Protein AF-0000000076896151 (afdb_homodimer)

Radius of gyration: 25.99 Å; Cα contacts (8 Å, |Δi|>4): 1121; chains: 2; bounding box: 49×98×68 Å

Foldseek 3Di:
DPPPPPPPPVVLVVLQPDADEPVQVCQFQVNVDPVQWPDADPFATWGWGAGPVGAIWIKGWGDADLPPDQVLLVVLVVQQQPDDDPQAWHFSHWYDDSVTTMTITHDFPQAWQLCLLAVVDPHDHQEPLRLLQQLLSVLVSLCCLCPPRPDRWFQLEDARRQWGAHPVGRTHGHNTNVQCSRQGDDPPPSPDDDDYDPQQFAPCCVVPVDTDQLRSLQSSLQRLLCSFQSAHQPHPVDPDPDTSLNVLVVCPDPNVVVRGHVSHCPDCVPVPVNVLSNLSNVLSCLSNDNDSVSHDGSVVVSVSSVVSSVSSVVVVVVVVVVVVD/DPPPPPPPPVVLVVLQPDADEPVQVCQFQVNVDPVQWPDADPFATWGWGAGPVGAIWIKGWGDADLPPDQVLLVVLVVQQQPDDDPQAWHFSHWYDDSVTTMTITHDFPQAWQLCLLAVVVPHDHQEPLRLLQQLLSVLVSLCCLCPPRPDRWFQLEDARRQWGAHPVGRTHGHNTNVQCSRQGDDPPPSPDDDDYDPQQFQPCCVVPVDTDQLRSLQSSLQRLLCSFQSAHQPHPVDPDPDTSLNVLVVCPDPNVVVRGHVVHCPDCVPVLVNVLSNLSNVLSCLSNDNDSVSHDGSVVVSVSSVVSSVSSVVVVVVVVVVVVD

Nearest PDB structures (foldseek):
  3tl8-assembly2_D  TM=7.786E-01  e=7.255E-26  Arabidopsis thaliana
  6ruu-assembly1_A  TM=8.322E-01  e=1.513E-20  Homo sapiens
  6ruu-assembly1_B  TM=8.231E-01  e=7.294E-20  Homo sapiens
  7kie-assembly1_A  TM=6.441E-01  e=5.532E-15  Homo sapiens
  7ozy-assembly1_AAA  TM=6.627E-01  e=5.536E-14  Homo sapiens

InterPro domains:
  IPR000719 Protein kinase domain [PS50011] (32-308)
  IPR001245 Serine-threonine/tyrosine-protein kinase, catalytic domain [PF07714] (36-304)
  IPR011009 Protein kinase-like domain superfamily [SSF56112] (10-305)
  IPR017441 Protein kinase, ATP binding site [PS00107] (38-60)
  IPR051564 Leucine-rich repeat receptor-like kinase [PTHR48055] (19-309)

Secondary structure (DSSP, 8-state):
--------HHHHHHTTSSPPPHHHHHHHTTTT-GGGEEEEETTEEEEEEE-TTS-EEEEEEE---TTS-HHHHHHHHHHHHT---TTB--EEEEEE-SS-EEEEEE--TT-BHHHHHH--SSSPPP-HHHHHHHHHHHHHHHHIIIIISSS----S--SGGGEEE-TT--EEE-STTHHHHHH-SSTT---S--EEETTTS-HHHHHH----HHHHHHHHHHHHHHHHH---TT-TT--TT--HHHHHHHHTTTTGGGTS-HHHHHTT--HHHHHHHHHHHHHHHHHT-SSGGGSPPHHHHHHHHHHHHHHHHHHHHHHHHHHH-/--------HHHHHHTTSSPPPHHHHHHHTTTT-GGGEEEEETTEEEEEEE-TTS-EEEEEEE---TTS-HHHHHHHHHHHHT---TTB--EEEEEE-SS-EEEEEE--TT-BHHHHHH--SSSPPP-HHHHHHHHHHHHHHHHIIIIISSS----S--SGGGEEE-TT--EEE-STTHHHHHH-SSTT---S--EEETTTS-HHHHHH----HHHHHHHHHHHHHHHHH---TT-TT--TT--HHHHHHHHTTTTGGGTS-HHHHHTT--HHHHHHHHHHHHHHHHHT-SSGGGSPPHHHHHHHHHHHHHHHHHHHHHHHHHHH-

Sequence (650 aa):
KRLGMSASPGMVDMLTHHLVSYHELVRATDNFSESNLLGSGSFGKVFKGRLSNGLIVAIKVLDMKLEQAMRIFDTECGVLRMARHRNLMRILNTCSNLEFRALVLQYMPNGSLEMLLHNSQGTTPLGFSERLGIMLNVSLAMEYLHHEHYEVVLHCDLNSSNVLFDEDMTAHVADFGIAKLLLGDNSSTITASMPGTVGYMAPEYGAQGKASRKSDVFSFGIMLFEVFTGKRPIDAFFVGDISLRQWVVEAFPAELVRVVDDQLLQGSFSCSMEGFLVPIFELGLACTSDSPDQRMTMSDVVVKLKKIQVAYNKSIAAARNEASHKRLGMSASPGMVDMLTHHLVSYHELVRATDNFSESNLLGSGSFGKVFKGRLSNGLIVAIKVLDMKLEQAMRIFDTECGVLRMARHRNLMRILNTCSNLEFRALVLQYMPNGSLEMLLHNSQGTTPLGFSERLGIMLNVSLAMEYLHHEHYEVVLHCDLNSSNVLFDEDMTAHVADFGIAKLLLGDNSSTITASMPGTVGYMAPEYGAQGKASRKSDVFSFGIMLFEVFTGKRPIDAFFVGDISLRQWVVEAFPAELVRVVDDQLLQGSFSCSMEGFLVPIFELGLACTSDSPDQRMTMSDVVVKLKKIQVAYNKSIAAARNEASH

Organism: Aegilops tauschii subsp. strangulata (NCBI:txid200361)

Solvent-accessible surface area (backbone atoms only — not comparable to full-atom values): 34872 Å² total; per-residue (Å²): 135,80,82,71,81,64,80,54,75,64,61,64,57,63,48,55,79,54,73,52,50,68,67,54,50,32,60,24,22,62,64,70,32,75,90,28,50,73,45,75,55,70,55,30,40,30,28,43,26,42,42,94,88,62,51,63,28,26,37,36,41,50,71,62,78,59,79,54,61,66,63,56,40,51,56,47,47,52,57,55,45,66,56,81,50,94,20,38,57,44,47,51,39,50,32,78,56,81,86,45,43,33,40,34,25,63,54,49,82,63,44,29,45,39,44,54,66,71,59,45,78,89,50,81,70,75,45,64,68,54,49,51,50,41,52,44,33,46,32,50,34,50,26,36,29,59,70,63,43,96,56,76,44,57,40,79,60,55,44,44,75,34,28,29,15,33,92,84,64,49,42,19,41,44,74,61,38,47,59,55,52,69,42,46,91,62,71,77,60,58,82,65,88,42,64,34,48,46,17,33,29,26,41,57,24,18,34,34,40,46,77,43,74,40,34,44,30,17,8,49,16,45,37,50,47,24,69,51,31,61,45,58,44,64,29,63,82,49,56,86,89,44,26,54,67,52,52,48,57,72,23,54,75,84,42,42,80,76,54,40,24,62,74,53,56,70,45,91,52,39,87,64,49,64,70,52,46,47,62,53,53,50,50,26,51,37,20,49,39,89,50,59,87,66,28,51,50,47,63,55,50,40,55,52,45,50,52,50,50,53,53,49,52,51,52,53,52,52,52,54,55,55,67,75,98,137,81,83,70,79,63,78,53,77,64,61,62,56,61,45,57,77,53,74,51,51,68,67,54,50,32,60,23,23,63,64,69,32,74,91,29,51,73,48,74,56,73,56,30,40,29,28,41,26,43,42,94,87,62,48,65,29,25,36,36,40,51,71,62,78,59,81,55,60,63,63,57,40,52,54,48,47,52,58,56,46,65,56,79,50,94,18,39,55,44,46,49,39,48,29,77,57,82,86,45,44,34,39,33,26,64,55,50,81,64,43,29,46,40,43,54,67,71,58,45,78,89,50,81,74,74,45,65,69,54,50,51,49,41,54,46,33,46,31,52,34,49,26,34,30,60,70,64,44,96,55,75,44,57,39,78,62,55,42,44,73,33,27,31,15,34,91,84,64,49,43,20,42,44,75,60,38,46,59,55,51,70,42,46,90,62,69,78,62,57,81,68,88,42,64,32,47,44,17,32,29,26,40,57,25,17,33,34,40,46,76,45,73,40,34,42,31,19,8,49,15,44,37,49,47,25,69,52,31,61,46,57,45,65,30,63,82,50,56,87,87,43,26,56,66,53,52,47,56,73,24,55,75,86,42,42,79,78,52,40,24,64,75,53,54,72,45,91,52,41,87,66,49,65,71,50,46,48,61,52,52,49,50,27,52,38,20,50,40,91,49,58,87,66,27,51,51,48,63,56,49,40,52,54,45,50,52,51,51,53,54,48,52,51,52,52,52,52,52,53,54,55,66,75,98

pLDDT: mean 85.72, std 16.54, range [26.14, 98.88]

Structure (mmCIF, N/CA/C/O backbone):
data_AF-0000000076896151-model_v1
#
loop_
_entity.id
_entity.type
_entity.pdbx_description
1 polymer 'non-specific serine/threonine protein kinase'
#
loop_
_atom_site.group_PDB
_atom_site.id
_atom_site.type_symbol
_atom_site.label_atom_id
_atom_site.label_alt_id
_atom_site.label_comp_id
_atom_site.label_asym_id
_atom_site.label_entity_id
_atom_site.label_seq_id
_atom_site.pdbx_PDB_ins_code
_atom_site.Cartn_x
_atom_site.Cartn_y
_atom_site.Cartn_z
_atom_site.occupancy
_atom_site.B_iso_or_equiv
_atom_site.auth_seq_id
_atom_site.auth_comp_id
_atom_site.auth_asym_id
_atom_site.auth_atom_id
_atom_site.pdbx_PDB_model_num
ATOM 1 N N . LYS A 1 1 ? -1.191 -45.906 2.516 1 26.14 1 LYS A N 1
ATOM 2 C CA . LYS A 1 1 ? -2.496 -45.5 2.012 1 26.14 1 LYS A CA 1
ATOM 3 C C . LYS A 1 1 ? -3.152 -44.469 2.951 1 26.14 1 LYS A C 1
ATOM 5 O O . LYS A 1 1 ? -3.854 -44.875 3.891 1 26.14 1 LYS A O 1
ATOM 10 N N . ARG A 1 2 ? -2.502 -43.375 3.359 1 29.69 2 ARG A N 1
ATOM 11 C CA . ARG A 1 2 ? -2.809 -42.406 4.414 1 29.69 2 ARG A CA 1
ATOM 12 C C . ARG A 1 2 ? -4.086 -41.656 4.094 1 29.69 2 ARG A C 1
ATOM 14 O O . ARG A 1 2 ? -4.207 -41.062 3.02 1 29.69 2 ARG A O 1
ATOM 21 N N . LEU A 1 3 ? -5.281 -42.094 4.641 1 27.91 3 LEU A N 1
ATOM 22 C CA . LEU A 1 3 ? -6.645 -41.625 4.449 1 27.91 3 LEU A CA 1
ATOM 23 C C . LEU A 1 3 ? -6.711 -40.094 4.637 1 27.91 3 LEU A C 1
ATOM 25 O O . LEU A 1 3 ? -6.648 -39.594 5.766 1 27.91 3 LEU A O 1
ATOM 29 N N . GLY A 1 4 ? -5.988 -39.375 3.848 1 30.22 4 GLY A N 1
ATOM 30 C CA . GLY A 1 4 ? -6.059 -37.906 3.822 1 30.22 4 GLY A CA 1
ATOM 31 C C . GLY A 1 4 ? -7.48 -37.406 3.822 1 30.22 4 GLY A C 1
ATOM 32 O O . GLY A 1 4 ? -8.25 -37.688 2.902 1 30.22 4 GLY A O 1
ATOM 33 N N . MET A 1 5 ? -8.188 -37.344 5.027 1 32.91 5 MET A N 1
ATOM 34 C CA . MET A 1 5 ? -9.539 -36.812 5.223 1 32.91 5 MET A CA 1
ATOM 35 C C . MET A 1 5 ? -9.75 -35.531 4.438 1 32.91 5 MET A C 1
ATOM 37 O O . MET A 1 5 ? -9.336 -34.469 4.879 1 32.91 5 MET A O 1
ATOM 41 N N . SER A 1 6 ? -9.633 -35.594 3.131 1 36.47 6 SER A N 1
ATOM 42 C CA . SER A 1 6 ? -10.078 -34.5 2.256 1 36.47 6 SER A CA 1
ATOM 43 C C . SER A 1 6 ? -11.484 -34.031 2.621 1 36.47 6 SER A C 1
ATOM 45 O O . SER A 1 6 ? -12.406 -34.844 2.742 1 36.47 6 SER A O 1
ATOM 47 N N . ALA A 1 7 ? -11.625 -33.062 3.414 1 40.31 7 ALA A N 1
ATOM 48 C CA . ALA A 1 7 ? -12.984 -32.625 3.684 1 40.31 7 ALA A CA 1
ATOM 49 C C . ALA A 1 7 ? -13.836 -32.656 2.418 1 40.31 7 ALA A C 1
ATOM 51 O O . ALA A 1 7 ? -13.414 -32.156 1.366 1 40.31 7 ALA A O 1
ATOM 52 N N . SER A 1 8 ? -14.789 -33.531 2.342 1 38.84 8 SER A N 1
ATOM 53 C CA . SER A 1 8 ? -15.75 -33.719 1.261 1 38.84 8 SER A CA 1
ATOM 54 C C . SER A 1 8 ? -16.406 -32.375 0.891 1 38.84 8 SER A C 1
ATOM 56 O O . SER A 1 8 ? -16.562 -31.5 1.739 1 38.84 8 SER A O 1
ATOM 58 N N . PRO A 1 9 ? -16.562 -32.062 -0.397 1 41.66 9 PRO A N 1
ATOM 59 C CA . PRO A 1 9 ? -17.25 -30.891 -0.906 1 41.66 9 PRO A CA 1
ATOM 60 C C . PRO A 1 9 ? -18.5 -30.547 -0.09 1 41.66 9 PRO A C 1
ATOM 62 O O . PRO A 1 9 ? -18.828 -29.359 0.07 1 41.66 9 PRO A O 1
ATOM 65 N N . GLY A 1 10 ? -19.141 -31.578 0.418 1 39.91 10 GLY A N 1
ATOM 66 C CA . GLY A 1 10 ? -20.406 -31.406 1.132 1 39.91 10 GLY A CA 1
ATOM 67 C C . GLY A 1 10 ? -20.25 -30.672 2.443 1 39.91 10 GLY A C 1
ATOM 68 O O . GLY A 1 10 ? -21.156 -29.953 2.859 1 39.91 10 GLY A O 1
ATOM 69 N N . MET A 1 11 ? -19.281 -30.969 3.16 1 42.28 11 MET A N 1
ATOM 70 C CA . MET A 1 11 ? -19.125 -30.344 4.473 1 42.28 11 MET A CA 1
ATOM 71 C C . MET A 1 11 ? -18.844 -28.859 4.344 1 42.28 11 MET A C 1
ATOM 73 O O . MET A 1 11 ? -19.25 -28.062 5.199 1 42.28 11 MET A O 1
ATOM 77 N N . VAL A 1 12 ? -18.141 -28.359 3.391 1 46.81 12 VAL A N 1
ATOM 78 C CA . VAL A 1 12 ? -17.875 -26.953 3.127 1 46.81 12 VAL A CA 1
ATOM 79 C C . VAL A 1 12 ? -19.188 -26.219 2.842 1 46.81 12 VAL A C 1
ATOM 81 O O . VAL A 1 12 ? -19.328 -25.031 3.162 1 46.81 12 VAL A O 1
ATOM 84 N N . ASP A 1 13 ? -20.109 -26.922 2.23 1 45.34 13 ASP A N 1
ATOM 85 C CA . ASP A 1 13 ? -21.422 -26.359 1.916 1 45.34 13 ASP A CA 1
ATOM 86 C C . ASP A 1 13 ? -22.203 -26.031 3.189 1 45.34 13 ASP A C 1
ATOM 88 O O . ASP A 1 13 ? -22.938 -25.031 3.234 1 45.34 13 ASP A O 1
ATOM 92 N N . MET A 1 14 ? -22.078 -26.922 4.145 1 43.06 14 MET A N 1
ATOM 93 C CA . MET A 1 14 ? -22.875 -26.781 5.367 1 43.06 14 MET A CA 1
ATOM 94 C C . MET A 1 14 ? -22.438 -25.562 6.168 1 43.06 14 MET A C 1
ATOM 96 O O . MET A 1 14 ? -23.188 -25.062 7.012 1 43.06 14 MET A O 1
ATOM 100 N N . LEU A 1 15 ? -21.219 -25.219 6.164 1 47.59 15 LEU A N 1
ATOM 101 C CA . LEU A 1 15 ? -20.703 -24.094 6.926 1 47.59 15 LEU A CA 1
ATOM 102 C C . LEU A 1 15 ? -21.25 -22.766 6.371 1 47.59 15 LEU A C 1
ATOM 104 O O . LEU A 1 15 ? -21.031 -21.719 6.969 1 47.59 15 LEU A O 1
ATOM 108 N N . THR A 1 16 ? -21.734 -22.812 5.16 1 49.66 16 THR A N 1
ATOM 109 C CA . THR A 1 16 ? -22.125 -21.641 4.375 1 49.66 16 THR A CA 1
ATOM 110 C C . THR A 1 16 ? -23.172 -20.812 5.117 1 49.66 16 THR A C 1
ATOM 112 O O . THR A 1 16 ? -23.203 -19.594 4.992 1 49.66 16 THR A O 1
ATOM 115 N N . HIS A 1 17 ? -24.172 -21.562 5.758 1 50.75 17 HIS A N 1
ATOM 116 C CA . HIS A 1 17 ? -25.328 -20.75 6.121 1 50.75 17 HIS A CA 1
ATOM 117 C C . HIS A 1 17 ? -25.172 -20.172 7.527 1 50.75 17 HIS A C 1
ATOM 119 O O . HIS A 1 17 ? -25.891 -19.234 7.898 1 50.75 17 HIS A O 1
ATOM 125 N N . HIS A 1 18 ? -24.281 -20.812 8.406 1 60.72 18 HIS A N 1
ATOM 126 C CA . HIS A 1 18 ? -24.344 -20.203 9.734 1 60.72 18 HIS A CA 1
ATOM 127 C C . HIS A 1 18 ? -23.109 -19.359 10 1 60.72 18 HIS A C 1
ATOM 129 O O . HIS A 1 18 ? -21.984 -19.766 9.703 1 60.72 18 HIS A O 1
ATOM 135 N N . LEU A 1 19 ? -23.266 -18.109 10.289 1 68.5 19 LEU A N 1
ATOM 136 C CA . LEU A 1 19 ? -22.234 -17.156 10.688 1 68.5 19 LEU A CA 1
ATOM 137 C C . LEU A 1 19 ? -21.375 -17.734 11.812 1 68.5 19 LEU A C 1
ATOM 139 O O . LEU A 1 19 ? -21.891 -18.406 12.711 1 68.5 19 LEU A O 1
ATOM 143 N N . VAL A 1 20 ? -20.109 -17.859 11.625 1 86.06 20 VAL A N 1
ATOM 144 C CA . VAL A 1 20 ? -19.156 -18.25 12.664 1 86.06 20 VAL A CA 1
ATOM 145 C C . VAL A 1 20 ? -19.031 -17.125 13.688 1 86.06 20 VAL A C 1
ATOM 147 O O . VAL A 1 20 ? -18.859 -15.961 13.328 1 86.06 20 VAL A O 1
ATOM 150 N N . SER A 1 21 ? -19.219 -17.453 14.953 1 90.56 21 SER A N 1
ATOM 151 C CA . SER A 1 21 ? -19.188 -16.438 16 1 90.56 21 SER A CA 1
ATOM 152 C C . SER A 1 21 ? -17.75 -16.047 16.344 1 90.56 21 SER A C 1
ATOM 154 O O . SER A 1 21 ? -16.812 -16.781 16.047 1 90.56 21 SER A O 1
ATOM 156 N N . TYR A 1 22 ? -17.672 -14.922 16.922 1 92.81 22 TYR A N 1
ATOM 157 C CA . TYR A 1 22 ? -16.391 -14.445 17.406 1 92.81 22 TYR A CA 1
ATOM 158 C C . TYR A 1 22 ? -15.773 -15.445 18.391 1 92.81 22 TYR A C 1
ATOM 160 O O . TYR A 1 22 ? -14.578 -15.734 18.312 1 92.81 22 TYR A O 1
ATOM 168 N N . HIS A 1 23 ? -16.562 -16 19.25 1 93.62 23 HIS A N 1
ATOM 169 C CA . HIS A 1 23 ? -16.094 -16.953 20.25 1 93.62 23 HIS A CA 1
ATOM 170 C C . HIS A 1 23 ? -15.5 -18.188 19.594 1 93.62 23 HIS A C 1
ATOM 172 O O . HIS A 1 23 ? -14.492 -18.719 20.062 1 93.62 23 HIS A O 1
ATOM 178 N N . GLU A 1 24 ? -16.109 -18.609 18.625 1 94.94 24 GLU A N 1
ATOM 179 C CA . GLU A 1 24 ? -15.594 -19.75 17.891 1 94.94 24 GLU A CA 1
ATOM 180 C C . GLU A 1 24 ? -14.234 -19.469 17.281 1 94.94 24 GLU A C 1
ATOM 182 O O . GLU A 1 24 ? -13.352 -20.328 17.266 1 94.94 24 GLU A O 1
ATOM 187 N N . LEU A 1 25 ? -14.062 -18.266 16.766 1 96.06 25 LEU A N 1
ATOM 188 C CA . LEU A 1 25 ? -12.797 -17.906 16.141 1 96.06 25 LEU A CA 1
ATOM 189 C C . LEU A 1 25 ? -11.688 -17.797 17.188 1 96.06 25 LEU A C 1
ATOM 191 O O . LEU A 1 25 ? -10.555 -18.203 16.953 1 96.06 25 LEU A O 1
ATOM 195 N N . VAL A 1 26 ? -12.062 -17.266 18.312 1 95.5 26 VAL A N 1
ATOM 196 C CA . VAL A 1 26 ? -11.109 -17.156 19.422 1 95.5 26 VAL A CA 1
ATOM 197 C C . VAL A 1 26 ? -10.633 -18.547 19.844 1 95.5 26 VAL A C 1
ATOM 199 O O . VAL A 1 26 ? -9.43 -18.781 19.984 1 95.5 26 VAL A O 1
ATOM 202 N N . ARG A 1 27 ? -11.531 -19.406 19.953 1 96.06 27 ARG A N 1
ATOM 203 C CA . ARG A 1 27 ? -11.195 -20.781 20.312 1 96.06 27 ARG A CA 1
ATOM 204 C C . ARG A 1 27 ? -10.352 -21.438 19.234 1 96.06 27 ARG A C 1
ATOM 206 O O . ARG A 1 27 ? -9.328 -22.062 19.531 1 96.06 27 ARG A O 1
ATOM 213 N N . ALA A 1 28 ? -10.742 -21.25 18.016 1 96.5 28 ALA A N 1
ATOM 214 C CA . ALA A 1 28 ? -10.109 -21.906 16.875 1 96.5 28 ALA A CA 1
ATOM 215 C C . ALA A 1 28 ? -8.648 -21.484 16.734 1 96.5 28 ALA A C 1
ATOM 217 O O . ALA A 1 28 ? -7.812 -22.266 16.281 1 96.5 28 ALA A O 1
ATOM 218 N N . THR A 1 29 ? -8.312 -20.281 17.188 1 96.75 29 THR A N 1
ATOM 219 C CA . THR A 1 29 ? -6.988 -19.719 16.969 1 96.75 29 THR A CA 1
ATOM 220 C C . THR A 1 29 ? -6.211 -19.641 18.281 1 96.75 29 THR A C 1
ATOM 222 O O . THR A 1 29 ? -5.129 -19.047 18.328 1 96.75 29 THR A O 1
ATOM 225 N N . ASP A 1 30 ? -6.809 -20.188 19.359 1 96 30 ASP A N 1
ATOM 226 C CA . ASP A 1 30 ? -6.23 -20.031 20.688 1 96 30 ASP A CA 1
ATOM 227 C C . ASP A 1 30 ? -6.016 -18.547 21.016 1 96 30 ASP A C 1
ATOM 229 O O . ASP A 1 30 ? -4.902 -18.141 21.359 1 96 30 ASP A O 1
ATOM 233 N N . ASN A 1 31 ? -7.113 -17.859 20.875 1 93.94 31 ASN A N 1
ATOM 234 C CA . ASN A 1 31 ? -7.152 -16.422 21.141 1 93.94 31 ASN A CA 1
ATOM 235 C C . ASN A 1 31 ? -6.188 -15.648 20.25 1 93.94 31 ASN A C 1
ATOM 237 O O . ASN A 1 31 ? -5.391 -14.844 20.734 1 93.94 31 ASN A O 1
ATOM 241 N N . PHE A 1 32 ? -6.23 -16.031 19 1 92.75 32 PHE A N 1
ATOM 242 C CA . PHE A 1 32 ? -5.395 -15.383 18 1 92.75 32 PHE A CA 1
ATOM 243 C C . PHE A 1 32 ? -3.936 -15.359 18.438 1 92.75 32 PHE A C 1
ATOM 245 O O . PHE A 1 32 ? -3.271 -14.328 18.359 1 92.75 32 PHE A O 1
ATOM 252 N N . SER A 1 33 ? -3.434 -16.484 18.75 1 91.06 33 SER A N 1
ATOM 253 C CA . SER A 1 33 ? -2.066 -16.672 19.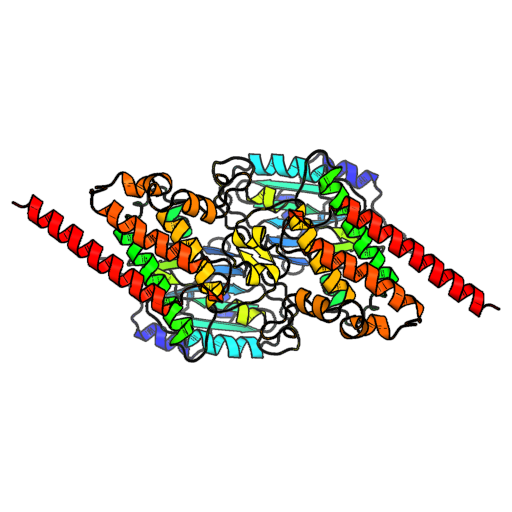234 1 91.06 33 SER A CA 1
ATOM 254 C C . SER A 1 33 ? -1.057 -16.484 18.109 1 91.06 33 SER A C 1
ATOM 256 O O . SER A 1 33 ? -1.319 -16.875 16.969 1 91.06 33 SER A O 1
ATOM 258 N N . GLU A 1 34 ? 0.135 -16.031 18.406 1 83.25 34 GLU A N 1
ATOM 259 C CA . GLU A 1 34 ? 1.217 -15.852 17.438 1 83.25 34 GLU A CA 1
ATOM 260 C C . GLU A 1 34 ? 1.667 -17.188 16.859 1 83.25 34 GLU A C 1
ATOM 262 O O . GLU A 1 34 ? 2.107 -17.25 15.711 1 83.25 34 GLU A O 1
ATOM 267 N N . SER A 1 35 ? 1.543 -18.188 17.625 1 89.94 35 SER A N 1
ATOM 268 C CA . SER A 1 35 ? 1.926 -19.516 17.156 1 89.94 35 SER A CA 1
ATOM 269 C C . SER A 1 35 ? 1.05 -19.969 15.992 1 89.94 35 SER A C 1
ATOM 271 O O . SER A 1 35 ? 1.442 -20.844 15.211 1 89.94 35 SER A O 1
ATOM 273 N N . ASN A 1 36 ? -0.121 -19.375 15.859 1 94.25 36 ASN A N 1
ATOM 274 C CA . ASN A 1 36 ? -1.054 -19.719 14.797 1 94.25 36 ASN A CA 1
ATOM 275 C C . ASN A 1 36 ? -1.044 -18.688 13.68 1 94.25 36 ASN A C 1
ATOM 277 O O . ASN A 1 36 ? -1.827 -18.781 12.727 1 94.25 36 ASN A O 1
ATOM 281 N N . 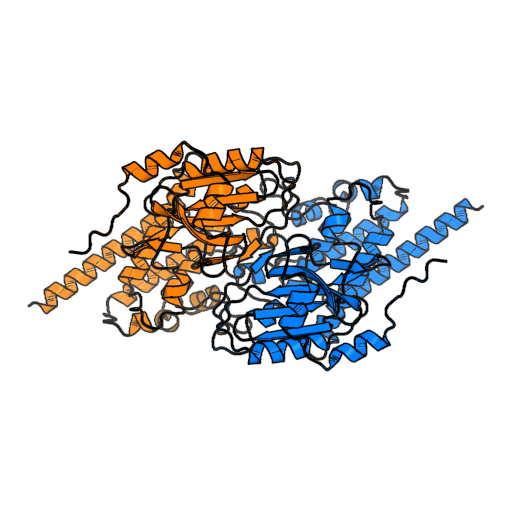LEU A 1 37 ? -0.138 -17.797 13.773 1 90.19 37 LEU A N 1
ATOM 282 C CA . LEU A 1 37 ? -0.06 -16.734 12.773 1 90.19 37 LEU A CA 1
ATOM 283 C C . LEU A 1 37 ? 0.515 -17.266 11.469 1 90.19 37 LEU A C 1
ATOM 285 O O . LEU A 1 37 ? 1.614 -17.828 11.445 1 90.19 37 LEU A O 1
ATOM 289 N N . LEU A 1 38 ? -0.25 -17.156 10.422 1 89.38 38 LEU A N 1
ATOM 290 C CA . LEU A 1 38 ? 0.203 -17.578 9.102 1 89.38 38 LEU A CA 1
ATOM 291 C C . LEU A 1 38 ? 0.94 -16.438 8.398 1 89.38 38 LEU A C 1
ATOM 293 O O . LEU A 1 38 ? 1.872 -16.688 7.629 1 89.38 38 LEU A O 1
ATOM 297 N N . GLY A 1 39 ? 0.421 -15.234 8.625 1 82.5 39 GLY A N 1
ATOM 298 C CA . GLY A 1 39 ? 1.038 -14.078 7.996 1 82.5 39 GLY A CA 1
ATOM 299 C C . GLY A 1 39 ? 0.311 -12.781 8.289 1 82.5 39 GLY A C 1
ATOM 300 O O . GLY A 1 39 ? -0.742 -12.789 8.93 1 82.5 39 GLY A O 1
ATOM 301 N N . SER A 1 40 ? 1 -11.703 8.023 1 79 40 SER A N 1
ATOM 302 C CA . SER A 1 40 ? 0.443 -10.359 8.133 1 79 40 SER A CA 1
ATOM 303 C C . SER A 1 40 ? 0.613 -9.586 6.832 1 79 40 SER A C 1
ATOM 305 O O . SER A 1 40 ? 1.646 -9.695 6.168 1 79 40 SER A O 1
ATOM 307 N N . GLY A 1 41 ? -0.474 -8.922 6.398 1 73.25 41 GLY A N 1
ATOM 308 C CA . GLY A 1 41 ? -0.401 -8.141 5.176 1 73.25 41 GLY A CA 1
ATOM 309 C C . GLY A 1 41 ? -1.015 -6.758 5.316 1 73.25 41 GLY A C 1
ATOM 310 O O . GLY A 1 41 ? -1.236 -6.277 6.43 1 73.25 41 GLY A O 1
ATOM 311 N N . SER A 1 42 ? -1.168 -6.145 4.195 1 71.44 42 SER A N 1
ATOM 312 C CA . SER A 1 42 ? -1.646 -4.77 4.109 1 71.44 42 SER A CA 1
ATOM 313 C C . SER A 1 42 ? -3.047 -4.633 4.699 1 71.44 42 SER A C 1
ATOM 315 O O . SER A 1 42 ? -3.436 -3.553 5.148 1 71.44 42 SER A O 1
ATOM 317 N N . PHE A 1 43 ? -3.703 -5.793 4.781 1 77.88 43 PHE A N 1
ATOM 318 C CA . PHE A 1 43 ? -5.113 -5.688 5.137 1 77.88 43 PHE A CA 1
ATOM 319 C C . PHE A 1 43 ? -5.371 -6.281 6.516 1 77.88 43 PHE A C 1
ATOM 321 O O . PHE A 1 43 ? -6.484 -6.188 7.039 1 77.88 43 PHE A O 1
ATOM 328 N N . GLY A 1 44 ? -4.355 -6.953 7.004 1 83 44 GLY A N 1
ATOM 329 C CA . GLY A 1 44 ? -4.535 -7.527 8.328 1 83 44 GLY A CA 1
ATOM 330 C C . GLY A 1 44 ? -3.727 -8.789 8.547 1 83 44 GLY A C 1
ATOM 331 O O . GLY A 1 44 ? -2.824 -9.102 7.762 1 83 44 GLY A O 1
ATOM 332 N N . LYS A 1 45 ? -4.094 -9.484 9.633 1 87 45 LYS A N 1
ATOM 333 C CA . LYS A 1 45 ? -3.371 -10.703 10 1 87 45 LYS A CA 1
ATOM 334 C C . LYS A 1 45 ? -4.184 -11.945 9.664 1 87 45 LYS A C 1
ATOM 336 O O . LYS A 1 45 ? -5.418 -11.906 9.672 1 87 45 LYS A O 1
ATOM 341 N N . VAL A 1 46 ? -3.492 -12.969 9.383 1 93.44 46 VAL A N 1
ATOM 342 C CA . VAL A 1 46 ? -4.137 -14.234 9.062 1 93.44 46 VAL A CA 1
ATOM 343 C C . VAL A 1 46 ? -3.658 -15.32 10.031 1 93.44 46 VAL A C 1
ATOM 345 O O . VAL A 1 46 ? -2.455 -15.477 10.25 1 93.44 46 VAL A O 1
ATOM 348 N N . PHE A 1 47 ? -4.645 -16.125 10.602 1 95.5 47 PHE A N 1
ATOM 349 C CA . PHE A 1 47 ? -4.34 -17.172 11.578 1 95.5 47 PHE A CA 1
ATOM 350 C C . PHE A 1 47 ? -4.855 -18.516 11.102 1 95.5 47 PHE A C 1
ATOM 352 O O . PHE A 1 47 ? -5.93 -18.609 10.5 1 95.5 47 PHE A O 1
ATOM 359 N N . LYS A 1 48 ? -4.039 -19.5 11.391 1 97.44 48 LYS A N 1
ATOM 360 C CA . LYS A 1 48 ? -4.539 -20.859 11.234 1 97.44 48 LYS A CA 1
ATOM 361 C C . LYS A 1 48 ? -5.477 -21.234 12.383 1 97.44 48 LYS A C 1
ATOM 363 O O . LYS A 1 48 ? -5.203 -20.906 13.539 1 97.44 48 LYS A O 1
ATOM 368 N N . GLY A 1 49 ? -6.566 -21.797 12.039 1 97.31 49 GLY A N 1
ATOM 369 C CA . GLY A 1 49 ? -7.52 -22.203 13.062 1 97.31 49 GLY A CA 1
ATOM 370 C C . GLY A 1 49 ? -8.172 -23.547 12.766 1 97.31 49 GLY A C 1
ATOM 371 O O . GLY A 1 49 ? -8.234 -23.969 11.609 1 97.31 49 GLY A O 1
ATOM 372 N N . ARG A 1 50 ? -8.625 -24.141 13.812 1 96.88 50 ARG A N 1
ATOM 373 C CA . ARG A 1 50 ? -9.43 -25.344 13.727 1 96.88 50 ARG A CA 1
ATOM 374 C C . ARG A 1 50 ? -10.812 -25.141 14.328 1 96.88 50 ARG A C 1
ATOM 376 O O . ARG A 1 50 ? -10.945 -24.906 15.531 1 96.88 50 ARG A O 1
ATOM 383 N N . LEU A 1 51 ? -11.789 -25.234 13.5 1 94.88 51 LEU A N 1
ATOM 384 C CA . LEU A 1 51 ? -13.156 -25.031 13.977 1 94.88 51 LEU A CA 1
ATOM 385 C C . LEU A 1 51 ? -13.633 -26.219 14.797 1 94.88 51 LEU A C 1
ATOM 387 O O . LEU A 1 51 ? -12.953 -27.25 14.852 1 94.88 51 LEU A O 1
ATOM 391 N N . SER A 1 52 ? -14.781 -26.016 15.414 1 92.94 52 SER A N 1
ATOM 392 C CA . SER A 1 52 ? -15.32 -27.047 16.297 1 92.94 52 SER A CA 1
ATOM 393 C C . SER A 1 52 ? -15.617 -28.328 15.539 1 92.94 52 SER A C 1
ATOM 395 O O . SER A 1 52 ? -15.531 -29.422 16.094 1 92.94 52 SER A O 1
ATOM 397 N N . ASN A 1 53 ? -15.922 -28.172 14.305 1 91.19 53 ASN A N 1
ATOM 398 C CA . ASN A 1 53 ? -16.219 -29.344 13.492 1 91.19 53 ASN A CA 1
ATOM 399 C C . ASN A 1 53 ? -14.945 -30 12.969 1 91.19 53 ASN A C 1
ATOM 401 O O . ASN A 1 53 ? -15.016 -30.984 12.211 1 91.19 53 ASN A O 1
ATOM 405 N N . GLY A 1 54 ? -13.805 -29.4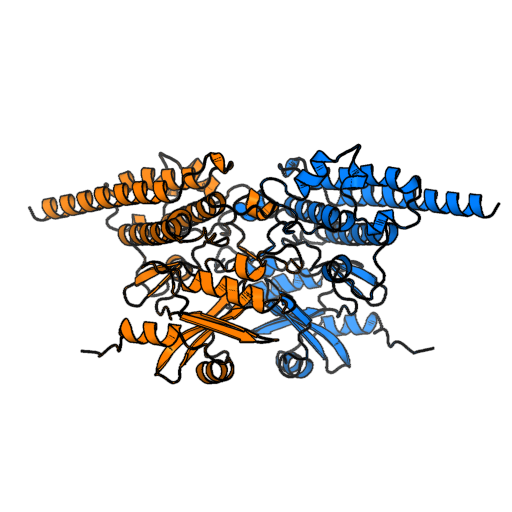84 13.281 1 93.5 54 GLY A N 1
ATOM 406 C CA . GLY A 1 54 ? -12.531 -30.078 12.922 1 93.5 54 GLY A CA 1
ATOM 407 C C . GLY A 1 54 ? -11.914 -29.469 11.68 1 93.5 54 GLY A C 1
ATOM 408 O O . GLY A 1 54 ? -10.75 -29.734 11.367 1 93.5 54 GLY A O 1
ATOM 409 N N . LEU A 1 55 ? -12.625 -28.672 11.039 1 93.75 55 LEU A N 1
ATOM 410 C CA . LEU A 1 55 ? -12.148 -28.078 9.797 1 93.75 55 LEU A CA 1
ATOM 411 C C . LEU A 1 55 ? -11.008 -27.109 10.07 1 93.75 55 LEU A C 1
ATOM 413 O O . LEU A 1 55 ? -11.117 -26.25 10.938 1 93.75 55 LEU A O 1
ATOM 417 N N . ILE A 1 56 ? -9.938 -27.312 9.305 1 96.94 56 ILE A N 1
ATOM 418 C CA . ILE A 1 56 ? -8.82 -26.375 9.375 1 96.94 56 ILE A CA 1
ATOM 419 C C . ILE A 1 56 ? -9.062 -25.203 8.422 1 96.94 56 ILE A C 1
ATOM 421 O O . ILE A 1 56 ? -9.367 -25.422 7.242 1 96.94 56 ILE A O 1
ATOM 425 N N . VAL A 1 57 ? -8.906 -23.984 9.008 1 97.12 57 VAL A N 1
ATOM 426 C CA . VAL A 1 57 ? -9.234 -22.797 8.227 1 97.12 57 VAL A CA 1
ATOM 427 C C . VAL A 1 57 ? -8.156 -21.734 8.438 1 97.12 57 VAL A C 1
ATOM 429 O O . VAL A 1 57 ? -7.316 -21.844 9.328 1 97.12 57 VAL A O 1
ATOM 432 N N . ALA A 1 58 ? -8.133 -20.828 7.496 1 97.25 58 ALA A N 1
ATOM 433 C CA . ALA A 1 58 ? -7.395 -19.578 7.672 1 97.25 58 ALA A CA 1
ATOM 434 C C . ALA A 1 58 ? -8.336 -18.438 8.047 1 97.25 58 ALA A C 1
ATOM 436 O O . ALA A 1 58 ? -9.367 -18.234 7.395 1 97.25 58 ALA A O 1
ATOM 437 N N . ILE A 1 59 ? -8.008 -17.75 9.086 1 96.75 59 ILE A N 1
ATOM 438 C CA . ILE A 1 59 ? -8.852 -16.656 9.57 1 96.75 59 ILE A CA 1
ATOM 439 C C . ILE A 1 59 ? -8.133 -15.32 9.375 1 96.75 59 ILE A C 1
ATOM 441 O O . ILE A 1 59 ? -7.121 -15.055 10.031 1 96.75 59 ILE A O 1
ATOM 445 N N . LYS A 1 60 ? -8.617 -14.516 8.469 1 93.75 60 LYS A N 1
ATOM 446 C CA . LYS A 1 60 ? -8.062 -13.18 8.242 1 93.75 60 LYS A CA 1
ATOM 447 C C . LYS A 1 60 ? -8.797 -12.133 9.07 1 93.75 60 LYS A C 1
ATOM 449 O O . LYS A 1 60 ? -9.984 -11.891 8.852 1 93.75 60 LYS A O 1
ATOM 454 N N . VAL A 1 61 ? -8.102 -11.547 9.984 1 91.06 61 VAL A N 1
ATOM 455 C CA . VAL A 1 61 ? -8.648 -10.453 10.781 1 91.06 61 VAL A CA 1
ATOM 456 C C . VAL A 1 61 ? -8.328 -9.117 10.109 1 91.06 61 VAL A C 1
ATOM 458 O O . VAL A 1 61 ? -7.16 -8.75 9.961 1 91.06 61 VAL A O 1
ATOM 461 N N . LEU A 1 62 ? -9.359 -8.398 9.758 1 85.88 62 LEU A N 1
ATOM 462 C CA . LEU A 1 62 ? -9.188 -7.191 8.961 1 85.88 62 LEU A CA 1
ATOM 463 C C . LEU A 1 62 ? -8.891 -5.988 9.844 1 85.88 62 LEU A C 1
ATOM 465 O O . LEU A 1 62 ? -9.484 -5.832 10.914 1 85.88 62 LEU A O 1
ATOM 469 N N . ASP A 1 63 ? -7.898 -5.227 9.352 1 74.88 63 ASP A N 1
ATOM 470 C CA . ASP A 1 63 ? -7.562 -3.961 10 1 74.88 63 ASP A CA 1
ATOM 471 C C . ASP A 1 63 ? -8.461 -2.834 9.484 1 74.88 63 ASP A C 1
ATOM 473 O O . ASP A 1 63 ? -8.188 -2.25 8.43 1 74.88 63 ASP A O 1
ATOM 477 N N . MET A 1 64 ? -9.57 -2.604 9.953 1 65.12 64 MET A N 1
ATOM 478 C CA . MET A 1 64 ? -10.43 -1.53 9.469 1 65.12 64 MET A CA 1
ATOM 479 C C . MET A 1 64 ? -10.883 -0.634 10.617 1 65.12 64 MET A C 1
ATOM 481 O O . MET A 1 64 ? -10.977 -1.08 11.758 1 65.12 64 MET A O 1
ATOM 485 N N . LYS A 1 65 ? -10.852 0.621 10.18 1 58.47 65 LYS A N 1
ATOM 486 C CA . LYS A 1 65 ? -11.5 1.541 11.117 1 58.47 65 LYS A CA 1
ATOM 487 C C . LYS A 1 65 ? -12.992 1.242 11.242 1 58.47 65 LYS A C 1
ATOM 489 O O . LYS A 1 65 ? -13.672 1.025 10.234 1 58.47 65 LYS A O 1
ATOM 494 N N . LEU A 1 66 ? -13.375 0.723 12.281 1 53.66 66 LEU A N 1
ATOM 495 C CA . LEU A 1 66 ? -14.672 0.127 12.594 1 53.66 66 LEU A CA 1
ATOM 496 C C . LEU A 1 66 ? -15.797 1.144 12.414 1 53.66 66 LEU A C 1
ATOM 498 O O . LEU A 1 66 ? -16.969 0.82 12.625 1 53.66 66 LEU A O 1
ATOM 502 N N . GLU A 1 67 ? -15.398 2.338 11.922 1 55.47 67 GLU A N 1
ATOM 503 C CA . GLU A 1 67 ? -16.516 3.273 11.828 1 55.47 67 GLU A CA 1
ATOM 504 C C . GLU A 1 67 ? -17.438 2.918 10.664 1 55.47 67 GLU A C 1
ATOM 506 O O . GLU A 1 67 ? -18.609 3.295 10.648 1 55.47 67 GLU A O 1
ATOM 511 N N . GLN A 1 68 ? -16.984 2.135 9.75 1 54.5 68 GLN A N 1
ATOM 512 C CA . GLN A 1 68 ? -17.859 1.786 8.641 1 54.5 68 GLN A CA 1
ATOM 513 C C . GLN A 1 68 ? -19 0.877 9.102 1 54.5 68 GLN A C 1
ATOM 515 O O . GLN A 1 68 ? -18.781 -0.029 9.906 1 54.5 68 GLN A O 1
ATOM 520 N N . ALA A 1 69 ? -20.125 1.203 8.562 1 56.66 69 ALA A N 1
ATOM 521 C CA . ALA A 1 69 ? -21.328 0.491 8.953 1 56.66 69 ALA A CA 1
ATOM 522 C C . ALA A 1 69 ? -21.188 -1.01 8.719 1 56.66 69 ALA A C 1
ATOM 524 O O . ALA A 1 69 ? -20.812 -1.439 7.629 1 56.66 69 ALA A O 1
ATOM 525 N N . MET A 1 70 ? -21.25 -1.751 9.719 1 65.62 70 MET A N 1
ATOM 526 C CA . MET A 1 70 ? -21.281 -3.211 9.766 1 65.62 70 MET A CA 1
ATOM 527 C C . MET A 1 70 ? -22.141 -3.773 8.633 1 65.62 70 MET A C 1
ATOM 529 O O . MET A 1 70 ? -21.781 -4.777 8.016 1 65.62 70 MET A O 1
ATOM 533 N N . ARG A 1 71 ? -23.094 -3.07 8.297 1 68.88 71 ARG A N 1
ATOM 534 C CA . ARG A 1 71 ? -24.047 -3.561 7.309 1 68.88 71 ARG A CA 1
ATOM 535 C C . ARG A 1 71 ? -23.438 -3.6 5.918 1 68.88 71 ARG A C 1
ATOM 537 O O . ARG A 1 71 ? -23.625 -4.562 5.172 1 68.88 71 ARG A O 1
ATOM 544 N N . ILE A 1 72 ? -22.703 -2.617 5.641 1 72.94 72 ILE A N 1
ATOM 545 C CA . ILE A 1 72 ? -22.078 -2.557 4.324 1 72.94 72 ILE A CA 1
ATOM 546 C C . ILE A 1 72 ? -21.047 -3.668 4.191 1 72.94 72 ILE A C 1
ATOM 548 O O . ILE A 1 72 ? -20.984 -4.348 3.164 1 72.94 72 ILE A O 1
ATOM 552 N N . PHE A 1 73 ? -20.469 -3.951 5.258 1 82 73 PHE A N 1
ATOM 553 C CA . PHE A 1 73 ? -19.484 -5.016 5.285 1 82 73 PHE A CA 1
ATOM 554 C C . PHE A 1 73 ? -20.125 -6.367 5.008 1 82 73 PHE A C 1
ATOM 556 O O . PHE A 1 73 ? -19.625 -7.137 4.176 1 82 73 PHE A O 1
ATOM 563 N N . ASP A 1 74 ? -21.25 -6.555 5.609 1 82.56 74 ASP A N 1
ATOM 564 C CA . ASP A 1 74 ? -21.922 -7.844 5.484 1 82.56 74 ASP A CA 1
ATOM 565 C C . ASP A 1 74 ? -22.453 -8.047 4.07 1 82.56 74 ASP A C 1
ATOM 567 O O . ASP A 1 74 ? -22.391 -9.148 3.525 1 82.56 74 ASP A O 1
ATOM 571 N N . THR A 1 75 ? -22.938 -7.016 3.559 1 84 75 THR A N 1
ATOM 572 C CA . THR A 1 75 ? -23.484 -7.094 2.207 1 84 75 THR A CA 1
ATOM 573 C C . THR A 1 75 ? -22.375 -7.395 1.197 1 84 75 THR A C 1
ATOM 575 O O . THR A 1 75 ? -22.531 -8.273 0.343 1 84 75 THR A O 1
ATOM 578 N N . GLU A 1 76 ? -21.297 -6.68 1.366 1 85.19 76 GLU A N 1
ATOM 579 C CA . GLU A 1 76 ? -20.172 -6.891 0.453 1 85.19 76 GLU A CA 1
ATOM 580 C C . GLU A 1 76 ? -19.578 -8.281 0.625 1 85.19 76 GLU A C 1
ATOM 582 O O . GLU A 1 76 ? -19.156 -8.914 -0.352 1 85.19 76 GLU A O 1
ATOM 587 N N . CYS A 1 77 ? -19.562 -8.703 1.808 1 87.88 77 CYS A N 1
ATOM 588 C CA . CYS A 1 77 ? -19.062 -10.047 2.08 1 87.88 77 CYS A CA 1
ATOM 589 C C . CYS A 1 77 ? -19.953 -11.102 1.426 1 87.88 77 CYS A C 1
ATOM 591 O O . CYS A 1 77 ? -19.453 -12.133 0.961 1 87.88 77 CYS A O 1
ATOM 593 N N . GLY A 1 78 ? -21.203 -10.828 1.414 1 87.12 78 GLY A N 1
ATOM 594 C CA . GLY A 1 78 ? -22.125 -11.742 0.762 1 87.12 78 GLY A CA 1
ATOM 595 C C . GLY A 1 78 ? -21.828 -11.961 -0.708 1 87.12 78 GLY A C 1
ATOM 596 O O . GLY A 1 78 ? -21.844 -13.094 -1.194 1 87.12 78 GLY A O 1
ATOM 597 N N . VAL A 1 79 ? -21.438 -10.953 -1.334 1 86.5 79 VAL A N 1
ATOM 598 C CA . VAL A 1 79 ? -21.109 -11 -2.754 1 86.5 79 VAL A CA 1
ATOM 599 C C . VAL A 1 79 ? -19.828 -11.805 -2.961 1 86.5 79 VAL A C 1
ATOM 601 O O . VAL A 1 79 ? -19.75 -12.648 -3.859 1 86.5 79 VAL A O 1
ATOM 604 N N . LEU A 1 80 ? -18.906 -11.57 -2.148 1 89.62 80 LEU A N 1
ATOM 605 C CA . LEU A 1 80 ? -17.609 -12.242 -2.279 1 89.62 80 LEU A CA 1
ATOM 606 C C . LEU A 1 80 ? -17.734 -13.727 -1.979 1 89.62 80 LEU A C 1
ATOM 608 O O . LEU A 1 80 ? -17.078 -14.555 -2.617 1 89.62 80 LEU A O 1
ATOM 612 N N . ARG A 1 81 ? -18.562 -14.047 -1.082 1 90.31 81 ARG A N 1
ATOM 613 C CA . ARG A 1 81 ? -18.766 -15.438 -0.697 1 90.31 81 ARG A CA 1
ATOM 614 C C . ARG A 1 81 ? -19.406 -16.234 -1.827 1 90.31 81 ARG A C 1
ATOM 616 O O . ARG A 1 81 ? -19.266 -17.453 -1.892 1 90.31 81 ARG A O 1
ATOM 623 N N . MET A 1 82 ? -20.016 -15.57 -2.713 1 90.56 82 MET A N 1
ATOM 624 C CA . MET A 1 82 ? -20.703 -16.234 -3.824 1 90.56 82 MET A CA 1
ATOM 625 C C . MET A 1 82 ? -19.719 -16.609 -4.922 1 90.56 82 MET A C 1
ATOM 627 O O . MET A 1 82 ? -20.031 -17.406 -5.805 1 90.56 82 MET A O 1
ATOM 631 N N . ALA A 1 83 ? -18.594 -15.984 -4.863 1 92 83 ALA A N 1
ATOM 632 C CA . ALA A 1 83 ? -17.594 -16.281 -5.883 1 92 83 ALA A CA 1
ATOM 633 C C . ALA A 1 83 ? -17.062 -17.703 -5.719 1 92 83 ALA A C 1
ATOM 635 O O . ALA A 1 83 ? -16.5 -18.047 -4.676 1 92 83 ALA A O 1
ATOM 636 N N . ARG A 1 84 ? -17.344 -18.5 -6.82 1 92.62 84 ARG A N 1
ATOM 637 C CA . ARG A 1 84 ? -16.875 -19.875 -6.844 1 92.62 84 ARG A CA 1
ATOM 638 C C . ARG A 1 84 ? -16.109 -20.172 -8.133 1 92.62 84 ARG A C 1
ATOM 640 O O . ARG A 1 84 ? -16.688 -20.125 -9.219 1 92.62 84 ARG A O 1
ATOM 647 N N . HIS A 1 85 ? -14.953 -20.438 -7.969 1 96.12 85 HIS A N 1
ATOM 648 C CA . HIS A 1 85 ? -14.062 -20.781 -9.07 1 96.12 85 HIS A CA 1
ATOM 649 C C . HIS A 1 85 ? -12.906 -21.641 -8.594 1 96.12 85 HIS A C 1
ATOM 651 O O . HIS A 1 85 ? -12.383 -21.438 -7.496 1 96.12 85 HIS A O 1
ATOM 657 N N . ARG A 1 86 ? -12.516 -22.516 -9.359 1 96.56 86 ARG A N 1
ATOM 658 C CA . ARG A 1 86 ? -11.508 -23.516 -9 1 96.56 86 ARG A CA 1
ATOM 659 C C . ARG A 1 86 ? -10.195 -22.844 -8.609 1 96.56 86 ARG A C 1
ATOM 661 O O . ARG A 1 86 ? -9.422 -23.391 -7.824 1 96.56 86 ARG A O 1
ATOM 668 N N . ASN A 1 87 ? -9.914 -21.672 -9.125 1 98.44 87 ASN A N 1
ATOM 669 C CA . ASN A 1 87 ? -8.641 -21 -8.875 1 98.44 87 ASN A CA 1
ATOM 670 C C . ASN A 1 87 ? -8.812 -19.781 -7.98 1 98.44 87 ASN A C 1
ATOM 672 O O . ASN A 1 87 ? -7.926 -18.938 -7.906 1 98.44 87 ASN A O 1
ATOM 676 N N . LEU A 1 88 ? -9.906 -19.656 -7.301 1 97.62 88 LEU A N 1
ATOM 677 C CA . LEU A 1 88 ? -10.148 -18.609 -6.305 1 97.62 88 LEU A CA 1
ATOM 678 C C . LEU A 1 88 ? -10.211 -19.203 -4.902 1 97.62 88 LEU A C 1
ATOM 680 O O . LEU A 1 88 ? -10.82 -20.266 -4.695 1 97.62 88 LEU A O 1
ATOM 684 N N . MET A 1 89 ? -9.516 -18.531 -4.055 1 97 89 MET A N 1
ATOM 685 C CA . MET A 1 89 ? -9.633 -18.969 -2.668 1 97 89 MET A CA 1
ATOM 686 C C . MET A 1 89 ? -11.047 -18.734 -2.143 1 97 89 MET A C 1
ATOM 688 O O . MET A 1 89 ? -11.586 -17.641 -2.26 1 97 89 MET A O 1
ATOM 692 N N . ARG A 1 90 ? -11.586 -19.672 -1.549 1 94.81 90 ARG A N 1
ATOM 693 C CA . ARG A 1 90 ? -12.977 -19.609 -1.109 1 94.81 90 ARG A CA 1
ATOM 694 C C . ARG A 1 90 ? -13.094 -18.875 0.229 1 94.81 90 ARG A C 1
ATOM 696 O O . ARG A 1 90 ? -12.297 -19.125 1.141 1 94.81 90 ARG A O 1
ATOM 703 N N . ILE A 1 91 ? -14.023 -18 0.281 1 94.31 91 ILE A N 1
ATOM 704 C CA . ILE A 1 91 ? -14.453 -17.422 1.552 1 94.31 91 ILE A CA 1
ATOM 705 C C . ILE A 1 91 ? -15.562 -18.281 2.15 1 94.31 91 ILE A C 1
ATOM 707 O O . ILE A 1 91 ? -16.703 -18.281 1.66 1 94.31 91 ILE A O 1
ATOM 711 N N . LEU A 1 92 ? -15.258 -18.906 3.191 1 93.5 92 LEU A N 1
ATOM 712 C CA . LEU A 1 92 ? -16.156 -19.891 3.77 1 93.5 92 LEU A CA 1
ATOM 713 C C . LEU A 1 92 ? -17.219 -19.219 4.645 1 93.5 92 LEU A C 1
ATOM 715 O O . LEU A 1 92 ? -18.375 -19.641 4.668 1 93.5 92 LEU A O 1
ATOM 719 N N . ASN A 1 93 ? -16.797 -18.234 5.355 1 93.12 93 ASN A N 1
ATOM 720 C CA . ASN A 1 93 ? -17.656 -17.516 6.285 1 93.12 93 ASN A CA 1
ATOM 721 C C . ASN A 1 93 ? -17.094 -16.141 6.617 1 93.12 93 ASN A C 1
ATOM 723 O O . ASN A 1 93 ? -16.016 -15.773 6.133 1 93.12 93 ASN A O 1
ATOM 727 N N . THR A 1 94 ? -17.938 -15.414 7.281 1 91.44 94 THR A N 1
ATOM 728 C CA . THR A 1 94 ? -17.516 -14.102 7.773 1 91.44 94 THR A CA 1
ATOM 729 C C . THR A 1 94 ? -17.922 -13.914 9.227 1 91.44 94 THR A C 1
ATOM 731 O O . THR A 1 94 ? -18.828 -14.594 9.719 1 91.44 94 THR A O 1
ATOM 734 N N . CYS A 1 95 ? -17.172 -13.148 9.914 1 90.75 95 CYS A N 1
ATOM 735 C CA . CYS A 1 95 ? -17.5 -12.766 11.281 1 90.75 95 CYS A CA 1
ATOM 736 C C . CYS A 1 95 ? -17.375 -11.258 11.469 1 90.75 95 CYS A C 1
ATOM 738 O O . CYS A 1 95 ? -16.344 -10.672 11.156 1 90.75 95 CYS A O 1
ATOM 740 N N . SER A 1 96 ? -18.516 -10.68 11.875 1 86.81 96 SER A N 1
ATOM 741 C CA . SER A 1 96 ? -18.516 -9.234 12.07 1 86.81 96 SER A CA 1
ATOM 742 C C . SER A 1 96 ? -19.25 -8.852 13.352 1 86.81 96 SER A C 1
ATOM 744 O O . SER A 1 96 ? -20.297 -9.422 13.672 1 86.81 96 SER A O 1
ATOM 746 N N . ASN A 1 97 ? -18.641 -8.055 14.109 1 84.06 97 ASN A N 1
ATOM 747 C CA . ASN A 1 97 ? -19.297 -7.371 15.227 1 84.06 97 ASN A CA 1
ATOM 748 C C . ASN A 1 97 ? -18.828 -5.922 15.352 1 84.06 97 ASN A C 1
ATOM 750 O O . ASN A 1 97 ? -18.281 -5.359 14.398 1 84.06 97 ASN A O 1
ATOM 754 N N . LEU A 1 98 ? -19.094 -5.262 16.391 1 75.06 98 LEU A N 1
ATOM 755 C CA . LEU A 1 98 ? -18.844 -3.83 16.516 1 75.06 98 LEU A CA 1
ATOM 756 C C . LEU A 1 98 ? -17.344 -3.537 16.484 1 75.06 98 LEU A C 1
ATOM 758 O O . LEU A 1 98 ? -16.922 -2.473 16.016 1 75.06 98 LEU A O 1
ATOM 762 N N . GLU A 1 99 ? -16.562 -4.496 16.891 1 76.56 99 GLU A N 1
ATOM 763 C CA . GLU A 1 99 ? -15.148 -4.18 17.047 1 76.56 99 GLU A CA 1
ATOM 764 C C . GLU A 1 99 ? -14.273 -5.145 16.25 1 76.56 99 GLU A C 1
ATOM 766 O O . GLU A 1 99 ? -13.047 -5.094 16.328 1 76.56 99 GLU A O 1
ATOM 771 N N . PHE A 1 100 ? -14.922 -5.945 15.5 1 83.88 100 PHE A N 1
ATOM 772 C CA . PHE A 1 100 ? -14.156 -7.051 14.93 1 83.88 100 PHE A CA 1
ATOM 773 C C . PHE A 1 100 ? -14.742 -7.469 13.586 1 83.88 100 PHE A C 1
ATOM 775 O O . PHE A 1 100 ? -15.953 -7.59 13.438 1 83.88 100 PHE A O 1
ATOM 782 N N . ARG A 1 101 ? -13.867 -7.566 12.57 1 89.44 101 ARG A N 1
ATOM 783 C CA . ARG A 1 101 ? -14.219 -8.102 11.258 1 89.44 101 ARG A CA 1
ATOM 784 C C . ARG A 1 101 ? -13.211 -9.148 10.805 1 89.44 101 ARG A C 1
ATOM 786 O O . ARG A 1 101 ? -12 -8.922 10.883 1 89.44 101 ARG A O 1
ATOM 793 N N . ALA A 1 102 ? -13.742 -10.266 10.375 1 92.69 102 ALA A N 1
ATOM 794 C CA . ALA A 1 102 ? -12.844 -11.32 9.938 1 92.69 102 ALA A CA 1
ATOM 795 C C . 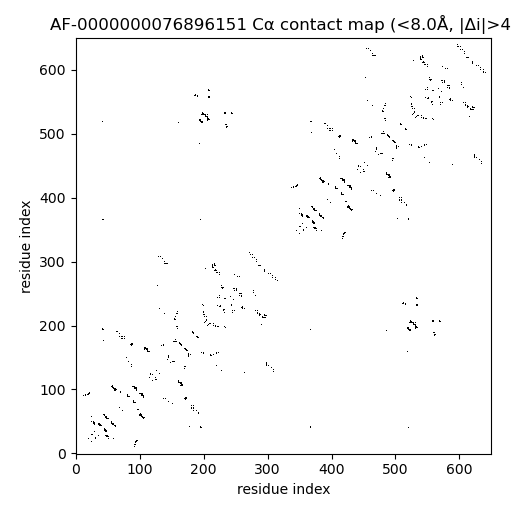ALA A 1 102 ? -13.461 -12.141 8.805 1 92.69 102 ALA A C 1
ATOM 797 O O . ALA A 1 102 ? -14.68 -12.211 8.68 1 92.69 102 ALA A O 1
ATOM 798 N N . LEU A 1 103 ? -12.617 -12.688 7.996 1 93.81 103 LEU A N 1
ATOM 799 C CA . LEU A 1 103 ? -12.984 -13.648 6.965 1 93.81 103 LEU A CA 1
ATOM 800 C C . LEU A 1 103 ? -12.453 -15.039 7.309 1 93.81 103 LEU A C 1
ATOM 802 O O . LEU A 1 103 ? -11.297 -15.195 7.695 1 93.81 103 LEU A O 1
ATOM 806 N N . VAL A 1 104 ? -13.32 -15.992 7.27 1 95.81 104 VAL A N 1
ATOM 807 C CA . VAL A 1 104 ? -12.922 -17.391 7.398 1 95.81 104 VAL A CA 1
ATOM 808 C C . VAL A 1 104 ? -12.672 -17.984 6.016 1 95.81 104 VAL A C 1
ATOM 810 O O . VAL A 1 104 ? -13.602 -18.109 5.211 1 95.81 104 VAL A O 1
ATOM 813 N N . LEU A 1 105 ? -11.43 -18.422 5.809 1 96.44 105 LEU A N 1
ATOM 814 C CA . LEU A 1 105 ? -10.992 -18.812 4.473 1 96.44 105 LEU A CA 1
ATOM 815 C C . LEU A 1 105 ? -10.523 -20.266 4.457 1 96.44 105 LEU A C 1
ATOM 817 O O . LEU A 1 105 ? -10.164 -20.812 5.496 1 96.44 105 LEU A O 1
ATOM 821 N N . GLN A 1 106 ? -10.609 -20.781 3.275 1 95.69 106 GLN A N 1
ATOM 822 C CA . GLN A 1 106 ? -9.977 -22.078 3.059 1 95.69 106 GLN A CA 1
ATOM 823 C C . GLN A 1 106 ? -8.484 -22.031 3.371 1 95.69 106 GLN A C 1
ATOM 825 O O . GLN A 1 106 ? -7.809 -21.062 3.02 1 95.69 106 GLN A O 1
ATOM 830 N N . TYR A 1 107 ? -8.055 -23.047 4.055 1 96.88 107 TYR A N 1
ATOM 831 C CA . TYR A 1 107 ? -6.641 -23.094 4.391 1 96.88 107 TYR A CA 1
ATOM 832 C C . TYR A 1 107 ? -5.816 -23.578 3.205 1 96.88 107 TYR A C 1
ATOM 834 O O . TYR A 1 107 ? -6.176 -24.562 2.549 1 96.88 107 TYR A O 1
ATOM 842 N N . MET A 1 108 ? -4.75 -22.906 2.885 1 96.44 108 MET A N 1
ATOM 843 C CA . MET A 1 108 ? -3.793 -23.25 1.834 1 96.44 108 MET A CA 1
ATOM 844 C C . MET A 1 108 ? -2.459 -23.688 2.432 1 96.44 108 MET A C 1
ATOM 846 O O . MET A 1 108 ? -1.636 -22.844 2.799 1 96.44 108 MET A O 1
ATOM 850 N N . PRO A 1 109 ? -2.105 -24.906 2.418 1 94.75 109 PRO A N 1
ATOM 851 C CA . PRO A 1 109 ? -0.985 -25.391 3.225 1 94.75 109 PRO A CA 1
ATOM 852 C C . PRO A 1 109 ? 0.367 -25.172 2.547 1 94.75 109 PRO A C 1
ATOM 854 O O . PRO A 1 109 ? 1.406 -25.219 3.209 1 94.75 109 PRO A O 1
ATOM 857 N N . ASN A 1 110 ? 0.366 -24.984 1.215 1 93.75 110 ASN A N 1
ATOM 858 C CA . ASN A 1 110 ? 1.651 -25.031 0.526 1 93.75 110 ASN A CA 1
ATOM 859 C C . ASN A 1 110 ? 2.203 -23.625 0.281 1 93.75 110 ASN A C 1
ATOM 861 O O . ASN A 1 110 ? 3.07 -23.438 -0.575 1 93.75 110 ASN A O 1
ATOM 865 N N . GLY A 1 111 ? 1.628 -22.531 0.943 1 91.19 111 GLY A N 1
ATOM 866 C CA . GLY A 1 111 ? 2.199 -21.203 0.941 1 91.19 111 GLY A CA 1
ATOM 867 C C . GLY A 1 111 ? 1.835 -20.391 -0.293 1 91.19 111 GLY A C 1
ATOM 868 O O . GLY A 1 111 ? 0.85 -20.703 -0.969 1 91.19 111 GLY A O 1
ATOM 869 N N . SER A 1 112 ? 2.65 -19.375 -0.516 1 93.19 112 SER A N 1
ATOM 870 C CA . SER A 1 112 ? 2.346 -18.422 -1.588 1 93.19 112 SER A CA 1
ATOM 871 C C . SER A 1 112 ? 3.328 -18.562 -2.746 1 93.19 112 SER A C 1
ATOM 873 O O . SER A 1 112 ? 4.398 -19.156 -2.59 1 93.19 112 SER A O 1
ATOM 875 N N . LEU A 1 113 ? 2.926 -18.062 -3.867 1 95.62 113 LEU A N 1
ATOM 876 C CA . LEU A 1 113 ? 3.803 -18 -5.031 1 95.62 113 LEU A CA 1
ATOM 877 C C . LEU A 1 113 ? 5.066 -17.203 -4.719 1 95.62 113 LEU A C 1
ATOM 879 O O . LEU A 1 113 ? 6.16 -17.578 -5.152 1 95.62 113 LEU A O 1
ATOM 883 N N . GLU A 1 114 ? 4.93 -16.125 -4 1 92.69 114 GLU A N 1
ATOM 884 C CA . GLU A 1 114 ? 6.078 -15.32 -3.598 1 92.69 114 GLU A CA 1
ATOM 885 C C . GLU A 1 114 ? 7.121 -16.172 -2.877 1 92.69 114 GLU A C 1
ATOM 887 O O . GLU A 1 114 ? 8.312 -16.078 -3.182 1 92.69 114 GLU A O 1
ATOM 892 N N . MET A 1 115 ? 6.688 -16.953 -1.989 1 88.56 115 MET A N 1
ATOM 893 C CA . MET A 1 115 ? 7.586 -17.812 -1.216 1 88.56 115 MET A CA 1
ATOM 894 C C . MET A 1 115 ? 8.289 -18.812 -2.117 1 88.56 115 MET A C 1
ATOM 896 O O . MET A 1 115 ? 9.5 -19.031 -1.995 1 88.56 115 MET A O 1
ATOM 900 N N . LEU A 1 116 ? 7.543 -19.406 -2.988 1 90.69 116 LEU A N 1
ATOM 901 C CA . LEU A 1 116 ? 8.102 -20.438 -3.863 1 90.69 116 LEU A CA 1
ATOM 902 C C . LEU A 1 116 ? 9.125 -19.828 -4.824 1 90.69 116 LEU A C 1
ATOM 904 O O . LEU A 1 116 ? 10.109 -20.484 -5.172 1 90.69 116 LEU A O 1
ATOM 908 N N . LEU A 1 117 ? 8.883 -18.625 -5.211 1 91.62 117 LEU A N 1
ATOM 909 C CA . LEU A 1 117 ? 9.758 -17.969 -6.184 1 91.62 117 LEU A CA 1
ATOM 910 C C . LEU A 1 117 ? 11.039 -17.469 -5.52 1 91.62 117 LEU A C 1
ATOM 912 O O . LEU A 1 117 ? 12.117 -17.531 -6.113 1 91.62 117 LEU A O 1
ATOM 916 N N . HIS A 1 118 ? 10.914 -17 -4.277 1 87.5 118 HIS A N 1
ATOM 917 C CA . HIS A 1 118 ? 12.016 -16.219 -3.742 1 87.5 118 HIS A CA 1
ATOM 918 C C . HIS A 1 118 ? 12.617 -16.875 -2.504 1 87.5 118 HIS A C 1
ATOM 920 O O . HIS A 1 118 ? 13.719 -16.516 -2.078 1 87.5 118 HIS A O 1
ATOM 926 N N . ASN A 1 119 ? 11.969 -17.656 -1.838 1 76.56 119 ASN A N 1
ATOM 927 C CA . ASN A 1 119 ? 12.477 -18.281 -0.627 1 76.56 119 ASN A CA 1
ATOM 928 C C . ASN A 1 119 ? 12.523 -19.812 -0.767 1 76.56 119 ASN A C 1
ATOM 930 O O . ASN A 1 119 ? 12.141 -20.531 0.152 1 76.56 119 ASN A O 1
ATOM 934 N N . SER A 1 120 ? 12.852 -20.281 -1.926 1 65.12 120 SER A N 1
ATOM 935 C CA . SER A 1 120 ? 12.727 -21.703 -2.201 1 65.12 120 SER A CA 1
ATOM 936 C C . SER A 1 120 ? 13.828 -22.5 -1.52 1 65.12 120 SER A C 1
ATOM 938 O O . SER A 1 120 ? 14.664 -23.109 -2.189 1 65.12 120 SER A O 1
ATOM 940 N N . GLN A 1 121 ? 14.18 -22.078 -0.324 1 59.41 121 GLN A N 1
ATOM 941 C CA . GLN A 1 121 ? 15.148 -23 0.26 1 59.41 121 GLN A CA 1
ATOM 942 C C . GLN A 1 121 ? 14.531 -24.359 0.508 1 59.41 121 GLN A C 1
ATOM 944 O O . GLN A 1 121 ? 13.547 -24.484 1.245 1 59.41 121 GLN A O 1
ATOM 949 N N . GLY A 1 122 ? 14.875 -25.359 -0.167 1 58.31 122 GLY A N 1
ATOM 950 C CA . GLY A 1 122 ? 14.555 -26.766 0.055 1 58.31 122 GLY A CA 1
ATOM 951 C C . GLY A 1 122 ? 13.445 -27.281 -0.846 1 58.31 122 GLY A C 1
ATOM 952 O O . GLY A 1 122 ? 13.117 -28.469 -0.814 1 58.31 122 GLY A O 1
ATOM 953 N N . THR A 1 123 ? 12.758 -26.297 -1.466 1 66.75 123 THR A N 1
ATOM 954 C CA . THR A 1 123 ? 11.695 -26.766 -2.35 1 66.75 123 THR A CA 1
ATOM 955 C C . THR A 1 123 ? 12.18 -26.812 -3.797 1 66.75 123 THR A C 1
ATOM 957 O O . THR A 1 123 ? 13.18 -26.172 -4.145 1 66.75 123 THR A O 1
ATOM 960 N N . THR A 1 124 ? 11.641 -27.766 -4.469 1 74.62 124 THR A N 1
ATOM 961 C CA . THR A 1 124 ? 11.945 -27.875 -5.891 1 74.62 124 THR A CA 1
ATOM 962 C C . THR A 1 124 ? 11.531 -26.609 -6.629 1 74.62 124 THR A C 1
ATOM 964 O O . THR A 1 124 ? 10.391 -26.141 -6.5 1 74.62 124 THR A O 1
ATOM 967 N N . PRO A 1 125 ? 12.453 -26.078 -7.277 1 84.88 125 PRO A N 1
ATOM 968 C CA . PRO A 1 125 ? 12.125 -24.875 -8.047 1 84.88 125 PRO A CA 1
ATOM 969 C C . PRO A 1 125 ? 11.039 -25.125 -9.086 1 84.88 125 PRO A C 1
ATOM 971 O O . PRO A 1 125 ? 10.953 -26.219 -9.648 1 84.88 125 PRO A O 1
ATOM 974 N N . LEU A 1 126 ? 10.266 -24.141 -9.305 1 90.75 126 LEU A N 1
ATOM 975 C CA . LEU A 1 126 ? 9.219 -24.219 -10.312 1 90.75 126 LEU A CA 1
ATOM 976 C C . LEU A 1 126 ? 9.812 -24.172 -11.719 1 90.75 126 LEU A C 1
ATOM 978 O O . LEU A 1 126 ? 10.562 -23.25 -12.055 1 90.75 126 LEU A O 1
ATOM 982 N N . GLY A 1 127 ? 9.531 -25.203 -12.484 1 90 127 GLY A N 1
ATOM 983 C CA . GLY A 1 127 ? 9.953 -25.219 -13.875 1 90 127 GLY A CA 1
ATOM 984 C C . GLY A 1 127 ? 9.078 -24.359 -14.773 1 90 127 GLY A C 1
ATOM 985 O O . GLY A 1 127 ? 8.133 -23.719 -14.297 1 90 127 GLY A O 1
ATOM 986 N N . PHE A 1 128 ? 9.375 -24.422 -16.062 1 91.81 128 PHE A N 1
ATOM 987 C CA . PHE A 1 128 ? 8.68 -23.594 -17.047 1 91.81 128 PHE A CA 1
ATOM 988 C C . PHE A 1 128 ? 7.199 -23.953 -17.109 1 91.81 128 PHE A C 1
ATOM 990 O O . PHE A 1 128 ? 6.332 -23.078 -17.062 1 91.81 128 PHE A O 1
ATOM 997 N N . SER A 1 129 ? 6.934 -25.219 -17.203 1 91.81 129 SER A N 1
ATOM 998 C CA . SER A 1 129 ? 5.559 -25.703 -17.328 1 91.81 129 SER A CA 1
ATOM 999 C C . SER A 1 129 ? 4.734 -25.344 -16.094 1 91.81 129 SER A C 1
ATOM 1001 O O . SER A 1 129 ? 3.578 -24.922 -16.219 1 91.81 129 SER A O 1
ATOM 1003 N N . GLU A 1 130 ? 5.336 -25.516 -14.945 1 94.25 130 GLU A N 1
ATOM 1004 C CA . GLU A 1 130 ? 4.648 -25.188 -13.703 1 94.25 130 GLU A CA 1
ATOM 1005 C C . GLU A 1 130 ? 4.344 -23.688 -13.617 1 94.25 130 GLU A C 1
ATOM 1007 O O . GLU A 1 130 ? 3.238 -23.297 -13.234 1 94.25 130 GLU A O 1
ATOM 1012 N N . ARG A 1 131 ? 5.305 -22.906 -14 1 96.12 131 ARG A N 1
ATOM 1013 C CA . ARG A 1 131 ? 5.133 -21.453 -13.969 1 96.12 131 ARG A CA 1
ATOM 1014 C C . ARG A 1 131 ? 4.047 -21.016 -14.938 1 96.12 131 ARG A C 1
ATOM 1016 O O . ARG A 1 131 ? 3.205 -20.188 -14.602 1 96.12 131 ARG A O 1
ATOM 1023 N N . LEU A 1 132 ? 4.102 -21.609 -16.109 1 96.44 132 LEU A N 1
ATOM 1024 C CA . LEU A 1 132 ? 3.07 -21.312 -17.109 1 96.44 132 LEU A CA 1
ATOM 1025 C C . LEU A 1 132 ? 1.692 -21.719 -16.594 1 96.44 132 LEU A C 1
ATOM 1027 O O . LEU A 1 132 ? 0.729 -20.953 -16.719 1 96.44 132 LEU A O 1
ATOM 1031 N N . GLY A 1 133 ? 1.616 -22.859 -16.016 1 97.62 133 GLY A N 1
ATOM 1032 C CA . GLY A 1 133 ? 0.367 -23.344 -15.445 1 97.62 133 GLY A CA 1
ATOM 1033 C C . GLY A 1 133 ? -0.173 -22.438 -14.352 1 97.62 133 GLY A C 1
ATOM 1034 O O . GLY A 1 133 ? -1.377 -22.172 -14.289 1 97.62 133 GLY A O 1
ATOM 1035 N N . ILE A 1 134 ? 0.656 -22 -13.516 1 98.5 134 ILE A N 1
ATOM 1036 C CA . ILE A 1 134 ? 0.272 -21.094 -12.43 1 98.5 134 ILE A CA 1
ATOM 1037 C C . ILE A 1 134 ? -0.31 -19.812 -13 1 98.5 134 ILE A C 1
ATOM 1039 O O . ILE A 1 134 ? -1.373 -19.359 -12.57 1 98.5 134 ILE A O 1
ATOM 1043 N N . MET A 1 135 ? 0.373 -19.25 -13.992 1 98.75 135 MET A N 1
ATOM 1044 C CA . MET A 1 135 ? -0.104 -18 -14.586 1 98.75 135 MET A CA 1
ATOM 1045 C C . MET A 1 135 ? -1.451 -18.203 -15.273 1 98.75 135 MET A C 1
ATOM 1047 O O . MET A 1 135 ? -2.305 -17.312 -15.25 1 98.75 135 MET A O 1
ATOM 1051 N N . LEU A 1 136 ? -1.582 -19.344 -15.867 1 98.75 136 LEU A N 1
ATOM 1052 C CA . LEU A 1 136 ? -2.869 -19.656 -16.484 1 98.75 136 LEU A CA 1
ATOM 1053 C C . LEU A 1 136 ? -3.963 -19.75 -15.422 1 98.75 136 LEU A C 1
ATOM 1055 O O . LEU A 1 136 ? -5.043 -19.172 -15.578 1 98.75 136 LEU A O 1
ATOM 1059 N N . ASN A 1 137 ? -3.703 -20.453 -14.305 1 98.75 137 ASN A N 1
ATOM 1060 C CA . ASN A 1 137 ? -4.664 -20.562 -13.211 1 98.75 137 ASN A CA 1
ATOM 1061 C C . ASN A 1 137 ? -5.086 -19.188 -12.711 1 98.75 137 ASN A C 1
ATOM 1063 O O . ASN A 1 137 ? -6.281 -18.922 -12.539 1 98.75 137 ASN A O 1
ATOM 1067 N N . VAL A 1 138 ? -4.156 -18.328 -12.492 1 98.88 138 VAL A N 1
ATOM 1068 C CA . VAL A 1 138 ? -4.43 -16.984 -11.992 1 98.88 138 VAL A CA 1
ATOM 1069 C C . VAL A 1 138 ? -5.281 -16.219 -13 1 98.88 138 VAL A C 1
ATOM 1071 O O . VAL A 1 138 ? -6.238 -15.539 -12.625 1 98.88 138 VAL A O 1
ATOM 1074 N N . SER A 1 139 ? -4.895 -16.359 -14.289 1 98.88 139 SER A N 1
ATOM 1075 C CA . SER A 1 139 ? -5.633 -15.633 -15.312 1 98.88 139 SER A CA 1
ATOM 1076 C C . SER A 1 139 ? -7.086 -16.094 -15.383 1 98.88 139 SER A C 1
ATOM 1078 O O . SER A 1 139 ? -7.992 -15.289 -15.602 1 98.88 139 SER A O 1
ATOM 1080 N N . LEU A 1 140 ? -7.312 -17.359 -15.211 1 98.75 140 LEU A N 1
ATOM 1081 C CA . LEU A 1 140 ? -8.664 -17.906 -15.219 1 98.75 140 LEU A CA 1
ATOM 1082 C C . LEU A 1 140 ? -9.484 -17.344 -14.055 1 98.75 140 LEU A C 1
ATOM 1084 O O . LEU A 1 140 ? -10.648 -16.984 -14.227 1 98.75 140 LEU A O 1
ATOM 1088 N N . ALA A 1 141 ? -8.922 -17.297 -12.922 1 98.75 141 ALA A N 1
ATOM 1089 C CA . ALA A 1 141 ? -9.594 -16.719 -11.758 1 98.75 141 ALA A CA 1
ATOM 1090 C C . ALA A 1 141 ? -9.961 -15.266 -12 1 98.75 141 ALA A C 1
ATOM 1092 O O . ALA A 1 141 ? -11.086 -14.844 -11.719 1 98.75 141 ALA A O 1
ATOM 1093 N N . MET A 1 142 ? -9.039 -14.523 -12.539 1 98.75 142 MET A N 1
ATOM 1094 C CA . MET A 1 142 ? -9.25 -13.094 -12.773 1 98.75 142 MET A CA 1
ATOM 1095 C C . MET A 1 142 ? -10.305 -12.875 -13.852 1 98.75 142 MET A C 1
ATOM 1097 O O . MET A 1 142 ? -11.109 -11.945 -13.766 1 98.75 142 MET A O 1
ATOM 1101 N N . GLU A 1 143 ? -10.25 -13.727 -14.867 1 98.75 143 GLU A N 1
ATOM 1102 C CA . GLU A 1 143 ? -11.281 -13.641 -15.898 1 98.75 143 GLU A CA 1
ATOM 1103 C C . GLU A 1 143 ? -12.672 -13.844 -15.297 1 98.75 143 GLU A C 1
ATOM 1105 O O . GLU A 1 143 ? -13.602 -13.102 -15.617 1 98.75 143 GLU A O 1
ATOM 1110 N N . TYR A 1 144 ? -12.781 -14.797 -14.445 1 98.19 144 TYR A N 1
ATOM 1111 C CA . TYR A 1 144 ? -14.047 -15.055 -13.758 1 98.19 144 TYR A CA 1
ATOM 1112 C C . TYR A 1 144 ? -14.5 -13.828 -12.977 1 98.19 144 TYR A C 1
ATOM 1114 O O . TYR A 1 144 ? -15.656 -13.406 -13.094 1 98.19 144 TYR A O 1
ATOM 1122 N N . LEU A 1 145 ? -13.68 -13.219 -12.195 1 97.56 145 LEU A N 1
ATOM 1123 C CA . LEU A 1 145 ? -14.008 -12.062 -11.367 1 97.56 145 LEU A CA 1
ATOM 1124 C C . LEU A 1 145 ? -14.422 -10.875 -12.234 1 97.56 145 LEU A C 1
ATOM 1126 O O . LEU A 1 145 ? -15.344 -10.133 -11.875 1 97.56 145 LEU A O 1
ATOM 1130 N N . HIS A 1 146 ? -13.758 -10.773 -13.383 1 97.75 146 HIS A N 1
ATOM 1131 C CA . HIS A 1 146 ? -13.969 -9.602 -14.227 1 97.75 146 HIS A CA 1
ATOM 1132 C C . HIS A 1 146 ? -15.211 -9.758 -15.094 1 97.75 146 HIS A C 1
ATOM 1134 O O . HIS A 1 146 ? -15.875 -8.773 -15.422 1 97.75 146 HIS A O 1
ATOM 1140 N N . HIS A 1 147 ? -15.492 -11.023 -15.516 1 96.5 147 HIS A N 1
ATOM 1141 C CA . HIS A 1 147 ? -16.406 -11.125 -16.641 1 96.5 147 HIS A CA 1
ATOM 1142 C C . HIS A 1 147 ? -17.516 -12.133 -16.375 1 96.5 147 HIS A C 1
ATOM 1144 O O . HIS A 1 147 ? -18.547 -12.125 -17.047 1 96.5 147 HIS A O 1
ATOM 1150 N N . GLU A 1 148 ? -17.312 -12.992 -15.469 1 95.12 148 GLU A N 1
ATOM 1151 C CA . GLU A 1 148 ? -18.25 -14.102 -15.344 1 95.12 148 GLU A CA 1
ATOM 1152 C C . GLU A 1 148 ? -19.047 -14.008 -14.039 1 95.12 148 GLU A C 1
ATOM 1154 O O . GLU A 1 148 ? -20.172 -14.5 -13.961 1 95.12 148 GLU A O 1
ATOM 1159 N N . HIS A 1 149 ? -18.453 -13.492 -13.023 1 91.31 149 HIS A N 1
ATOM 1160 C CA . HIS A 1 149 ? -19.141 -13.328 -11.75 1 91.31 149 HIS A CA 1
ATOM 1161 C C . HIS A 1 149 ? -20.344 -12.406 -11.898 1 91.31 149 HIS A C 1
ATOM 1163 O O . HIS A 1 149 ? -20.406 -11.594 -12.828 1 91.31 149 HIS A O 1
ATOM 1169 N N . TYR A 1 150 ? -21.25 -12.539 -10.984 1 88.19 150 TYR A N 1
ATOM 1170 C CA . TYR A 1 150 ? -22.5 -11.766 -11 1 88.19 150 TYR A CA 1
ATOM 1171 C C . TYR A 1 150 ? -22.203 -10.266 -11.016 1 88.19 150 TYR A C 1
ATOM 1173 O O . TYR A 1 150 ? -22.875 -9.508 -11.719 1 88.19 150 TYR A O 1
ATOM 1181 N N . GLU A 1 151 ? -21.281 -9.906 -10.25 1 91.25 151 GLU A N 1
ATOM 1182 C CA . GLU A 1 151 ? -20.781 -8.531 -10.266 1 91.25 151 GLU A CA 1
ATOM 1183 C C . GLU A 1 151 ? -19.281 -8.492 -10.516 1 91.25 151 GLU A C 1
ATOM 1185 O O . GLU A 1 151 ? -18.562 -9.438 -10.172 1 91.25 151 GLU A O 1
ATOM 1190 N N . VAL A 1 152 ? -18.922 -7.359 -11.156 1 92.69 152 VAL A N 1
ATOM 1191 C CA . VAL A 1 152 ? -17.484 -7.195 -11.367 1 92.69 152 VAL A CA 1
ATOM 1192 C C . VAL A 1 152 ? -16.781 -7.062 -10.016 1 92.69 152 VAL A C 1
ATOM 1194 O O . VAL A 1 152 ? -17.172 -6.242 -9.18 1 92.69 152 VAL A O 1
ATOM 1197 N N . VAL A 1 153 ? -15.844 -7.887 -9.828 1 94.88 153 VAL A N 1
ATOM 1198 C CA . VAL A 1 153 ? -15.016 -7.809 -8.633 1 94.88 153 VAL A CA 1
ATOM 1199 C C . VAL A 1 153 ? -13.57 -7.484 -9.016 1 94.88 153 VAL A C 1
ATOM 1201 O O . VAL A 1 153 ? -12.891 -8.305 -9.633 1 94.88 153 VAL A O 1
ATOM 1204 N N . LEU A 1 154 ? -13.156 -6.312 -8.672 1 95.44 154 LEU A N 1
ATOM 1205 C CA . LEU A 1 154 ? -11.758 -5.941 -8.875 1 95.44 154 LEU A CA 1
ATOM 1206 C C . LEU A 1 154 ? -10.883 -6.461 -7.738 1 95.44 154 LEU A C 1
ATOM 1208 O O . LEU A 1 154 ? -11.289 -6.422 -6.574 1 95.44 154 LEU A O 1
ATOM 1212 N N . HIS A 1 155 ? -9.703 -6.949 -8.047 1 96.31 155 HIS A N 1
ATOM 1213 C CA . HIS A 1 155 ? -8.789 -7.449 -7.023 1 96.31 155 HIS A CA 1
ATOM 1214 C C . HIS A 1 155 ? -8.125 -6.301 -6.266 1 96.31 155 HIS A C 1
ATOM 1216 O O . HIS A 1 155 ? -8.211 -6.23 -5.039 1 96.31 155 HIS A O 1
ATOM 1222 N N . CYS A 1 156 ? -7.402 -5.395 -7.008 1 95.44 156 CYS A N 1
ATOM 1223 C CA . CYS A 1 156 ? -6.855 -4.129 -6.531 1 95.44 156 CYS A CA 1
ATOM 1224 C C . CYS A 1 156 ? -5.531 -4.348 -5.805 1 95.44 156 CYS A C 1
ATOM 1226 O O . CYS A 1 156 ? -4.883 -3.387 -5.387 1 95.44 156 CYS A O 1
ATOM 1228 N N . ASP A 1 157 ? -5.059 -5.605 -5.723 1 94.88 157 ASP A N 1
ATOM 1229 C CA . ASP A 1 157 ? -3.756 -5.871 -5.121 1 94.88 157 ASP A CA 1
ATOM 1230 C C . ASP A 1 157 ? -3.221 -7.234 -5.543 1 94.88 157 ASP A C 1
ATOM 1232 O O . ASP A 1 157 ? -2.756 -8.016 -4.707 1 94.88 157 ASP A O 1
ATOM 1236 N N . LEU A 1 158 ? -3.363 -7.539 -6.773 1 97.38 158 LEU A N 1
ATOM 1237 C CA . LEU A 1 158 ? -2.852 -8.797 -7.312 1 97.38 158 LEU A CA 1
ATOM 1238 C C . LEU A 1 158 ? -1.326 -8.789 -7.344 1 97.38 158 LEU A C 1
ATOM 1240 O O . LEU A 1 158 ? -0.716 -7.867 -7.887 1 97.38 158 LEU A O 1
ATOM 1244 N N . ASN A 1 159 ? -0.73 -9.727 -6.711 1 96.56 159 ASN A N 1
ATOM 1245 C CA . ASN A 1 159 ? 0.711 -9.945 -6.672 1 96.56 159 ASN A CA 1
ATOM 1246 C C . ASN A 1 159 ? 1.047 -11.375 -6.25 1 96.56 159 ASN A C 1
ATOM 1248 O O . ASN A 1 159 ? 0.149 -12.18 -6.004 1 96.56 159 ASN A O 1
ATOM 1252 N N . SER A 1 160 ? 2.297 -11.719 -6.207 1 96.06 160 SER A N 1
ATOM 1253 C CA . SER A 1 160 ? 2.711 -13.109 -6 1 96.06 160 SER A CA 1
ATOM 1254 C C . SER A 1 160 ? 2.416 -13.57 -4.578 1 96.06 160 SER A C 1
ATOM 1256 O O . SER A 1 160 ? 2.283 -14.766 -4.32 1 96.06 160 SER A O 1
ATOM 1258 N N . SER A 1 161 ? 2.229 -12.617 -3.59 1 93.44 161 SER A N 1
ATOM 1259 C CA . SER A 1 161 ? 1.921 -13 -2.215 1 93.44 161 SER A CA 1
ATOM 1260 C C . SER A 1 161 ? 0.449 -13.367 -2.061 1 93.44 161 SER A C 1
ATOM 1262 O O . SER A 1 161 ? 0.062 -14 -1.075 1 93.44 161 SER A O 1
ATOM 1264 N N . ASN A 1 162 ? -0.319 -13.023 -3.053 1 95.12 162 ASN A N 1
ATOM 1265 C CA . ASN A 1 162 ? -1.757 -13.273 -3 1 95.12 162 ASN A CA 1
ATOM 1266 C C . ASN A 1 162 ? -2.16 -14.438 -3.898 1 95.12 162 ASN A C 1
ATOM 1268 O O . ASN A 1 162 ? -3.326 -14.562 -4.273 1 95.12 162 ASN A O 1
ATOM 1272 N N . VAL A 1 163 ? -1.212 -15.172 -4.328 1 97.75 163 VAL A N 1
ATOM 1273 C CA . VAL A 1 163 ? -1.423 -16.453 -5.004 1 97.75 163 VAL A CA 1
ATOM 1274 C C . VAL A 1 163 ? -0.95 -17.594 -4.109 1 97.75 163 VAL A C 1
ATOM 1276 O O . VAL A 1 163 ? 0.247 -17.734 -3.848 1 97.75 163 VAL A O 1
ATOM 1279 N N . LEU A 1 164 ? -1.892 -18.422 -3.713 1 97.38 164 LEU A N 1
ATOM 1280 C CA . LEU A 1 164 ? -1.601 -19.469 -2.736 1 97.38 164 LEU A CA 1
ATOM 1281 C C . LEU A 1 164 ? -1.842 -20.844 -3.33 1 97.38 164 LEU A C 1
ATOM 1283 O O . LEU A 1 164 ? -2.537 -20.984 -4.34 1 97.38 164 LEU A O 1
ATOM 1287 N N . PHE A 1 165 ? -1.275 -21.812 -2.682 1 96.88 165 PHE A N 1
ATOM 1288 C CA . PHE A 1 165 ? -1.337 -23.156 -3.234 1 96.88 165 PHE A CA 1
ATOM 1289 C C . PHE A 1 165 ? -2.012 -24.125 -2.258 1 96.88 165 PHE A C 1
ATOM 1291 O O . PHE A 1 165 ? -1.715 -24.109 -1.062 1 96.88 165 PHE A O 1
ATOM 1298 N N . ASP A 1 166 ? -2.895 -24.938 -2.824 1 96.88 166 ASP A N 1
ATOM 1299 C CA . ASP A 1 166 ? -3.531 -25.969 -2.02 1 96.88 166 ASP A CA 1
ATOM 1300 C C . ASP A 1 166 ? -2.656 -27.219 -1.936 1 96.88 166 ASP A C 1
ATOM 1302 O O . ASP A 1 166 ? -1.484 -27.188 -2.32 1 96.88 166 ASP A O 1
ATOM 1306 N N . GLU A 1 167 ? -3.178 -28.281 -1.433 1 95.12 167 GLU A N 1
ATOM 1307 C CA . GLU A 1 167 ? -2.445 -29.531 -1.205 1 95.12 167 GLU A CA 1
ATOM 1308 C C . GLU A 1 167 ? -1.932 -30.109 -2.518 1 95.12 167 GLU A C 1
ATOM 1310 O O . GLU A 1 167 ? -0.869 -30.734 -2.551 1 95.12 167 GLU A O 1
ATOM 1315 N N . ASP A 1 168 ? -2.641 -29.891 -3.553 1 95.12 168 ASP A N 1
ATOM 1316 C CA . ASP A 1 168 ? -2.281 -30.453 -4.852 1 95.12 168 ASP A CA 1
ATOM 1317 C C . ASP A 1 168 ? -1.451 -29.453 -5.668 1 95.12 168 ASP A C 1
ATOM 1319 O O . ASP A 1 168 ? -1.284 -29.625 -6.875 1 95.12 168 ASP A O 1
ATOM 1323 N N . MET A 1 169 ? -1.104 -28.312 -5.129 1 94.69 169 MET A N 1
ATOM 1324 C CA . MET A 1 169 ? -0.271 -27.266 -5.73 1 94.69 169 MET A CA 1
ATOM 1325 C C . MET A 1 169 ? -1.029 -26.531 -6.828 1 94.69 169 MET A C 1
ATOM 1327 O O . MET A 1 169 ? -0.422 -25.984 -7.754 1 94.69 169 MET A O 1
ATOM 1331 N N . THR A 1 170 ? -2.352 -26.641 -6.684 1 97.12 170 THR A N 1
ATOM 1332 C CA . THR A 1 170 ? -3.166 -25.766 -7.523 1 97.12 170 THR A CA 1
ATOM 1333 C C . THR A 1 170 ? -3.135 -24.328 -7.004 1 97.12 170 THR A C 1
ATOM 1335 O O . THR A 1 170 ? -3.273 -24.094 -5.805 1 97.12 170 THR A O 1
ATOM 1338 N N . ALA A 1 171 ? -2.963 -23.375 -7.906 1 98.44 171 ALA A N 1
ATOM 1339 C CA . ALA A 1 171 ? -2.867 -21.969 -7.52 1 98.44 171 ALA A CA 1
ATOM 1340 C C . ALA A 1 171 ? -4.254 -21.375 -7.305 1 98.44 171 ALA A C 1
ATOM 1342 O O . ALA A 1 171 ? -5.168 -21.609 -8.094 1 98.44 171 ALA A O 1
ATOM 1343 N N . HIS A 1 172 ? -4.391 -20.625 -6.207 1 98.62 172 HIS A N 1
ATOM 1344 C CA . HIS A 1 172 ? -5.613 -19.906 -5.879 1 98.62 172 HIS A CA 1
ATOM 1345 C C . HIS A 1 172 ? -5.336 -18.422 -5.641 1 98.62 172 HIS A C 1
ATOM 1347 O O . HIS A 1 172 ? -4.406 -18.062 -4.91 1 98.62 172 HIS A O 1
ATOM 1353 N N . VAL A 1 173 ? -6.109 -17.562 -6.289 1 98.5 173 VAL A N 1
ATOM 1354 C CA . VAL A 1 173 ? -6.02 -16.125 -6.043 1 98.5 173 VAL A CA 1
ATOM 1355 C C . VAL A 1 173 ? -6.703 -15.789 -4.723 1 98.5 173 VAL A C 1
ATOM 1357 O O . VAL A 1 173 ? -7.844 -16.188 -4.484 1 98.5 173 VAL A O 1
ATOM 1360 N N . ALA A 1 174 ? -5.988 -15.109 -3.854 1 96.38 174 ALA A N 1
ATOM 1361 C CA . ALA A 1 174 ? -6.484 -14.711 -2.539 1 96.38 174 ALA A CA 1
ATOM 1362 C C . ALA A 1 174 ? -6.68 -13.195 -2.463 1 96.38 174 ALA A C 1
ATOM 1364 O O . ALA A 1 174 ? -6.297 -12.469 -3.379 1 96.38 174 ALA A O 1
ATOM 1365 N N . ASP A 1 175 ? -7.414 -12.719 -1.44 1 93.06 175 ASP A N 1
ATOM 1366 C CA . ASP A 1 175 ? -7.578 -11.32 -1.064 1 93.06 175 ASP A CA 1
ATOM 1367 C C . ASP A 1 175 ? -8.242 -10.523 -2.186 1 93.06 175 ASP A C 1
ATOM 1369 O O . ASP A 1 175 ? -7.91 -9.359 -2.414 1 93.06 175 ASP A O 1
ATOM 1373 N N . PHE A 1 176 ? -9.039 -11.227 -2.961 1 94.38 176 PHE A N 1
ATOM 1374 C CA . PHE A 1 176 ? -9.812 -10.508 -3.965 1 94.38 176 PHE A CA 1
ATOM 1375 C C . PHE A 1 176 ? -11 -9.789 -3.324 1 94.38 176 PHE A C 1
ATOM 1377 O O . PHE A 1 176 ? -11.586 -10.289 -2.365 1 94.38 176 PHE A O 1
ATOM 1384 N N . GLY A 1 177 ? -11.305 -8.617 -3.771 1 89.88 177 GLY A N 1
ATOM 1385 C CA . GLY A 1 177 ? -12.492 -7.887 -3.365 1 89.88 177 GLY A CA 1
ATOM 1386 C C . GLY A 1 177 ? -12.336 -7.191 -2.025 1 89.88 177 GLY A C 1
ATOM 1387 O O . GLY A 1 177 ? -13.273 -6.555 -1.539 1 89.88 177 GLY A O 1
ATOM 1388 N N . ILE A 1 178 ? -11.164 -7.211 -1.439 1 85.88 178 ILE A N 1
ATOM 1389 C CA . ILE A 1 178 ? -10.945 -6.664 -0.104 1 85.88 178 ILE A CA 1
ATOM 1390 C C . ILE A 1 178 ? -11.055 -5.141 -0.147 1 85.88 178 ILE A C 1
ATOM 1392 O O . ILE A 1 178 ? -11.555 -4.52 0.795 1 85.88 178 ILE A O 1
ATOM 1396 N N 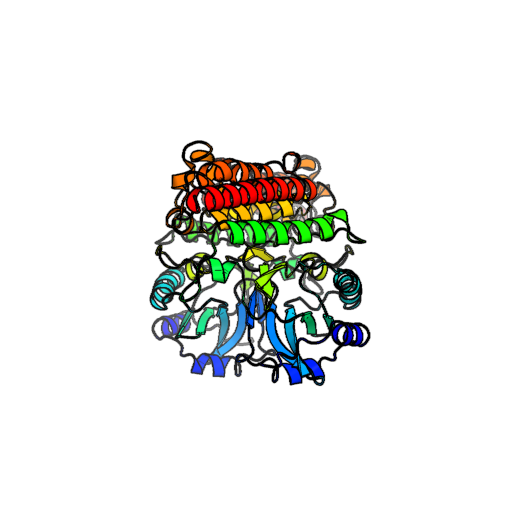. ALA A 1 179 ? -10.555 -4.594 -1.208 1 82.75 179 ALA A N 1
ATOM 1397 C CA . ALA A 1 179 ? -10.633 -3.143 -1.351 1 82.75 179 ALA A CA 1
ATOM 1398 C C . ALA A 1 179 ? -12.078 -2.658 -1.26 1 82.75 179 ALA A C 1
ATOM 1400 O O . ALA A 1 179 ? -12.359 -1.646 -0.615 1 82.75 179 ALA A O 1
ATOM 1401 N N . LYS A 1 180 ? -12.93 -3.326 -1.893 1 82.75 180 LYS A N 1
ATOM 1402 C CA . LYS A 1 180 ? -14.352 -2.979 -1.852 1 82.75 180 LYS A CA 1
ATOM 1403 C C . LYS A 1 180 ? -14.906 -3.105 -0.437 1 82.75 180 LYS A C 1
ATOM 1405 O O . LYS A 1 180 ? -15.742 -2.305 -0.02 1 82.75 180 LYS A O 1
ATOM 1410 N N . LEU A 1 181 ? -14.453 -4.078 0.283 1 79.44 181 LEU A N 1
ATOM 1411 C CA . LEU A 1 181 ? -14.875 -4.27 1.666 1 79.44 181 LEU A CA 1
ATOM 1412 C C . LEU A 1 181 ? -14.43 -3.104 2.539 1 79.44 181 LEU A C 1
ATOM 1414 O O . LEU A 1 181 ? -15.164 -2.672 3.432 1 79.44 181 LEU A O 1
ATOM 1418 N N . LEU A 1 182 ? -13.297 -2.654 2.205 1 75 182 LEU A N 1
ATOM 1419 C CA . LEU A 1 182 ? -12.711 -1.601 3.025 1 75 182 LEU A CA 1
ATOM 1420 C C . LEU A 1 182 ? -13.336 -0.246 2.697 1 75 182 LEU A C 1
ATOM 1422 O O . LEU A 1 182 ? -13.516 0.589 3.584 1 75 182 LEU A O 1
ATOM 1426 N N . LEU A 1 183 ? -13.57 0.059 1.425 1 72.06 183 LEU A N 1
ATOM 1427 C CA . LEU A 1 183 ? -14.016 1.375 0.985 1 72.06 183 LEU A CA 1
ATOM 1428 C C . LEU A 1 183 ? -15.539 1.47 1.025 1 72.06 183 LEU A C 1
ATOM 1430 O O . LEU A 1 183 ? -16.094 2.562 1.17 1 72.06 183 LEU A O 1
ATOM 1434 N N . GLY A 1 184 ? -16.266 0.434 1.123 1 63.25 184 GLY A N 1
ATOM 1435 C CA . GLY A 1 184 ? -17.719 0.459 1.098 1 63.25 184 GLY A CA 1
ATOM 1436 C C . GLY A 1 184 ? -18.281 1.072 -0.17 1 63.25 184 GLY A C 1
ATOM 1437 O O . GLY A 1 184 ? -17.531 1.535 -1.029 1 63.25 184 GLY A O 1
ATOM 1438 N N . ASP A 1 185 ? -19.5 0.642 -0.655 1 53.94 185 ASP A N 1
ATOM 1439 C CA . ASP A 1 185 ? -20.141 1.23 -1.824 1 53.94 185 ASP A CA 1
ATOM 1440 C C . ASP A 1 185 ? -20.438 2.715 -1.605 1 53.94 185 ASP A C 1
ATOM 1442 O O . ASP A 1 185 ? -20.469 3.492 -2.562 1 53.94 185 ASP A O 1
ATOM 1446 N N . ASN A 1 186 ? -21.094 2.975 -0.551 1 46.81 186 ASN A N 1
ATOM 1447 C CA . ASN A 1 186 ? -21.797 4.246 -0.4 1 46.81 186 ASN A CA 1
ATOM 1448 C C . ASN A 1 186 ? -20.859 5.344 0.097 1 46.81 186 ASN A C 1
ATOM 1450 O O . ASN A 1 186 ? -19.859 5.062 0.763 1 46.81 186 ASN A O 1
ATOM 1454 N N . SER A 1 187 ? -20.984 6.625 -0.576 1 41.09 187 SER A N 1
ATOM 1455 C CA . SER A 1 187 ? -20.484 7.988 -0.428 1 41.09 187 SER A CA 1
ATOM 1456 C C . SER A 1 187 ? -20.047 8.266 1.005 1 41.09 187 SER A C 1
ATOM 1458 O O . SER A 1 187 ? -19.422 9.289 1.282 1 41.09 187 SER A O 1
ATOM 1460 N N . SER A 1 188 ? -20.703 7.637 1.853 1 41.94 188 SER A N 1
ATOM 1461 C CA . SER A 1 188 ? -20.719 8.422 3.08 1 41.94 188 SER A CA 1
ATOM 1462 C C . SER A 1 188 ? -19.344 8.422 3.75 1 41.94 188 SER A C 1
ATOM 1464 O O . SER A 1 188 ? -18.953 9.406 4.383 1 41.94 188 SER A O 1
ATOM 1466 N N . THR A 1 189 ? -18.797 7.293 4.027 1 43.62 189 THR A N 1
ATOM 1467 C CA . THR A 1 189 ? -17.719 7.426 4.988 1 43.62 189 THR A CA 1
ATOM 1468 C C . THR A 1 189 ? -16.453 6.723 4.477 1 43.62 189 THR A C 1
ATOM 1470 O O . THR A 1 189 ? -16.297 5.516 4.652 1 43.62 189 THR A O 1
ATOM 1473 N N . ILE A 1 190 ? -16.047 7.035 3.248 1 44.91 190 ILE A N 1
ATOM 1474 C CA . ILE A 1 190 ? -14.758 6.492 2.861 1 44.91 190 ILE A CA 1
ATOM 1475 C C . ILE A 1 190 ? -13.688 6.945 3.857 1 44.91 190 ILE A C 1
ATOM 1477 O O . ILE A 1 190 ? -13.266 8.102 3.838 1 44.91 190 ILE A O 1
ATOM 1481 N N . THR A 1 191 ? -13.648 6.648 5.105 1 49.53 191 THR A N 1
ATOM 1482 C CA . THR A 1 191 ? -12.805 7.188 6.16 1 49.53 191 THR A CA 1
ATOM 1483 C C . THR A 1 191 ? -11.375 6.664 6.027 1 49.53 191 THR A C 1
ATOM 1485 O O . THR A 1 191 ? -10.477 7.109 6.746 1 49.53 191 THR A O 1
ATOM 1488 N N . ALA A 1 192 ? -11.055 5.52 5.027 1 61.44 192 ALA A N 1
ATOM 1489 C CA . ALA A 1 192 ? -9.773 4.965 5.457 1 61.44 192 ALA A CA 1
ATOM 1490 C C . ALA A 1 192 ? -8.789 4.891 4.289 1 61.44 192 ALA A C 1
ATOM 1492 O O . ALA A 1 192 ? -9.195 4.941 3.125 1 61.44 192 ALA A O 1
ATOM 1493 N N . SER A 1 193 ? -7.539 5.199 4.52 1 77.94 193 SER A N 1
ATOM 1494 C CA . SER A 1 193 ? -6.414 4.93 3.633 1 77.94 193 SER A CA 1
ATOM 1495 C C . SER A 1 193 ? -6.496 3.529 3.041 1 77.94 193 SER A C 1
ATOM 1497 O O . SER A 1 193 ? -7.051 2.619 3.662 1 77.94 193 SER A O 1
ATOM 1499 N N . MET A 1 194 ? -6.227 3.414 1.793 1 85.44 194 MET A N 1
ATOM 1500 C CA . MET A 1 194 ? -6.219 2.133 1.092 1 85.44 194 MET A CA 1
ATOM 1501 C C . MET A 1 194 ? -4.793 1.651 0.849 1 85.44 194 MET A C 1
ATOM 1503 O O . MET A 1 194 ? -4.039 2.281 0.105 1 85.44 194 MET A O 1
ATOM 1507 N N . PRO A 1 195 ? -4.48 0.539 1.47 1 87.69 195 PRO A N 1
ATOM 1508 C CA . PRO A 1 195 ? -3.131 0.019 1.232 1 87.69 195 PRO A CA 1
ATOM 1509 C C . PRO A 1 195 ? -2.971 -0.595 -0.156 1 87.69 195 PRO A C 1
ATOM 1511 O O . PRO A 1 195 ? -3.953 -1.034 -0.758 1 87.69 195 PRO A O 1
ATOM 1514 N N . GLY A 1 196 ? -1.82 -0.614 -0.697 1 90.88 196 GLY A N 1
ATOM 1515 C CA . GLY A 1 196 ? -1.382 -1.291 -1.907 1 90.88 196 GLY A CA 1
ATOM 1516 C C . GLY A 1 196 ? 0.032 -1.83 -1.81 1 90.88 196 GLY A C 1
ATOM 1517 O O . GLY A 1 196 ? 0.684 -1.696 -0.772 1 90.88 196 GLY A O 1
ATOM 1518 N N . THR A 1 197 ? 0.436 -2.482 -2.863 1 93.25 197 THR A N 1
ATOM 1519 C CA . THR A 1 197 ? 1.784 -3.039 -2.9 1 93.25 197 THR A CA 1
ATOM 1520 C C . THR A 1 197 ? 2.623 -2.354 -3.975 1 93.25 197 THR A C 1
ATOM 1522 O O . THR A 1 197 ? 2.318 -2.455 -5.164 1 93.25 197 THR A O 1
ATOM 1525 N N . VAL A 1 198 ? 3.68 -1.731 -3.547 1 93.62 198 VAL A N 1
ATOM 1526 C CA . VAL A 1 198 ? 4.539 -0.959 -4.438 1 93.62 198 VAL A CA 1
ATOM 1527 C C . VAL A 1 198 ? 5.141 -1.877 -5.5 1 93.62 198 VAL A C 1
ATOM 1529 O O . VAL A 1 198 ? 5.574 -2.99 -5.195 1 93.62 198 VAL A O 1
ATOM 1532 N N . GLY A 1 199 ? 5.125 -1.454 -6.699 1 94.94 199 GLY A N 1
ATOM 1533 C CA . GLY A 1 199 ? 5.738 -2.18 -7.801 1 94.94 199 GLY A CA 1
ATOM 1534 C C . GLY A 1 199 ? 4.734 -2.959 -8.633 1 94.94 199 GLY A C 1
ATOM 1535 O O . GLY A 1 199 ? 5.043 -3.383 -9.75 1 94.94 199 GLY A O 1
ATOM 1536 N N . TYR A 1 200 ? 3.547 -3.133 -8.109 1 96.81 200 TYR A N 1
ATOM 1537 C CA . TYR A 1 200 ? 2.561 -3.949 -8.805 1 96.81 200 TYR A CA 1
ATOM 1538 C C . TYR A 1 200 ? 1.383 -3.102 -9.273 1 96.81 200 TYR A C 1
ATOM 1540 O O . TYR A 1 200 ? 0.55 -3.561 -10.055 1 96.81 200 TYR A O 1
ATOM 1548 N N . MET A 1 201 ? 1.323 -1.866 -8.828 1 96.69 201 MET A N 1
ATOM 1549 C CA . MET A 1 201 ? 0.124 -1.063 -9.055 1 96.69 201 MET A CA 1
ATOM 1550 C C . MET A 1 201 ? 0.204 -0.33 -10.383 1 96.69 201 MET A C 1
ATOM 1552 O O . MET A 1 201 ? 1.226 0.283 -10.703 1 96.69 201 MET A O 1
ATOM 1556 N N . ALA A 1 202 ? -0.909 -0.368 -11.07 1 97.69 202 ALA A N 1
ATOM 1557 C CA . ALA A 1 202 ? -0.999 0.456 -12.273 1 97.69 202 ALA A CA 1
ATOM 1558 C C . ALA A 1 202 ? -0.807 1.933 -11.938 1 97.69 202 ALA A C 1
ATOM 1560 O O . ALA A 1 202 ? -1.242 2.4 -10.883 1 97.69 202 ALA A O 1
ATOM 1561 N N . PRO A 1 203 ? -0.189 2.656 -12.883 1 96 203 PRO A N 1
ATOM 1562 C CA . PRO A 1 203 ? 0.075 4.07 -12.617 1 96 203 PRO A CA 1
ATOM 1563 C C . PRO A 1 203 ? -1.185 4.844 -12.227 1 96 203 PRO A C 1
ATOM 1565 O O . PRO A 1 203 ? -1.171 5.605 -11.258 1 96 203 PRO A O 1
ATOM 1568 N N . GLU A 1 204 ? -2.289 4.664 -12.914 1 94.38 204 GLU A N 1
ATOM 1569 C CA . GLU A 1 204 ? -3.518 5.402 -12.641 1 94.38 204 GLU A CA 1
ATOM 1570 C C . GLU A 1 204 ? -4.145 4.973 -11.32 1 94.38 204 GLU A C 1
ATOM 1572 O O . GLU A 1 204 ? -4.852 5.754 -10.68 1 94.38 204 GLU A O 1
ATOM 1577 N N . TYR A 1 205 ? -3.955 3.762 -10.922 1 94.56 205 TYR A N 1
ATOM 1578 C CA . TYR A 1 205 ? -4.508 3.281 -9.664 1 94.56 205 TYR A CA 1
ATOM 1579 C C . TYR A 1 205 ? -3.701 3.803 -8.477 1 94.56 205 TYR A C 1
ATOM 1581 O O . TYR A 1 205 ? -4.258 4.402 -7.559 1 94.56 205 TYR A O 1
ATOM 1589 N N . GLY A 1 206 ? -2.385 3.652 -8.484 1 94.56 206 GLY A N 1
ATOM 1590 C CA . GLY A 1 206 ? -1.521 4.109 -7.41 1 94.56 206 GLY A CA 1
ATOM 1591 C C . GLY A 1 206 ? -1.596 5.605 -7.18 1 94.56 206 GLY A C 1
ATOM 1592 O O . GLY A 1 206 ? -1.696 6.062 -6.039 1 94.56 206 GLY A O 1
ATOM 1593 N N . ALA A 1 207 ? -1.669 6.348 -8.297 1 94.75 207 ALA A N 1
ATOM 1594 C CA . ALA A 1 207 ? -1.532 7.801 -8.219 1 94.75 207 ALA A CA 1
ATOM 1595 C C . ALA A 1 207 ? -2.891 8.469 -8.039 1 94.75 207 ALA A C 1
ATOM 1597 O O . ALA A 1 207 ? -2.988 9.539 -7.434 1 94.75 207 ALA A O 1
ATOM 1598 N N . GLN A 1 208 ? -3.908 7.785 -8.578 1 92.69 208 GLN A N 1
ATOM 1599 C CA . GLN A 1 208 ? -5.184 8.484 -8.648 1 92.69 208 GLN A CA 1
ATOM 1600 C C . GLN A 1 208 ? -6.297 7.672 -7.988 1 92.69 208 GLN A C 1
ATOM 1602 O O . GLN A 1 208 ? -7.43 8.141 -7.875 1 92.69 208 GLN A O 1
ATOM 1607 N N . GLY A 1 209 ? -5.992 6.484 -7.676 1 90.81 209 GLY A N 1
ATOM 1608 C CA . GLY A 1 209 ? -6.996 5.633 -7.059 1 90.81 209 GLY A CA 1
ATOM 1609 C C . GLY A 1 209 ? -7.988 5.062 -8.055 1 90.81 209 GLY A C 1
ATOM 1610 O O . GLY A 1 209 ? -9.07 4.613 -7.668 1 90.81 209 GLY A O 1
ATOM 1611 N N . LYS A 1 210 ? -7.637 5.051 -9.289 1 91.44 210 LYS A N 1
ATOM 1612 C CA . LYS A 1 210 ? -8.555 4.582 -10.32 1 91.44 210 LYS A CA 1
ATOM 1613 C C . LYS A 1 210 ? -8.391 3.084 -10.562 1 91.44 210 LYS A C 1
ATOM 1615 O O . LYS A 1 210 ? -7.582 2.668 -11.398 1 91.44 210 LYS A O 1
ATOM 1620 N N . ALA A 1 211 ? -9.242 2.395 -9.906 1 92.62 211 ALA A N 1
ATOM 1621 C CA . ALA A 1 211 ? -9.25 0.943 -10.055 1 92.62 211 ALA A CA 1
ATOM 1622 C C . ALA A 1 211 ? -10.141 0.517 -11.219 1 92.62 211 ALA A C 1
ATOM 1624 O O . ALA A 1 211 ? -11.219 1.091 -11.422 1 92.62 211 ALA A O 1
ATOM 1625 N N . SER A 1 212 ? -9.703 -0.415 -12 1 94.56 212 SER A N 1
ATOM 1626 C CA . SER A 1 212 ? -10.461 -0.984 -13.109 1 94.56 212 SER A CA 1
ATOM 1627 C C . SER A 1 212 ? -9.984 -2.396 -13.438 1 94.56 212 SER A C 1
ATOM 1629 O O . SER A 1 212 ? -9.023 -2.887 -12.836 1 94.56 212 SER A O 1
ATOM 1631 N N . ARG A 1 213 ? -10.664 -3.014 -14.336 1 97.62 213 ARG A N 1
ATOM 1632 C CA . ARG A 1 213 ? -10.195 -4.293 -14.867 1 97.62 213 ARG A CA 1
ATOM 1633 C C . ARG A 1 213 ? -8.781 -4.172 -15.422 1 97.62 213 ARG A C 1
ATOM 1635 O O . ARG A 1 213 ? -7.961 -5.074 -15.242 1 97.62 213 ARG A O 1
ATOM 1642 N N . LYS A 1 214 ? -8.531 -3.021 -15.969 1 98.19 214 LYS A N 1
ATOM 1643 C CA . LYS A 1 214 ? -7.25 -2.812 -16.641 1 98.19 214 LYS A CA 1
ATOM 1644 C C . LYS A 1 214 ? -6.121 -2.633 -15.641 1 98.19 214 LYS A C 1
ATOM 1646 O O . LYS A 1 214 ? -4.977 -3.014 -15.906 1 98.19 214 LYS A O 1
ATOM 1651 N N . SER A 1 215 ? -6.449 -2.033 -14.484 1 97.5 215 SER A N 1
ATOM 1652 C CA . SER A 1 215 ? -5.426 -1.927 -13.453 1 97.5 215 SER A CA 1
ATOM 1653 C C . SER A 1 215 ? -5.059 -3.297 -12.891 1 97.5 215 SER A C 1
ATOM 1655 O O . SER A 1 215 ? -3.898 -3.543 -12.555 1 97.5 215 SER A O 1
ATOM 1657 N N . ASP A 1 216 ? -6.031 -4.234 -12.852 1 98.5 216 ASP A N 1
ATOM 1658 C CA . ASP A 1 216 ? -5.754 -5.613 -12.461 1 98.5 216 ASP A CA 1
ATOM 1659 C C . ASP A 1 216 ? -4.867 -6.309 -13.492 1 98.5 216 ASP A C 1
ATOM 1661 O O . ASP A 1 216 ? -3.965 -7.066 -13.133 1 98.5 216 ASP A O 1
ATOM 1665 N N . VAL A 1 217 ? -5.148 -6.004 -14.711 1 98.88 217 VAL A N 1
ATOM 1666 C CA . VAL A 1 217 ? -4.379 -6.609 -15.789 1 98.88 217 VAL A CA 1
ATOM 1667 C C . VAL A 1 217 ? -2.926 -6.148 -15.711 1 98.88 217 VAL A C 1
ATOM 1669 O O . VAL A 1 217 ? -2.006 -6.93 -15.953 1 98.88 217 VAL A O 1
ATOM 1672 N N . PHE A 1 218 ? -2.754 -4.93 -15.406 1 98.81 218 PHE A N 1
ATOM 1673 C CA . PHE A 1 218 ? -1.405 -4.41 -15.211 1 98.81 218 PHE A CA 1
ATOM 1674 C C . PHE A 1 218 ? -0.665 -5.211 -14.148 1 98.81 218 PHE A C 1
ATOM 1676 O O . PHE A 1 218 ? 0.451 -5.68 -14.383 1 98.81 218 PHE A O 1
ATOM 1683 N N . SER A 1 219 ? -1.272 -5.383 -12.969 1 98.62 219 SER A N 1
ATOM 1684 C CA . SER A 1 219 ? -0.679 -6.145 -11.875 1 98.62 219 SER A CA 1
ATOM 1685 C C . SER A 1 219 ? -0.35 -7.57 -12.305 1 98.62 219 SER A C 1
ATOM 1687 O O . SER A 1 219 ? 0.698 -8.109 -11.938 1 98.62 219 SER A O 1
ATOM 1689 N N . PHE A 1 220 ? -1.233 -8.18 -13.086 1 98.88 220 PHE A N 1
ATOM 1690 C CA . PHE A 1 220 ? -0.998 -9.516 -13.617 1 98.88 220 PHE A CA 1
ATOM 1691 C C . PHE A 1 220 ? 0.267 -9.547 -14.461 1 98.88 220 PHE A C 1
ATOM 1693 O O . PHE A 1 220 ? 1.086 -10.461 -14.336 1 98.88 220 PHE A O 1
ATOM 1700 N N . GLY A 1 221 ? 0.352 -8.555 -15.305 1 98.88 221 GLY A N 1
ATOM 1701 C CA . GLY A 1 221 ? 1.518 -8.477 -16.172 1 98.88 221 GLY A CA 1
ATOM 1702 C C . GLY A 1 221 ? 2.824 -8.375 -15.406 1 98.88 221 GLY A C 1
ATOM 1703 O O . GLY A 1 221 ? 3.807 -9.031 -15.75 1 98.88 221 GLY A O 1
ATOM 1704 N N . ILE A 1 222 ? 2.822 -7.559 -14.383 1 98.44 222 ILE A N 1
ATOM 1705 C CA . ILE A 1 222 ? 4.016 -7.418 -13.562 1 98.44 222 ILE A CA 1
ATOM 1706 C C . ILE A 1 222 ? 4.34 -8.75 -12.883 1 98.44 222 ILE A C 1
ATOM 1708 O O . ILE A 1 222 ? 5.5 -9.164 -12.844 1 98.44 222 ILE A O 1
ATOM 1712 N N . MET A 1 223 ? 3.346 -9.383 -12.398 1 98.44 223 MET A N 1
ATOM 1713 C CA . MET A 1 223 ? 3.545 -10.695 -11.773 1 98.44 223 MET A CA 1
ATOM 1714 C C . MET A 1 223 ? 4.098 -11.695 -12.781 1 98.44 223 MET A C 1
ATOM 1716 O O . MET A 1 223 ? 4.957 -12.508 -12.445 1 98.44 223 MET A O 1
ATOM 1720 N N . LEU A 1 224 ? 3.562 -11.633 -13.984 1 98.69 224 LEU A N 1
ATOM 1721 C CA . LEU A 1 224 ? 4.066 -12.5 -15.047 1 98.69 224 LEU A CA 1
ATOM 1722 C C . LEU A 1 224 ? 5.566 -12.305 -15.242 1 98.69 224 LEU A C 1
ATOM 1724 O O . LEU A 1 224 ? 6.324 -13.273 -15.312 1 98.69 224 LEU A O 1
ATOM 1728 N N . PHE A 1 225 ? 6.012 -11.047 -15.289 1 98.25 225 PHE A N 1
ATOM 1729 C CA . PHE A 1 225 ? 7.438 -10.758 -15.391 1 98.25 225 PHE A CA 1
ATOM 1730 C C . PHE A 1 225 ? 8.195 -11.336 -14.203 1 98.25 225 PHE A C 1
ATOM 1732 O O . PHE A 1 225 ? 9.234 -11.969 -14.367 1 98.25 225 PHE A O 1
ATOM 1739 N N . GLU A 1 226 ? 7.652 -11.148 -13.07 1 96.94 226 GLU A N 1
ATOM 1740 C CA . GLU A 1 226 ? 8.273 -11.656 -11.852 1 96.94 226 GLU A CA 1
ATOM 1741 C C . GLU A 1 226 ? 8.445 -13.172 -11.914 1 96.94 226 GLU A C 1
ATOM 1743 O O . GLU A 1 226 ? 9.523 -13.688 -11.594 1 96.94 226 GLU A O 1
ATOM 1748 N N . VAL A 1 227 ? 7.484 -13.836 -12.344 1 97.62 227 VAL A N 1
ATOM 1749 C CA . VAL A 1 227 ? 7.453 -15.297 -12.367 1 97.62 227 VAL A CA 1
ATOM 1750 C C . VAL A 1 227 ? 8.523 -15.82 -13.32 1 97.62 227 VAL A C 1
ATOM 1752 O O . VAL A 1 227 ? 9.203 -16.812 -13.016 1 97.62 227 VAL A O 1
ATOM 1755 N N . PHE A 1 228 ? 8.734 -15.148 -14.383 1 96.88 228 PHE A N 1
ATOM 1756 C CA . PHE A 1 228 ? 9.602 -15.742 -15.398 1 96.88 228 PHE A CA 1
ATOM 1757 C C . PHE A 1 228 ? 11.008 -15.156 -15.32 1 96.88 228 PHE A C 1
ATOM 1759 O O . PHE A 1 228 ? 11.961 -15.75 -15.82 1 96.88 228 PHE A O 1
ATOM 1766 N N . THR A 1 229 ? 11.156 -13.977 -14.68 1 96.06 229 THR A N 1
ATOM 1767 C CA . THR A 1 229 ? 12.492 -13.414 -14.5 1 96.06 229 THR A CA 1
ATOM 1768 C C . THR A 1 229 ? 13.07 -13.82 -13.148 1 96.06 229 THR A C 1
ATOM 1770 O O . THR A 1 229 ? 14.281 -13.742 -12.93 1 96.06 229 THR A O 1
ATOM 1773 N N . GLY A 1 230 ? 12.125 -14.117 -12.227 1 93.88 230 GLY A N 1
ATOM 1774 C CA . GLY A 1 230 ? 12.555 -14.438 -10.875 1 93.88 230 GLY A CA 1
ATOM 1775 C C . GLY A 1 230 ? 12.906 -13.211 -10.062 1 93.88 230 GLY A C 1
ATOM 1776 O O . GLY A 1 230 ? 13.477 -13.32 -8.969 1 93.88 230 GLY A O 1
ATOM 1777 N N . LYS A 1 231 ? 12.617 -12.047 -10.633 1 93.31 231 LYS A N 1
ATOM 1778 C CA . LYS A 1 231 ? 12.938 -10.805 -9.938 1 93.31 231 LYS A CA 1
ATOM 1779 C C . LYS A 1 231 ? 11.672 -10.094 -9.469 1 93.31 231 LYS A C 1
ATOM 1781 O O . LYS A 1 231 ? 10.695 -10 -10.219 1 93.31 231 LYS A O 1
ATOM 1786 N N . ARG A 1 232 ? 11.734 -9.609 -8.195 1 91.81 232 ARG A N 1
ATOM 1787 C CA . ARG A 1 232 ? 10.648 -8.766 -7.715 1 91.81 232 ARG A CA 1
ATOM 1788 C C . ARG A 1 232 ? 10.672 -7.398 -8.398 1 91.81 232 ARG A C 1
ATOM 1790 O O . ARG A 1 232 ? 11.742 -6.918 -8.789 1 91.81 232 ARG A O 1
ATOM 1797 N N . PRO A 1 233 ? 9.523 -6.75 -8.461 1 91 233 PRO A N 1
ATOM 1798 C CA . PRO A 1 233 ? 9.531 -5.41 -9.055 1 91 233 PRO A CA 1
ATOM 1799 C C . PRO A 1 233 ? 10.391 -4.422 -8.273 1 91 233 PRO A C 1
ATOM 1801 O O . PRO A 1 233 ? 10.969 -3.502 -8.859 1 91 233 PRO A O 1
ATOM 1804 N N . ILE A 1 234 ? 10.523 -4.625 -6.965 1 85 234 ILE A N 1
ATOM 1805 C CA . ILE A 1 234 ? 11.289 -3.689 -6.145 1 85 234 ILE A CA 1
ATOM 1806 C C . ILE A 1 234 ? 12.617 -4.316 -5.75 1 85 234 ILE A C 1
ATOM 1808 O O . ILE A 1 234 ? 13.203 -3.961 -4.719 1 85 234 ILE A O 1
ATOM 1812 N N . ASP A 1 235 ? 13.055 -5.211 -6.539 1 80.44 235 ASP A N 1
ATOM 1813 C CA . ASP A 1 235 ? 14.336 -5.875 -6.301 1 80.44 235 ASP A CA 1
ATOM 1814 C C . ASP A 1 235 ? 15.477 -4.867 -6.273 1 80.44 235 ASP A C 1
ATOM 1816 O O . ASP A 1 235 ? 15.508 -3.924 -7.066 1 80.44 235 ASP A O 1
ATOM 1820 N N . ALA A 1 236 ? 16.391 -5.113 -5.363 1 75.19 236 ALA A N 1
ATOM 1821 C CA . ALA A 1 236 ? 17.562 -4.242 -5.227 1 75.19 236 ALA A CA 1
ATOM 1822 C C . ALA A 1 236 ? 18.391 -4.23 -6.508 1 75.19 236 ALA A C 1
ATOM 1824 O O . ALA A 1 236 ? 19.172 -3.312 -6.73 1 75.19 236 ALA A O 1
ATOM 1825 N N . PHE A 1 237 ? 18.094 -5.223 -7.262 1 75.31 237 PHE A N 1
ATOM 1826 C CA . PHE A 1 237 ? 18.75 -5.344 -8.555 1 75.31 237 PHE A CA 1
ATOM 1827 C C . PHE A 1 237 ? 18.469 -4.129 -9.43 1 75.31 237 PHE A C 1
ATOM 1829 O O . PHE A 1 237 ? 19.297 -3.725 -10.242 1 75.31 237 PHE A O 1
ATOM 1836 N N . PHE A 1 238 ? 17.391 -3.629 -9.203 1 76.69 238 PHE A N 1
ATOM 1837 C CA . PHE A 1 238 ? 16.969 -2.516 -10.047 1 76.69 238 PHE A CA 1
ATOM 1838 C C . PHE A 1 238 ? 17.391 -1.186 -9.438 1 76.69 238 PHE A C 1
ATOM 1840 O O . PHE A 1 238 ? 16.859 -0.775 -8.398 1 76.69 238 PHE A O 1
ATOM 1847 N N . VAL A 1 239 ? 18.484 -0.705 -9.93 1 73.62 239 VAL A N 1
ATOM 1848 C CA . VAL A 1 239 ? 19.062 0.551 -9.453 1 73.62 239 VAL A CA 1
ATOM 1849 C C . VAL A 1 239 ? 18.875 1.634 -10.516 1 73.62 239 VAL A C 1
ATOM 1851 O O . VAL A 1 239 ? 18.922 1.35 -11.711 1 73.62 239 VAL A O 1
ATOM 1854 N N . GLY A 1 240 ? 18.656 2.816 -10.086 1 71.44 240 GLY A N 1
ATOM 1855 C CA . GLY A 1 240 ? 18.547 3.92 -11.023 1 71.44 240 GLY A CA 1
ATOM 1856 C C . GLY A 1 240 ? 17.219 3.939 -11.773 1 71.44 240 GLY A C 1
ATOM 1857 O O . GLY A 1 240 ? 16.156 3.883 -11.164 1 71.44 240 GLY A O 1
ATOM 1858 N N . ASP A 1 241 ? 17.359 3.891 -13.094 1 73.75 241 ASP A N 1
ATOM 1859 C CA . ASP A 1 241 ? 16.188 4.102 -13.93 1 73.75 241 ASP A CA 1
ATOM 1860 C C . ASP A 1 241 ? 15.648 2.777 -14.461 1 73.75 241 ASP A C 1
ATOM 1862 O O . ASP A 1 241 ? 14.68 2.758 -15.227 1 73.75 241 ASP A O 1
ATOM 1866 N N . ILE A 1 242 ? 16.234 1.713 -14.039 1 84.81 242 ILE A N 1
ATOM 1867 C CA . ILE A 1 242 ? 15.789 0.457 -14.641 1 84.81 242 ILE A CA 1
ATOM 1868 C C . ILE A 1 242 ? 14.789 -0.234 -13.711 1 84.81 242 ILE A C 1
ATOM 1870 O O . ILE A 1 242 ? 15.078 -0.455 -12.531 1 84.81 242 ILE A O 1
ATOM 1874 N N . SER A 1 243 ? 13.672 -0.429 -14.195 1 91.44 243 SER A N 1
ATOM 1875 C CA . SER A 1 243 ? 12.625 -1.204 -13.523 1 91.44 243 SER A CA 1
ATOM 1876 C C . SER A 1 243 ? 12.484 -2.59 -14.148 1 91.44 243 SER A C 1
ATOM 1878 O O . SER A 1 243 ? 13.094 -2.877 -15.18 1 91.44 243 SER A O 1
ATOM 1880 N N . LEU A 1 244 ? 11.758 -3.398 -13.492 1 94.88 244 LEU A N 1
ATOM 1881 C CA . LEU A 1 244 ? 11.508 -4.738 -14.016 1 94.88 244 LEU A CA 1
ATOM 1882 C C . LEU A 1 244 ? 10.938 -4.668 -15.43 1 94.88 244 LEU A C 1
ATOM 1884 O O . LEU A 1 244 ? 11.422 -5.359 -16.328 1 94.88 244 LEU A O 1
ATOM 1888 N N . ARG A 1 245 ? 9.953 -3.838 -15.648 1 94.56 245 ARG A N 1
ATOM 1889 C CA . ARG A 1 245 ? 9.352 -3.703 -16.969 1 94.56 245 ARG A CA 1
ATOM 1890 C C . ARG A 1 245 ? 10.367 -3.189 -17.984 1 94.56 245 ARG A C 1
ATOM 1892 O O . ARG A 1 245 ? 10.453 -3.707 -19.109 1 94.56 245 ARG A O 1
ATOM 1899 N N . GLN A 1 246 ? 11.094 -2.207 -17.578 1 93.75 246 GLN A N 1
ATOM 1900 C CA . GLN A 1 246 ? 12.078 -1.638 -18.5 1 93.75 246 GLN A CA 1
ATOM 1901 C C . GLN A 1 246 ? 13.164 -2.656 -18.844 1 93.75 246 GLN A C 1
ATOM 1903 O O . GLN A 1 246 ? 13.641 -2.703 -19.969 1 93.75 246 GLN A O 1
ATOM 1908 N N . TRP A 1 247 ? 13.539 -3.383 -17.828 1 95.62 247 TRP A N 1
ATOM 1909 C CA . TRP A 1 247 ? 14.516 -4.449 -18.031 1 95.62 247 TRP A CA 1
ATOM 1910 C C . TRP A 1 247 ? 14.039 -5.426 -19.094 1 95.62 247 TRP A C 1
ATOM 1912 O O . TRP A 1 247 ? 14.812 -5.812 -19.984 1 95.62 247 TRP A O 1
ATOM 1922 N N . VAL A 1 248 ? 12.828 -5.746 -19.109 1 96.5 248 VAL A N 1
ATOM 1923 C CA . VAL A 1 248 ? 12.227 -6.656 -20.078 1 96.5 248 VAL A CA 1
ATOM 1924 C C . VAL A 1 248 ? 12.133 -5.98 -21.438 1 96.5 248 VAL A C 1
ATOM 1926 O O . VAL A 1 248 ? 12.453 -6.59 -22.453 1 96.5 248 VAL A O 1
ATOM 1929 N N . VAL A 1 249 ? 11.727 -4.746 -21.484 1 95.75 249 VAL A N 1
ATOM 1930 C CA . VAL A 1 249 ? 11.586 -4.004 -22.734 1 95.75 249 VAL A CA 1
ATOM 1931 C C . VAL A 1 249 ? 12.93 -3.961 -23.453 1 95.75 249 VAL A C 1
ATOM 1933 O O . VAL A 1 249 ? 12.992 -4.172 -24.672 1 95.75 249 VAL A O 1
ATOM 1936 N N . GLU A 1 250 ? 13.938 -3.768 -22.719 1 95.06 250 GLU A N 1
ATOM 1937 C CA . GLU A 1 250 ? 15.273 -3.637 -23.297 1 95.06 250 GLU A CA 1
ATOM 1938 C C . GLU A 1 250 ? 15.758 -4.969 -23.859 1 95.06 250 GLU A C 1
ATOM 1940 O O . GLU A 1 250 ? 16.5 -4.996 -24.844 1 95.06 250 GLU A O 1
ATOM 1945 N N . ALA A 1 251 ? 15.359 -5.965 -23.25 1 95.44 251 ALA A N 1
ATOM 1946 C CA . ALA A 1 251 ? 15.805 -7.289 -23.672 1 95.44 251 ALA A CA 1
ATOM 1947 C C . ALA A 1 251 ? 14.922 -7.836 -24.797 1 95.44 251 ALA A C 1
ATOM 1949 O O . ALA A 1 251 ? 15.352 -8.703 -25.562 1 95.44 251 ALA A O 1
ATOM 1950 N N . PHE A 1 252 ? 13.766 -7.363 -24.938 1 94.44 252 PHE A N 1
ATOM 1951 C CA . PHE A 1 252 ? 12.766 -7.91 -25.844 1 94.44 252 PHE A CA 1
ATOM 1952 C C . PHE A 1 252 ? 13.031 -7.457 -27.281 1 94.44 252 PHE A C 1
ATOM 1954 O O . PHE A 1 252 ? 13.312 -6.281 -27.516 1 94.44 252 PHE A O 1
ATOM 1961 N N . PRO A 1 253 ? 13.047 -8.266 -28.312 1 92.25 253 PRO A N 1
ATOM 1962 C CA . PRO A 1 253 ? 12.688 -9.688 -28.219 1 92.25 253 PRO A CA 1
ATOM 1963 C C . PRO A 1 253 ? 13.906 -10.609 -28.25 1 92.25 253 PRO A C 1
ATOM 1965 O O . PRO A 1 253 ? 13.812 -11.773 -27.859 1 92.25 253 PRO A O 1
ATOM 1968 N N . ALA A 1 254 ? 15.008 -10.156 -28.531 1 90.81 254 ALA A N 1
ATOM 1969 C CA . ALA A 1 254 ? 16.125 -10.992 -28.969 1 90.81 254 ALA A CA 1
ATOM 1970 C C . ALA A 1 254 ? 16.984 -11.438 -27.797 1 90.81 254 ALA A C 1
ATOM 1972 O O . ALA A 1 254 ? 17.625 -12.484 -27.844 1 90.81 254 ALA A O 1
ATOM 1973 N N . GLU A 1 255 ? 16.969 -10.672 -26.719 1 93.06 255 GLU A N 1
ATOM 1974 C CA . GLU A 1 255 ? 17.906 -10.93 -25.625 1 93.06 255 GLU A CA 1
ATOM 1975 C C . GLU A 1 255 ? 17.188 -11.398 -24.375 1 93.06 255 GLU A C 1
ATOM 1977 O O . GLU A 1 255 ? 17.594 -11.07 -23.25 1 93.06 255 GLU A O 1
ATOM 1982 N N . LEU A 1 256 ? 16.141 -12.07 -24.562 1 92.75 256 LEU A N 1
ATOM 1983 C CA . LEU A 1 256 ? 15.32 -12.461 -23.422 1 92.75 256 LEU A CA 1
ATOM 1984 C C . LEU A 1 256 ? 16.062 -13.438 -22.516 1 92.75 256 LEU A C 1
ATOM 1986 O O . LEU A 1 256 ? 15.766 -13.531 -21.328 1 92.75 256 LEU A O 1
ATOM 1990 N N . VAL A 1 257 ? 16.984 -14.172 -22.984 1 89.44 257 VAL A N 1
ATOM 1991 C CA . VAL A 1 257 ? 17.766 -15.125 -22.203 1 89.44 257 VAL A CA 1
ATOM 1992 C C . VAL A 1 257 ? 18.5 -14.398 -21.078 1 89.44 257 VAL A C 1
ATOM 1994 O O . VAL A 1 257 ? 18.797 -14.992 -20.031 1 89.44 257 VAL A O 1
ATOM 1997 N N . ARG A 1 258 ? 18.656 -13.117 -21.266 1 92.19 258 ARG A N 1
ATOM 1998 C CA . ARG A 1 258 ? 19.406 -12.328 -20.297 1 92.19 258 ARG A CA 1
ATOM 1999 C C . ARG A 1 258 ? 18.531 -11.992 -19.078 1 92.19 258 ARG A C 1
ATOM 2001 O O . ARG A 1 258 ? 19.047 -11.664 -18.016 1 92.19 258 ARG A O 1
ATOM 2008 N N . VAL A 1 259 ? 17.219 -12.086 -19.297 1 94.94 259 VAL A N 1
ATOM 2009 C CA . VAL A 1 259 ? 16.359 -11.609 -18.219 1 94.94 259 VAL A CA 1
ATOM 2010 C C . VAL A 1 259 ? 15.602 -12.781 -17.609 1 94.94 259 VAL A C 1
ATOM 2012 O O . VAL A 1 259 ? 15.047 -12.664 -16.5 1 94.94 259 VAL A O 1
ATOM 2015 N N . VAL A 1 260 ? 15.602 -13.875 -18.266 1 94.62 260 VAL A N 1
ATOM 2016 C CA . VAL A 1 260 ? 14.867 -15.039 -17.781 1 94.62 260 VAL A CA 1
ATOM 2017 C C . VAL A 1 260 ? 15.578 -15.625 -16.562 1 94.62 260 VAL A C 1
ATOM 2019 O O . VAL A 1 260 ? 16.812 -15.586 -16.469 1 94.62 260 VAL A O 1
ATOM 2022 N N . ASP A 1 261 ? 14.797 -16.062 -15.625 1 93.06 261 ASP A N 1
ATOM 2023 C CA . ASP A 1 261 ? 15.32 -16.719 -14.43 1 93.06 261 ASP A CA 1
ATOM 2024 C C . ASP A 1 261 ? 16.297 -17.828 -14.797 1 93.06 261 ASP A C 1
ATOM 2026 O O . ASP A 1 261 ? 15.953 -18.734 -15.555 1 93.06 261 ASP A O 1
ATOM 2030 N N . ASP A 1 262 ? 17.438 -17.875 -14.195 1 88.56 262 ASP A N 1
ATOM 2031 C CA . ASP A 1 262 ? 18.484 -18.844 -14.484 1 88.56 262 ASP A CA 1
ATOM 2032 C C . ASP A 1 262 ? 18 -20.281 -14.211 1 88.56 262 ASP A C 1
ATOM 2034 O O . ASP A 1 262 ? 18.422 -21.219 -14.883 1 88.56 262 ASP A O 1
ATOM 2038 N N . GLN A 1 263 ? 17.125 -20.359 -13.328 1 84.69 263 GLN A N 1
ATOM 2039 C CA . GLN A 1 263 ? 16.594 -21.672 -12.977 1 84.69 263 GLN A CA 1
ATOM 2040 C C . GLN A 1 263 ? 15.836 -22.297 -14.148 1 84.69 263 GLN A C 1
ATOM 2042 O O . GLN A 1 263 ? 15.75 -23.516 -14.258 1 84.69 263 GLN A O 1
ATOM 2047 N N . LEU A 1 264 ? 15.328 -21.469 -14.945 1 87.25 264 LEU A N 1
ATOM 2048 C CA . LEU A 1 264 ? 14.57 -21.953 -16.094 1 87.25 264 LEU A CA 1
ATOM 2049 C C . LEU A 1 264 ? 15.508 -22.312 -17.234 1 87.25 264 LEU A C 1
ATOM 2051 O O . LEU A 1 264 ? 15.148 -23.109 -18.109 1 87.25 264 LEU A O 1
ATOM 2055 N N . LEU A 1 265 ? 16.672 -21.766 -17.234 1 79.62 265 LEU A N 1
ATOM 2056 C CA . LEU A 1 265 ? 17.656 -22 -18.281 1 79.62 265 LEU A CA 1
ATOM 2057 C C . LEU A 1 265 ? 18.406 -23.297 -18.031 1 79.62 265 LEU A C 1
ATOM 2059 O O . LEU A 1 265 ? 18.922 -23.922 -18.969 1 79.62 265 LEU A O 1
ATOM 2063 N N . GLN A 1 266 ? 18.75 -23.594 -16.781 1 69.19 266 GLN A N 1
ATOM 2064 C CA . GLN A 1 266 ? 19.531 -24.766 -16.438 1 69.19 266 GLN A CA 1
ATOM 2065 C C . GLN A 1 266 ? 18.766 -26.062 -16.75 1 69.19 266 GLN A C 1
ATOM 2067 O O . GLN A 1 266 ? 19.375 -27.094 -17.016 1 69.19 266 GLN A O 1
ATOM 2072 N N . GLY A 1 267 ? 17.609 -26.062 -16.562 1 56.31 267 GLY A N 1
ATOM 2073 C CA . GLY A 1 267 ? 16.953 -27.312 -16.906 1 56.31 267 GLY A CA 1
ATOM 2074 C C . GLY A 1 267 ? 16.984 -27.625 -18.391 1 56.31 267 GLY A C 1
ATOM 2075 O O . GLY A 1 267 ? 17.719 -26.969 -19.141 1 56.31 267 GLY A O 1
ATOM 2076 N N . SER A 1 268 ? 16.516 -28.734 -18.891 1 52.81 268 SER A N 1
ATOM 2077 C CA . SER A 1 268 ? 16.547 -29.094 -20.312 1 52.81 268 SER A CA 1
ATOM 2078 C C . SER A 1 268 ? 16.125 -27.922 -21.188 1 52.81 268 SER A C 1
ATOM 2080 O O . SER A 1 268 ? 14.945 -27.812 -21.562 1 52.81 268 SER A O 1
ATOM 2082 N N . PHE A 1 269 ? 16.766 -26.703 -20.828 1 52.91 269 PHE A N 1
ATOM 2083 C CA . PHE A 1 269 ? 16.547 -25.578 -21.75 1 52.91 269 PHE A CA 1
ATOM 2084 C C . PHE A 1 269 ? 16.609 -26.047 -23.188 1 52.91 269 PHE A C 1
ATOM 2086 O O . PHE A 1 269 ? 17.672 -26.422 -23.688 1 52.91 269 PHE A O 1
ATOM 2093 N N . SER A 1 270 ? 15.758 -26.859 -23.484 1 53.75 270 SER A N 1
ATOM 2094 C CA . SER A 1 270 ? 15.719 -27.266 -24.891 1 53.75 270 SER A CA 1
ATOM 2095 C C . SER A 1 270 ? 15.445 -26.078 -25.812 1 53.75 270 SER A C 1
ATOM 2097 O O . SER A 1 270 ? 14.836 -25.094 -25.391 1 53.75 270 SER A O 1
ATOM 2099 N N . CYS A 1 271 ? 16.297 -25.875 -26.828 1 54.03 271 CYS A N 1
ATOM 2100 C CA . CYS A 1 271 ? 16.078 -25.016 -28 1 54.03 271 CYS A CA 1
ATOM 2101 C C . CYS A 1 271 ? 14.617 -24.609 -28.094 1 54.03 271 CYS A C 1
ATOM 2103 O O . CYS A 1 271 ? 14.312 -23.531 -28.609 1 54.03 271 CYS A O 1
ATOM 2105 N N . SER A 1 272 ? 13.781 -25.422 -27.297 1 60.38 272 SER A N 1
ATOM 2106 C CA . SER A 1 272 ? 12.344 -25.266 -27.531 1 60.38 272 SER A CA 1
ATOM 2107 C C . SER A 1 272 ? 11.758 -24.156 -26.672 1 60.38 272 SER A C 1
ATOM 2109 O O . SER A 1 272 ? 10.805 -23.484 -27.078 1 60.38 272 SER A O 1
ATOM 2111 N N . MET A 1 273 ? 12.531 -23.75 -25.594 1 66.56 273 MET A N 1
ATOM 2112 C CA . MET A 1 273 ? 11.883 -22.812 -24.703 1 66.56 273 MET A CA 1
ATOM 2113 C C . MET A 1 273 ? 12.016 -21.375 -25.219 1 66.56 273 MET A C 1
ATOM 2115 O O . MET A 1 273 ? 11.102 -20.562 -25.062 1 66.56 273 MET A O 1
ATOM 2119 N N . GLU A 1 274 ? 13.07 -21.25 -25.859 1 73.31 274 GLU A N 1
ATOM 2120 C CA . GLU A 1 274 ? 13.344 -19.906 -26.328 1 73.31 274 GLU A CA 1
ATOM 2121 C C . GLU A 1 274 ? 12.211 -19.375 -27.219 1 73.31 274 GLU A C 1
ATOM 2123 O O . GLU A 1 274 ? 11.867 -18.203 -27.172 1 73.31 274 GLU A O 1
ATOM 2128 N N . GLY A 1 275 ? 11.656 -20.375 -27.859 1 82.81 275 GLY A N 1
ATOM 2129 C CA . GLY A 1 275 ? 10.57 -20.016 -28.766 1 82.81 275 GLY A CA 1
ATOM 2130 C C . GLY A 1 275 ? 9.305 -19.625 -28.047 1 82.81 275 GLY A C 1
ATOM 2131 O O . GLY A 1 275 ? 8.414 -19 -28.641 1 82.81 275 GLY A O 1
ATOM 2132 N N . PHE A 1 276 ? 9.375 -19.969 -26.719 1 90.88 276 PHE A N 1
ATOM 2133 C CA . PHE A 1 276 ? 8.141 -19.703 -26 1 90.88 276 PHE A CA 1
ATOM 2134 C C . PHE A 1 276 ? 8.297 -18.484 -25.078 1 90.88 276 PHE A C 1
ATOM 2136 O O . PHE A 1 276 ? 7.32 -18 -24.516 1 90.88 276 PHE A O 1
ATOM 2143 N N . LEU A 1 277 ? 9.492 -18.016 -25 1 92.12 277 LEU A N 1
ATOM 2144 C CA . LEU A 1 277 ? 9.742 -16.844 -24.172 1 92.12 277 LEU A CA 1
ATOM 2145 C C . LEU A 1 277 ? 9.164 -15.594 -24.812 1 92.12 277 LEU A C 1
ATOM 2147 O O . LEU A 1 277 ? 8.562 -14.758 -24.125 1 92.12 277 LEU A O 1
ATOM 2151 N N . VAL A 1 278 ? 9.32 -15.531 -26.047 1 94.12 278 VAL A N 1
ATOM 2152 C CA . VAL A 1 278 ? 8.898 -14.328 -26.766 1 94.12 278 VAL A CA 1
ATOM 2153 C C . VAL A 1 278 ? 7.402 -14.109 -26.578 1 94.12 278 VAL A C 1
ATOM 2155 O O . VAL A 1 278 ? 6.973 -13.047 -26.125 1 94.12 278 VAL A O 1
ATOM 2158 N N . PRO A 1 279 ? 6.605 -15.164 -26.797 1 96.06 279 PRO A N 1
ATOM 2159 C CA . PRO A 1 279 ? 5.172 -14.93 -26.609 1 96.06 279 PRO A CA 1
ATOM 2160 C C . PRO A 1 279 ? 4.809 -14.609 -25.172 1 96.06 279 PRO A C 1
ATOM 2162 O O . PRO A 1 279 ? 3.891 -13.82 -24.922 1 96.06 279 PRO A O 1
ATOM 2165 N N . ILE A 1 280 ? 5.465 -15.125 -24.234 1 97.19 280 ILE A N 1
ATOM 2166 C CA . ILE A 1 280 ? 5.18 -14.898 -22.812 1 97.19 280 ILE A CA 1
ATOM 2167 C C . ILE A 1 280 ? 5.496 -13.445 -22.453 1 97.19 280 ILE A C 1
ATOM 2169 O O . ILE A 1 280 ? 4.668 -12.75 -21.859 1 97.19 280 ILE A O 1
ATOM 2173 N N . PHE A 1 281 ? 6.66 -12.984 -22.828 1 97.75 281 PHE A N 1
ATOM 2174 C CA . PHE A 1 281 ? 7.07 -11.633 -22.469 1 97.75 281 PHE A CA 1
ATOM 2175 C C . PHE A 1 281 ? 6.309 -10.602 -23.297 1 97.75 281 PHE A C 1
ATOM 2177 O O . PHE A 1 281 ? 6.039 -9.5 -22.812 1 97.75 281 PHE A O 1
ATOM 2184 N N . GLU A 1 282 ? 5.957 -11.023 -24.484 1 97.5 282 GLU A N 1
ATOM 2185 C CA . GLU A 1 282 ? 5.082 -10.164 -25.281 1 97.5 282 GLU A CA 1
ATOM 2186 C C . GLU A 1 282 ? 3.742 -9.945 -24.578 1 97.5 282 GLU A C 1
ATOM 2188 O O . GLU A 1 282 ? 3.219 -8.836 -24.547 1 97.5 282 GLU A O 1
ATOM 2193 N N . LEU A 1 283 ? 3.223 -11 -24.078 1 98.44 283 LEU A N 1
ATOM 2194 C CA . LEU A 1 283 ? 1.982 -10.93 -23.312 1 98.44 283 LEU A CA 1
ATOM 2195 C C . LEU A 1 283 ? 2.135 -9.992 -22.125 1 98.44 283 LEU A C 1
ATOM 2197 O O . LEU A 1 283 ? 1.267 -9.156 -21.875 1 98.44 283 LEU A O 1
ATOM 2201 N N . GLY A 1 284 ? 3.211 -10.109 -21.344 1 98.62 284 GLY A N 1
ATOM 2202 C CA . GLY A 1 284 ? 3.473 -9.219 -20.219 1 98.62 284 GLY A CA 1
ATOM 2203 C C . GLY A 1 284 ? 3.523 -7.758 -20.609 1 98.62 284 GLY A C 1
ATOM 2204 O O . GLY A 1 284 ? 2.977 -6.902 -19.922 1 98.62 284 GLY A O 1
ATOM 2205 N N . LEU A 1 285 ? 4.152 -7.512 -21.719 1 98.19 285 LEU A N 1
ATOM 2206 C CA . LEU A 1 285 ? 4.266 -6.141 -22.203 1 98.19 285 LEU A CA 1
ATOM 2207 C C . LEU A 1 285 ? 2.9 -5.59 -22.594 1 98.19 285 LEU A C 1
ATOM 2209 O O . LEU A 1 285 ? 2.596 -4.426 -22.328 1 98.19 285 LEU A O 1
ATOM 2213 N N . ALA A 1 286 ? 2.08 -6.445 -23.188 1 98.44 286 ALA A N 1
ATOM 2214 C CA . ALA A 1 286 ? 0.73 -6.039 -23.578 1 98.44 286 ALA A CA 1
ATOM 2215 C C . ALA A 1 286 ? -0.126 -5.742 -22.344 1 98.44 286 ALA A C 1
ATOM 2217 O O . ALA A 1 286 ? -0.99 -4.863 -22.375 1 98.44 286 ALA A O 1
ATOM 2218 N N . CYS A 1 287 ? 0.111 -6.379 -21.281 1 98.81 287 CYS A N 1
ATOM 2219 C CA . CYS A 1 287 ? -0.659 -6.215 -20.047 1 98.81 287 CYS A CA 1
ATOM 2220 C C . CYS A 1 287 ? -0.207 -4.977 -19.281 1 98.81 287 CYS A C 1
ATOM 2222 O O . CYS A 1 287 ? -0.981 -4.398 -18.531 1 98.81 287 CYS A O 1
ATOM 2224 N N . THR A 1 288 ? 1.041 -4.523 -19.469 1 98.31 288 THR A N 1
ATOM 2225 C CA . THR A 1 288 ? 1.617 -3.498 -18.609 1 98.31 288 THR A CA 1
ATOM 2226 C C . THR A 1 288 ? 1.812 -2.191 -19.375 1 98.31 288 THR A C 1
ATOM 2228 O O . THR A 1 288 ? 2.664 -1.377 -19.016 1 98.31 288 THR A O 1
ATOM 2231 N N . SER A 1 289 ? 1.079 -2.072 -20.484 1 97.56 289 SER A N 1
ATOM 2232 C CA . SER A 1 289 ? 1.125 -0.809 -21.203 1 97.56 289 SER A CA 1
ATOM 2233 C C . SER A 1 289 ? 0.824 0.37 -20.297 1 97.56 289 SER A C 1
ATOM 2235 O O . SER A 1 289 ? 0.039 0.245 -19.344 1 97.56 289 SER A O 1
ATOM 2237 N N . ASP A 1 290 ? 1.384 1.506 -20.562 1 93.81 290 ASP A N 1
ATOM 2238 C CA . ASP A 1 290 ? 1.195 2.691 -19.734 1 93.81 290 ASP A CA 1
ATOM 2239 C C . ASP A 1 290 ? -0.263 3.145 -19.734 1 93.81 290 ASP A C 1
ATOM 2241 O O . ASP A 1 290 ? -0.822 3.482 -18.703 1 93.81 290 ASP A O 1
ATOM 2245 N N . SER A 1 291 ? -0.848 3.1 -20.922 1 95 291 SER A N 1
ATOM 2246 C CA . SER A 1 291 ? -2.248 3.488 -21.062 1 95 291 SER A CA 1
ATOM 2247 C C . SER A 1 291 ? -3.178 2.307 -20.797 1 95 291 SER A C 1
ATOM 2249 O O . SER A 1 291 ? -3.062 1.266 -21.438 1 95 291 SER A O 1
ATOM 2251 N N . PRO A 1 292 ? -4.078 2.48 -19.938 1 96.19 292 PRO A N 1
ATOM 2252 C CA . PRO A 1 292 ? -5 1.381 -19.641 1 96.19 292 PRO A CA 1
ATOM 2253 C C . PRO A 1 292 ? -5.742 0.889 -20.891 1 96.19 292 PRO A C 1
ATOM 2255 O O . PRO A 1 292 ? -6.004 -0.31 -21.016 1 96.19 292 PRO A O 1
ATOM 2258 N N . ASP A 1 293 ? -6.047 1.757 -21.797 1 96.19 293 ASP A N 1
ATOM 2259 C CA . ASP A 1 293 ? -6.832 1.397 -22.969 1 96.19 293 ASP A CA 1
ATOM 2260 C C . ASP A 1 293 ? -6.043 0.478 -23.906 1 96.19 293 ASP A C 1
ATOM 2262 O O . ASP A 1 293 ? -6.625 -0.214 -24.734 1 96.19 293 ASP A O 1
ATOM 2266 N N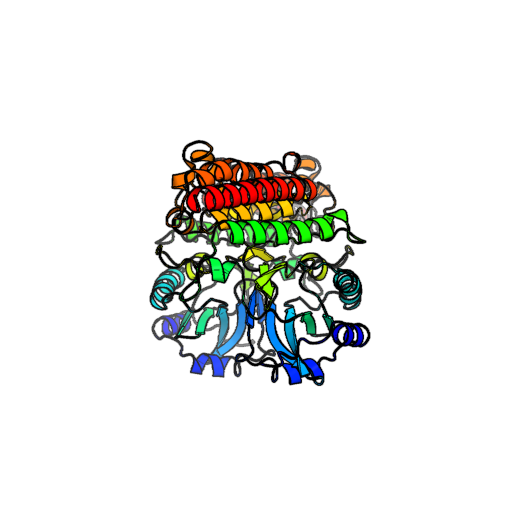 . GLN A 1 294 ? -4.801 0.455 -23.766 1 97.81 294 GLN A N 1
ATOM 2267 C CA . GLN A 1 294 ? -3.945 -0.35 -24.625 1 97.81 294 GLN A CA 1
ATOM 2268 C C . GLN A 1 294 ? -3.666 -1.716 -24 1 97.81 294 GLN A C 1
ATOM 2270 O O . GLN A 1 294 ? -3.035 -2.57 -24.641 1 97.81 294 GLN A O 1
ATOM 2275 N N . ARG A 1 295 ? -4.16 -1.943 -22.828 1 98.44 295 ARG A N 1
ATOM 2276 C CA . ARG A 1 295 ? -3.912 -3.211 -22.156 1 98.44 295 ARG A CA 1
ATOM 2277 C C . ARG A 1 295 ? -4.926 -4.27 -22.578 1 98.44 295 ARG A C 1
ATOM 2279 O O . ARG A 1 295 ? -6.062 -3.939 -22.922 1 98.44 295 ARG A O 1
ATOM 2286 N N . MET A 1 296 ? -4.52 -5.465 -22.516 1 97.25 296 MET A N 1
ATOM 2287 C CA . MET A 1 296 ? -5.383 -6.598 -22.844 1 97.25 296 MET A CA 1
ATOM 2288 C C . MET A 1 296 ? -6.461 -6.781 -21.781 1 97.25 296 MET A C 1
ATOM 2290 O O . MET A 1 296 ? -6.391 -6.176 -20.703 1 97.25 296 MET A O 1
ATOM 2294 N N . THR A 1 297 ? -7.461 -7.562 -22.172 1 98.19 297 THR A N 1
ATOM 2295 C CA . THR A 1 297 ? -8.422 -8.039 -21.172 1 98.19 297 THR A CA 1
ATOM 2296 C C . THR A 1 297 ? -7.988 -9.383 -20.609 1 98.19 297 THR A C 1
ATOM 2298 O O . THR A 1 297 ? -7.184 -10.094 -21.219 1 98.19 297 THR A O 1
ATOM 2301 N N . MET A 1 298 ? -8.547 -9.703 -19.484 1 98.62 298 MET A N 1
ATOM 2302 C CA . MET A 1 298 ? -8.18 -10.992 -18.906 1 98.62 298 MET A CA 1
ATOM 2303 C C . MET A 1 298 ? -8.633 -12.141 -19.812 1 98.62 298 MET A C 1
ATOM 2305 O O . MET A 1 298 ? -7.973 -13.172 -19.891 1 98.62 298 MET A O 1
ATOM 2309 N N . SER A 1 299 ? -9.711 -11.953 -20.531 1 98.56 299 SER A N 1
ATOM 2310 C CA . SER A 1 299 ? -10.156 -12.961 -21.484 1 98.56 299 SER A CA 1
ATOM 2311 C C . SER A 1 299 ? -9.109 -13.211 -22.562 1 98.56 299 SER A C 1
ATOM 2313 O O . SER A 1 299 ? -8.805 -14.359 -22.891 1 98.56 299 SER A O 1
ATOM 2315 N N . ASP A 1 300 ? -8.602 -12.117 -23.016 1 98.56 300 ASP A N 1
ATOM 2316 C CA . ASP A 1 300 ? -7.559 -12.219 -24.031 1 98.56 300 ASP A CA 1
ATOM 2317 C C . ASP A 1 300 ? -6.305 -12.875 -23.453 1 98.56 300 ASP A C 1
ATOM 2319 O O . ASP A 1 300 ? -5.637 -13.656 -24.141 1 98.56 300 ASP A O 1
ATOM 2323 N N . VAL A 1 301 ? -5.988 -12.57 -22.281 1 98.88 301 VAL A N 1
ATOM 2324 C CA . VAL A 1 301 ? -4.82 -13.133 -21.594 1 98.88 301 VAL A CA 1
ATOM 2325 C C . VAL A 1 301 ? -4.961 -14.656 -21.5 1 98.88 301 VAL A C 1
ATOM 2327 O O . VAL A 1 301 ? -4.023 -15.391 -21.812 1 98.88 301 VAL A O 1
ATOM 2330 N N . VAL A 1 302 ? -6.117 -15.125 -21.125 1 98.81 302 VAL A N 1
ATOM 2331 C CA . VAL A 1 302 ? -6.387 -16.547 -20.984 1 98.81 302 VAL A CA 1
ATOM 2332 C C . VAL A 1 302 ? -6.195 -17.25 -22.328 1 98.81 302 VAL A C 1
ATOM 2334 O O . VAL A 1 302 ? -5.551 -18.297 -22.406 1 98.81 302 VAL A O 1
ATOM 2337 N N . VAL A 1 303 ? -6.723 -16.656 -23.344 1 98.69 303 VAL A N 1
ATOM 2338 C CA . VAL A 1 303 ? -6.625 -17.234 -24.688 1 98.69 303 VAL A CA 1
ATOM 2339 C C . VAL A 1 303 ? -5.156 -17.375 -25.078 1 98.69 303 VAL A C 1
ATOM 2341 O O . VAL A 1 303 ? -4.734 -18.438 -25.547 1 98.69 303 VAL A O 1
ATOM 2344 N N . LYS A 1 304 ? -4.41 -16.359 -24.875 1 98.25 304 LYS A N 1
ATOM 2345 C CA . LYS A 1 304 ? -3.002 -16.344 -25.25 1 98.25 304 LYS A CA 1
ATOM 2346 C C . LYS A 1 304 ? -2.207 -17.359 -24.438 1 98.25 304 LYS A C 1
ATOM 2348 O O . LYS A 1 304 ? -1.379 -18.094 -24.984 1 98.25 304 LYS A O 1
ATOM 2353 N N . LEU A 1 305 ? -2.467 -17.438 -23.188 1 98.5 305 LEU A N 1
ATOM 2354 C CA . LEU A 1 305 ? -1.737 -18.359 -22.328 1 98.5 305 LEU A CA 1
ATOM 2355 C C . LEU A 1 305 ? -2.07 -19.812 -22.688 1 98.5 305 LEU A C 1
ATOM 2357 O O . LEU A 1 305 ? -1.189 -20.672 -22.703 1 98.5 305 LEU A O 1
ATOM 2361 N N . LYS A 1 306 ? -3.311 -20.078 -22.969 1 98.19 306 LYS A N 1
ATOM 2362 C CA . LYS A 1 306 ? -3.707 -21.422 -23.391 1 98.19 306 LYS A CA 1
ATOM 2363 C C . LYS A 1 306 ? -2.994 -21.828 -24.688 1 98.19 306 LYS A C 1
ATOM 2365 O O . LYS A 1 306 ? -2.539 -22.969 -24.812 1 98.19 306 LYS A O 1
ATOM 2370 N N . LYS A 1 307 ? -2.965 -20.875 -25.594 1 97.31 307 LYS A N 1
ATOM 2371 C CA . LYS A 1 307 ? -2.271 -21.141 -26.844 1 97.31 307 LYS A CA 1
ATOM 2372 C C . LYS A 1 307 ? -0.802 -21.484 -26.609 1 97.31 307 LYS A C 1
ATOM 2374 O O . LYS A 1 307 ? -0.27 -22.422 -27.203 1 97.31 307 LYS A O 1
ATOM 2379 N N . ILE A 1 308 ? -0.156 -20.75 -25.766 1 96 308 ILE A N 1
ATOM 2380 C CA . ILE A 1 308 ? 1.249 -20.984 -25.453 1 96 308 ILE A CA 1
ATOM 2381 C C . ILE A 1 308 ? 1.413 -22.344 -24.781 1 96 308 ILE A C 1
ATOM 2383 O O . ILE A 1 308 ? 2.326 -23.109 -25.125 1 96 308 ILE A O 1
ATOM 2387 N N . GLN A 1 309 ? 0.537 -22.625 -23.844 1 95.06 309 GLN A N 1
ATOM 2388 C CA . GLN A 1 309 ? 0.613 -23.891 -23.109 1 95.06 309 GLN A CA 1
ATOM 2389 C C . GLN A 1 309 ? 0.459 -25.078 -24.047 1 95.06 309 GLN A C 1
ATOM 2391 O O . GLN A 1 309 ? 1.207 -26.047 -23.953 1 95.06 309 GLN A O 1
ATOM 2396 N N . VAL A 1 310 ? -0.499 -25 -24.953 1 94.62 310 VAL A N 1
ATOM 2397 C CA . VAL A 1 310 ? -0.745 -26.078 -25.906 1 94.62 310 VAL A CA 1
ATOM 2398 C C . VAL A 1 310 ? 0.481 -26.281 -26.797 1 94.62 310 VAL A C 1
ATOM 2400 O O . VAL A 1 310 ? 0.919 -27.406 -27.016 1 94.62 310 VAL A O 1
ATOM 2403 N N . ALA A 1 311 ? 0.996 -25.172 -27.297 1 92.06 311 ALA A N 1
ATOM 2404 C CA . ALA A 1 311 ? 2.17 -25.234 -28.156 1 92.06 311 ALA A CA 1
ATOM 2405 C C . ALA A 1 311 ? 3.369 -25.828 -27.422 1 92.06 311 ALA A C 1
ATOM 2407 O O . ALA A 1 311 ? 4.125 -26.625 -27.969 1 92.06 311 ALA A O 1
ATOM 2408 N N . TYR A 1 312 ? 3.521 -25.453 -26.25 1 90.81 312 TYR A N 1
ATOM 2409 C CA . TYR A 1 312 ? 4.637 -25.953 -25.438 1 90.81 312 TYR A CA 1
ATOM 2410 C C . TYR A 1 312 ? 4.5 -27.438 -25.172 1 90.81 312 TYR A C 1
ATOM 2412 O O . TYR A 1 312 ? 5.473 -28.188 -25.281 1 90.81 312 TYR A O 1
ATOM 2420 N N . ASN A 1 313 ? 3.34 -27.844 -24.766 1 89.62 313 ASN A N 1
ATOM 2421 C CA . ASN A 1 313 ? 3.096 -29.266 -24.5 1 89.62 313 ASN A CA 1
ATOM 2422 C C . ASN A 1 313 ? 3.355 -30.125 -25.734 1 89.62 313 ASN A C 1
ATOM 2424 O O . ASN A 1 313 ? 3.887 -31.234 -25.609 1 89.62 313 ASN A O 1
ATOM 2428 N N . LYS A 1 314 ? 3 -29.625 -26.844 1 88.88 314 LYS A N 1
ATOM 2429 C CA . LYS A 1 314 ? 3.256 -30.344 -28.094 1 88.88 314 LYS A CA 1
ATOM 2430 C C . LYS A 1 314 ? 4.754 -30.484 -28.344 1 88.88 314 LYS A C 1
ATOM 2432 O O . LYS A 1 314 ? 5.215 -31.531 -28.812 1 88.88 314 LYS A O 1
ATOM 2437 N N . SER A 1 315 ? 5.434 -29.438 -28.031 1 85.75 315 SER A N 1
ATOM 2438 C CA . SER A 1 315 ? 6.879 -29.453 -28.25 1 85.75 315 SER A CA 1
ATOM 2439 C C . SER A 1 315 ? 7.562 -30.453 -27.328 1 85.75 315 SER A C 1
ATOM 2441 O O . SER A 1 315 ? 8.516 -31.125 -27.719 1 85.75 315 SER A O 1
ATOM 2443 N N . ILE A 1 316 ? 7.156 -30.578 -26.141 1 83.94 316 ILE A N 1
ATOM 2444 C CA . ILE A 1 316 ? 7.734 -31.5 -25.172 1 83.94 316 ILE A CA 1
ATOM 2445 C C . ILE A 1 316 ? 7.422 -32.938 -25.594 1 83.94 316 ILE A C 1
ATOM 2447 O O . ILE A 1 316 ? 8.281 -33.812 -25.484 1 83.94 316 ILE A O 1
ATOM 2451 N N . ALA A 1 317 ? 6.223 -33.156 -26.031 1 84.38 317 ALA A N 1
ATOM 2452 C CA . ALA A 1 317 ? 5.828 -34.469 -26.484 1 84.38 317 ALA A CA 1
ATOM 2453 C C . ALA A 1 317 ? 6.652 -34.906 -27.688 1 84.38 317 ALA A C 1
ATOM 2455 O O . ALA A 1 317 ? 7.066 -36.062 -27.766 1 84.38 317 ALA A O 1
ATOM 2456 N N . ALA A 1 318 ? 6.852 -34 -28.531 1 82 318 ALA A N 1
ATOM 2457 C CA . ALA A 1 318 ? 7.637 -34.312 -29.734 1 82 318 ALA A CA 1
ATOM 2458 C C . ALA A 1 318 ? 9.078 -34.656 -29.359 1 82 318 ALA A C 1
ATOM 2460 O O . ALA A 1 318 ? 9.672 -35.562 -29.938 1 82 318 ALA A O 1
ATOM 2461 N N . ALA A 1 319 ? 9.57 -33.938 -28.422 1 78.69 319 ALA A N 1
ATOM 2462 C CA . ALA A 1 319 ? 10.953 -34.188 -28 1 78.69 319 ALA A CA 1
ATOM 2463 C C . ALA A 1 319 ? 11.094 -35.531 -27.312 1 78.69 319 ALA A C 1
ATOM 2465 O O . ALA A 1 319 ? 12.109 -36.219 -27.484 1 78.69 319 ALA A O 1
ATOM 2466 N N . ARG A 1 320 ? 10.164 -35.906 -26.578 1 78.81 320 ARG A N 1
ATOM 2467 C CA . ARG A 1 320 ? 10.172 -37.188 -25.875 1 78.81 320 ARG A CA 1
ATOM 2468 C C . ARG A 1 320 ? 10.086 -38.344 -26.859 1 78.81 320 ARG A C 1
ATOM 2470 O O . ARG A 1 320 ? 10.727 -39.375 -26.672 1 78.81 320 ARG A O 1
ATOM 2477 N N . ASN A 1 321 ? 9.328 -38.188 -27.891 1 82.25 321 ASN A N 1
ATOM 2478 C CA . ASN A 1 321 ? 9.18 -39.219 -28.922 1 82.25 321 ASN A CA 1
ATOM 2479 C C . ASN A 1 321 ? 10.477 -39.375 -29.719 1 82.25 321 ASN A C 1
ATOM 2481 O O . ASN A 1 321 ? 10.82 -40.5 -30.125 1 82.25 321 ASN A O 1
ATOM 2485 N N . GLU A 1 322 ? 11.07 -38.312 -30.016 1 75.19 322 GLU A N 1
ATOM 2486 C CA . GLU A 1 322 ? 12.32 -38.375 -30.766 1 75.19 322 GLU A CA 1
ATOM 2487 C C . GLU A 1 322 ? 13.422 -39.031 -29.938 1 75.19 322 GLU A C 1
ATOM 2489 O O . GLU A 1 322 ? 14.273 -39.75 -30.469 1 75.19 322 GLU A O 1
ATOM 2494 N N . ALA A 1 323 ? 13.398 -38.906 -28.703 1 71.5 323 ALA A N 1
ATOM 2495 C CA . ALA A 1 323 ? 14.414 -39.469 -27.844 1 71.5 323 ALA A CA 1
ATOM 2496 C C . ALA A 1 323 ? 14.188 -40.969 -27.656 1 71.5 323 ALA A C 1
ATOM 2498 O O . ALA A 1 323 ? 15.133 -41.719 -27.391 1 71.5 323 ALA A O 1
ATOM 2499 N N . SER A 1 324 ? 13.008 -41.375 -27.703 1 70.5 324 SER A N 1
ATOM 2500 C CA . SER A 1 324 ? 12.68 -42.781 -27.531 1 70.5 324 SER A CA 1
ATOM 2501 C C . SER A 1 324 ? 12.984 -43.594 -28.781 1 70.5 324 SER A C 1
ATOM 2503 O O . SER A 1 324 ? 13.031 -44.812 -28.75 1 70.5 324 SER A O 1
ATOM 2505 N N . HIS A 1 325 ? 13.344 -42.938 -29.859 1 64.38 325 HIS A N 1
ATOM 2506 C CA . HIS A 1 325 ? 13.781 -43.625 -31.062 1 64.38 325 HIS A CA 1
ATOM 2507 C C . HIS A 1 325 ? 15.289 -43.5 -31.25 1 64.38 325 HIS A C 1
ATOM 2509 O O . HIS A 1 325 ? 15.852 -42.406 -31.062 1 64.38 325 HIS A O 1
ATOM 2515 N N . LYS B 1 1 ? -3.359 26.047 36.688 1 26.5 1 LYS B N 1
ATOM 2516 C CA . LYS B 1 1 ? -1.925 26.047 36.406 1 26.5 1 LYS B CA 1
ATOM 2517 C C . LYS B 1 1 ? -1.38 24.641 36.25 1 26.5 1 LYS B C 1
ATOM 2519 O O . LYS B 1 1 ? -1.018 24 37.25 1 26.5 1 LYS B O 1
ATOM 2524 N N . ARG B 1 2 ? -1.933 23.734 35.406 1 30.11 2 ARG B N 1
ATOM 2525 C CA . ARG B 1 2 ? -1.757 22.297 35.219 1 30.11 2 ARG B CA 1
ATOM 2526 C C . ARG B 1 2 ? -0.36 21.984 34.688 1 30.11 2 ARG B C 1
ATOM 2528 O O . ARG B 1 2 ? 0.052 22.516 33.656 1 30.11 2 ARG B O 1
ATOM 2535 N N . LEU B 1 3 ? 0.631 21.625 35.656 1 28.31 3 LEU B N 1
ATOM 2536 C CA . LEU B 1 3 ? 2.043 21.312 35.469 1 28.31 3 LEU B CA 1
ATOM 2537 C C . LEU B 1 3 ? 2.229 20.234 34.406 1 28.31 3 LEU B C 1
ATOM 2539 O O . LEU B 1 3 ? 1.999 19.047 34.656 1 28.31 3 LEU B O 1
ATOM 2543 N N . GLY B 1 4 ? 1.747 20.5 33.281 1 31.02 4 GLY B N 1
ATOM 2544 C CA . GLY B 1 4 ? 2.004 19.625 32.156 1 31.02 4 GLY B CA 1
ATOM 2545 C C . GLY B 1 4 ? 3.471 19.25 31.984 1 31.02 4 GLY B C 1
ATOM 2546 O O . GLY B 1 4 ? 4.316 20.141 31.797 1 31.02 4 GLY B O 1
ATOM 2547 N N . MET B 1 5 ? 3.973 18.25 32.781 1 32.06 5 MET B N 1
ATOM 2548 C CA . MET B 1 5 ? 5.336 17.734 32.75 1 32.06 5 MET B CA 1
ATOM 2549 C C . MET B 1 5 ? 5.812 17.516 31.312 1 32.06 5 MET B C 1
ATOM 2551 O O . MET B 1 5 ? 5.465 16.516 30.688 1 32.06 5 MET B O 1
ATOM 2555 N N . SER B 1 6 ? 5.855 18.547 30.547 1 35.28 6 SER B N 1
ATOM 2556 C CA . SER B 1 6 ? 6.586 18.469 29.297 1 35.28 6 SER B CA 1
ATOM 2557 C C . SER B 1 6 ? 7.98 17.891 29.484 1 35.28 6 SER B C 1
ATOM 2559 O O . SER B 1 6 ? 8.727 18.328 30.375 1 35.28 6 SER B O 1
ATOM 2561 N N . ALA B 1 7 ? 8.195 16.688 29.266 1 42.53 7 ALA B N 1
ATOM 2562 C CA . ALA B 1 7 ? 9.562 16.188 29.391 1 42.53 7 ALA B CA 1
ATOM 2563 C C . ALA B 1 7 ? 10.57 17.203 28.844 1 42.53 7 ALA B C 1
ATOM 2565 O O . ALA B 1 7 ? 10.406 17.703 27.734 1 42.53 7 ALA B O 1
ATOM 2566 N N . SER B 1 8 ? 11.344 17.797 29.688 1 36.59 8 SER B N 1
ATOM 2567 C CA . SER B 1 8 ? 12.414 18.719 29.328 1 36.59 8 SER B CA 1
ATOM 2568 C C . SER B 1 8 ? 13.289 18.156 28.219 1 36.59 8 SER B C 1
ATOM 2570 O O . SER B 1 8 ? 13.422 16.938 28.078 1 36.59 8 SER B O 1
ATOM 2572 N N . PRO B 1 9 ? 13.672 18.969 27.188 1 42.88 9 PRO B N 1
ATOM 2573 C CA . PRO B 1 9 ? 14.602 18.562 26.141 1 42.88 9 PRO B CA 1
ATOM 2574 C C . PRO B 1 9 ? 15.703 17.641 26.641 1 42.88 9 PRO B C 1
ATOM 2576 O O . PRO B 1 9 ? 16.125 16.734 25.922 1 42.88 9 PRO B O 1
ATOM 2579 N N . GLY B 1 10 ? 16.078 17.859 27.844 1 40.91 10 GLY B N 1
ATOM 2580 C CA . GLY B 1 10 ? 17.188 17.109 28.422 1 40.91 10 GLY B CA 1
ATOM 2581 C C . GLY B 1 10 ? 16.875 15.648 28.625 1 40.91 10 GLY B C 1
ATOM 2582 O O . GLY B 1 10 ? 17.75 14.789 28.453 1 40.91 10 GLY B O 1
ATOM 2583 N N . MET B 1 11 ? 15.797 15.367 29.094 1 42.78 11 MET B N 1
ATOM 2584 C CA . MET B 1 11 ? 15.461 13.984 29.422 1 42.78 11 MET B CA 1
ATOM 2585 C C . MET B 1 11 ? 15.344 13.141 28.156 1 42.78 11 MET B C 1
ATOM 2587 O O . MET B 1 11 ? 15.672 11.953 28.156 1 42.78 11 MET B O 1
ATOM 2591 N N . VAL B 1 12 ? 14.859 13.594 27.062 1 47.16 12 VAL B N 1
ATOM 2592 C CA . VAL B 1 12 ? 14.781 12.93 25.766 1 47.16 12 VAL B CA 1
ATOM 2593 C C . VAL B 1 12 ? 16.188 12.586 25.281 1 47.16 12 VAL B C 1
ATOM 2595 O O . VAL B 1 12 ? 16.391 11.562 24.609 1 47.16 12 VAL B O 1
ATOM 2598 N N . ASP B 1 13 ? 17.109 13.445 25.609 1 46.88 13 ASP B N 1
ATOM 2599 C CA . ASP B 1 13 ? 18.5 13.234 25.234 1 46.88 13 ASP B CA 1
ATOM 2600 C C . ASP B 1 13 ? 19.078 11.992 25.906 1 46.88 13 ASP B C 1
ATOM 2602 O O . ASP B 1 13 ? 19.906 11.281 25.328 1 46.88 13 ASP B O 1
ATOM 2606 N N . MET B 1 14 ? 18.703 11.82 27.125 1 43.62 14 MET B N 1
ATOM 2607 C CA . MET B 1 14 ? 19.266 10.734 27.922 1 43.62 14 MET B CA 1
ATOM 2608 C C . MET B 1 14 ? 18.812 9.375 27.391 1 43.62 14 MET B C 1
ATOM 2610 O O . MET B 1 14 ? 19.453 8.359 27.656 1 43.62 14 MET B O 1
ATOM 2614 N N . LEU B 1 15 ? 17.672 9.266 26.922 1 48.59 15 LEU B N 1
ATOM 2615 C CA . LEU B 1 15 ? 17.125 8 26.422 1 48.59 15 LEU B CA 1
ATOM 2616 C C . LEU B 1 15 ? 17.891 7.543 25.188 1 48.59 15 LEU B C 1
ATOM 2618 O O . LEU B 1 15 ? 17.734 6.402 24.734 1 48.59 15 LEU B O 1
ATOM 2622 N N . THR B 1 16 ? 18.578 8.477 24.531 1 50.62 16 THR B N 1
ATOM 2623 C CA . THR B 1 16 ? 19.219 8.273 23.25 1 50.62 16 THR B CA 1
ATOM 2624 C C . THR B 1 16 ? 20.234 7.141 23.312 1 50.62 16 THR B C 1
ATOM 2626 O O . THR B 1 16 ? 20.484 6.453 22.328 1 50.62 16 THR B O 1
ATOM 2629 N N . HIS B 1 17 ? 20.938 7.066 24.5 1 51.19 17 HIS B N 1
ATOM 2630 C CA . HIS B 1 17 ? 22.109 6.211 24.406 1 51.19 17 HIS B CA 1
ATOM 2631 C C . HIS B 1 17 ? 21.781 4.77 24.797 1 51.19 17 HIS B C 1
ATOM 2633 O O . HIS B 1 17 ? 22.547 3.852 24.484 1 51.19 17 HIS B O 1
ATOM 2639 N N . HIS B 1 18 ? 20.688 4.555 25.641 1 60.78 18 HIS B N 1
ATOM 2640 C CA . HIS B 1 18 ? 20.562 3.152 26.016 1 60.78 18 HIS B CA 1
ATOM 2641 C C . HIS B 1 18 ? 19.391 2.496 25.297 1 60.78 18 HIS B C 1
ATOM 2643 O O . HIS B 1 18 ? 18.297 3.078 25.219 1 60.78 18 HIS B O 1
ATOM 2649 N N . LEU B 1 19 ? 19.609 1.458 24.578 1 68.31 19 LEU B N 1
ATOM 2650 C CA . LEU B 1 19 ? 18.625 0.629 23.891 1 68.31 19 LEU B CA 1
ATOM 2651 C C . LEU B 1 19 ? 17.516 0.213 24.859 1 68.31 19 LEU B C 1
ATOM 2653 O O . LEU B 1 19 ? 17.781 -0.081 26.031 1 68.31 19 LEU B O 1
ATOM 2657 N N . VAL B 1 20 ? 16.297 0.542 24.594 1 85.75 20 VAL B N 1
ATOM 2658 C CA . VAL B 1 20 ? 15.141 0.078 25.344 1 85.75 20 VAL B CA 1
ATOM 2659 C C . VAL B 1 20 ? 14.93 -1.413 25.094 1 85.75 20 VAL B C 1
ATOM 2661 O O . VAL B 1 20 ? 14.93 -1.865 23.953 1 85.75 20 VAL B O 1
ATOM 2664 N N . SER B 1 21 ? 14.852 -2.189 26.156 1 90.38 21 SER B N 1
ATOM 2665 C CA . SER B 1 21 ? 14.711 -3.637 26.031 1 90.38 21 SER B CA 1
ATOM 2666 C C . SER B 1 21 ? 13.281 -4.023 25.656 1 90.38 21 SER B C 1
ATOM 2668 O O . SER B 1 21 ? 12.344 -3.248 25.875 1 90.38 21 SER B O 1
ATOM 2670 N N . TYR B 1 22 ? 13.195 -5.188 25.156 1 92.69 22 TYR B N 1
ATOM 2671 C CA . TYR B 1 22 ? 11.891 -5.754 24.859 1 92.69 22 TYR B CA 1
ATOM 2672 C C . TYR B 1 22 ? 11.016 -5.801 26.094 1 92.69 22 TYR B C 1
ATOM 2674 O O . TYR B 1 22 ? 9.828 -5.457 26.047 1 92.69 22 TYR B O 1
ATOM 2682 N N . HIS B 1 23 ? 11.578 -6.16 27.203 1 93.62 23 HIS B N 1
ATOM 2683 C CA . HIS B 1 23 ? 10.852 -6.277 28.453 1 93.62 23 HIS B CA 1
ATOM 2684 C C . HIS B 1 23 ? 10.273 -4.93 28.891 1 93.62 23 HIS B C 1
ATOM 2686 O O . HIS B 1 23 ? 9.156 -4.859 29.391 1 93.62 23 HIS B O 1
ATOM 2692 N N . GLU B 1 24 ? 11.016 -3.984 28.719 1 94.81 24 GLU B N 1
ATOM 2693 C CA . GLU B 1 24 ? 10.547 -2.641 29.047 1 94.81 24 GLU B CA 1
ATOM 2694 C C . GLU B 1 24 ? 9.352 -2.242 28.188 1 94.81 24 GLU B C 1
ATOM 2696 O O . GLU B 1 24 ? 8.414 -1.609 28.672 1 94.81 24 GLU B O 1
ATOM 2701 N N . LEU B 1 25 ? 9.398 -2.605 26.922 1 96.06 25 LEU B N 1
ATOM 2702 C CA . LEU B 1 25 ? 8.305 -2.262 26.016 1 96.06 25 LEU B CA 1
ATOM 2703 C C . LEU B 1 25 ? 7.035 -3.031 26.375 1 96.06 25 LEU B C 1
ATOM 2705 O O . LEU B 1 25 ? 5.934 -2.482 26.328 1 96.06 25 LEU B O 1
ATOM 2709 N N . VAL B 1 26 ? 7.23 -4.246 26.75 1 95.44 26 VAL B N 1
ATOM 2710 C CA . VAL B 1 26 ? 6.109 -5.082 27.156 1 95.44 26 VAL B CA 1
ATOM 2711 C C . VAL B 1 26 ? 5.438 -4.469 28.391 1 95.44 26 VAL B C 1
ATOM 2713 O O . VAL B 1 26 ? 4.211 -4.336 28.422 1 95.44 26 VAL B O 1
ATOM 2716 N N . ARG B 1 27 ? 6.215 -4.094 29.281 1 96.06 27 ARG B N 1
ATOM 2717 C CA . ARG B 1 27 ? 5.695 -3.457 30.484 1 96.06 27 ARG B CA 1
ATOM 2718 C C . ARG B 1 27 ? 5.012 -2.135 30.156 1 96.06 27 ARG B C 1
ATOM 2720 O O . ARG B 1 27 ? 3.9 -1.872 30.625 1 96.06 27 ARG B O 1
ATOM 2727 N N . ALA B 1 28 ? 5.648 -1.361 29.328 1 96.44 28 ALA B N 1
ATOM 2728 C CA . ALA B 1 28 ? 5.18 -0.014 29.016 1 96.44 28 ALA B CA 1
ATOM 2729 C C . ALA B 1 28 ? 3.812 -0.053 28.344 1 96.44 28 ALA B C 1
ATOM 2731 O O . ALA B 1 28 ? 3.012 0.872 28.484 1 96.44 28 ALA B O 1
ATOM 2732 N N . THR B 1 29 ? 3.51 -1.131 27.641 1 96.75 29 THR B N 1
ATOM 2733 C CA . THR B 1 29 ? 2.305 -1.21 26.828 1 96.75 29 THR B CA 1
ATOM 2734 C C . THR B 1 29 ? 1.304 -2.189 27.422 1 96.75 29 THR B C 1
ATOM 2736 O O . THR B 1 29 ? 0.29 -2.514 26.812 1 96.75 29 THR B O 1
ATOM 2739 N N . ASP B 1 30 ? 1.63 -2.713 28.625 1 96.12 30 ASP B N 1
ATOM 2740 C CA . ASP B 1 30 ? 0.833 -3.783 29.219 1 96.12 30 ASP B CA 1
ATOM 2741 C C . ASP B 1 30 ? 0.696 -4.961 28.25 1 96.12 30 ASP B C 1
ATOM 2743 O O . ASP B 1 30 ? -0.417 -5.387 27.938 1 96.12 30 ASP B O 1
ATOM 2747 N N . ASN B 1 31 ? 1.859 -5.402 27.844 1 93.94 31 ASN B N 1
ATOM 2748 C CA . ASN B 1 31 ? 1.976 -6.531 26.922 1 93.94 31 ASN B CA 1
ATOM 2749 C C . ASN B 1 31 ? 1.272 -6.258 25.594 1 93.94 31 ASN B C 1
ATOM 2751 O O . ASN B 1 31 ? 0.475 -7.074 25.125 1 93.94 31 ASN B O 1
ATOM 2755 N N . PHE B 1 32 ? 1.506 -5.066 25.125 1 92.81 32 PHE B N 1
ATOM 2756 C CA . PHE B 1 32 ? 0.935 -4.645 23.859 1 92.81 32 PHE B CA 1
ATOM 2757 C C . PHE B 1 32 ? -0.573 -4.863 23.844 1 92.81 32 PHE B C 1
ATOM 2759 O O . PHE B 1 32 ? -1.115 -5.402 22.875 1 92.81 32 PHE B O 1
ATOM 2766 N N . SER B 1 33 ? -1.218 -4.328 24.812 1 91.06 33 SER B N 1
ATOM 2767 C CA . SER B 1 33 ? -2.66 -4.457 24.984 1 91.06 33 SER B CA 1
ATOM 2768 C C . SER B 1 33 ? -3.42 -3.621 23.953 1 91.06 33 SER B C 1
ATOM 2770 O O . SER B 1 33 ? -2.982 -2.527 23.594 1 91.06 33 SER B O 1
ATOM 2772 N N . GLU B 1 34 ? -4.609 -4.043 23.562 1 83.31 34 GLU B N 1
ATOM 2773 C CA . GLU B 1 34 ? -5.469 -3.328 22.625 1 83.31 34 GLU B CA 1
ATOM 2774 C C . GLU B 1 34 ? -5.918 -1.989 23.203 1 83.31 34 GLU B C 1
ATOM 2776 O O . GLU B 1 34 ? -6.145 -1.03 22.453 1 83.31 34 GLU B O 1
ATOM 2781 N N . SER B 1 35 ? -6.039 -1.937 24.469 1 89.88 35 SER B N 1
ATOM 2782 C CA . SER B 1 35 ? -6.441 -0.696 25.109 1 89.88 35 SER B CA 1
ATOM 2783 C C . SER B 1 35 ? -5.41 0.405 24.906 1 89.88 35 SER B C 1
ATOM 2785 O O . SER B 1 35 ? -5.727 1.591 25.016 1 89.88 35 SER B O 1
ATOM 2787 N N . ASN B 1 36 ? -4.18 0.025 24.578 1 94.38 36 ASN B N 1
ATOM 2788 C CA . ASN B 1 36 ? -3.1 0.983 24.375 1 94.38 36 ASN B CA 1
ATOM 2789 C C . ASN B 1 36 ? -2.811 1.178 22.891 1 94.38 36 ASN B C 1
ATOM 2791 O O . ASN B 1 36 ? -1.878 1.895 22.516 1 94.38 36 ASN B O 1
ATOM 2795 N N . LEU B 1 37 ? -3.637 0.613 22.094 1 90.25 37 LEU B N 1
ATOM 2796 C CA . LEU B 1 37 ? -3.432 0.707 20.656 1 90.25 37 LEU B CA 1
ATOM 2797 C C . LEU B 1 37 ? -3.793 2.098 20.141 1 90.25 37 LEU B C 1
ATOM 2799 O O . LEU B 1 37 ? -4.914 2.566 20.344 1 90.25 37 LEU B O 1
ATOM 2803 N N . LEU B 1 38 ? -2.84 2.76 19.562 1 89.38 38 LEU B N 1
ATOM 2804 C CA . LEU B 1 38 ? -3.07 4.074 18.984 1 89.38 38 LEU B CA 1
ATOM 2805 C C . LEU B 1 38 ? -3.555 3.949 17.531 1 89.38 38 LEU B C 1
ATOM 2807 O O . LEU B 1 38 ? -4.34 4.773 17.062 1 89.38 38 LEU B O 1
ATOM 2811 N N . GLY B 1 39 ? -2.994 2.961 16.859 1 82.62 39 GLY B N 1
ATOM 2812 C CA . GLY B 1 39 ? -3.371 2.754 15.461 1 82.62 39 GLY B CA 1
ATOM 2813 C C . GLY B 1 39 ? -2.604 1.627 14.797 1 82.62 39 GLY B C 1
ATOM 2814 O O . GLY B 1 39 ? -1.703 1.041 15.406 1 82.62 39 GLY B O 1
ATOM 2815 N N . SER B 1 40 ? -3.123 1.205 13.672 1 79 40 SER B N 1
ATOM 2816 C CA . SER B 1 40 ? -2.479 0.209 12.828 1 79 40 SER B CA 1
ATOM 2817 C C . SER B 1 40 ? -2.33 0.715 11.398 1 79 40 SER B C 1
ATOM 2819 O O . SER B 1 40 ? -3.227 1.379 10.867 1 79 40 SER B O 1
ATOM 2821 N N . GLY B 1 41 ? -1.134 0.518 10.828 1 73.44 41 GLY B N 1
ATOM 2822 C CA . GLY B 1 41 ? -0.905 0.946 9.461 1 73.44 41 GLY B CA 1
ATOM 2823 C C . GLY B 1 41 ? -0.203 -0.102 8.617 1 73.44 41 GLY B C 1
ATOM 2824 O O . GLY B 1 41 ? -0.146 -1.273 8.992 1 73.44 41 GLY B O 1
ATOM 2825 N N . SER B 1 42 ? 0.212 0.344 7.484 1 71.44 42 SER B N 1
ATOM 2826 C CA . SER B 1 42 ? 0.814 -0.525 6.477 1 71.44 42 SER B CA 1
ATOM 2827 C C . SER B 1 42 ? 2.096 -1.168 6.996 1 71.44 42 SER B C 1
ATOM 2829 O O . SER B 1 42 ? 2.492 -2.238 6.531 1 71.44 42 SER B O 1
ATOM 2831 N N . PHE B 1 43 ? 2.617 -0.531 8.047 1 77.88 43 PHE B N 1
ATOM 2832 C CA . PHE B 1 43 ? 3.941 -0.986 8.453 1 77.88 43 PHE B CA 1
ATOM 2833 C C . PHE B 1 43 ? 3.885 -1.682 9.805 1 77.88 43 PHE B C 1
ATOM 2835 O O . PHE B 1 43 ? 4.879 -2.25 10.258 1 77.88 43 PHE B O 1
ATOM 2842 N N . GLY B 1 44 ? 2.74 -1.538 10.438 1 83 44 GLY B N 1
ATOM 2843 C CA . GLY B 1 44 ? 2.611 -2.197 11.727 1 83 44 GLY B CA 1
ATOM 2844 C C . GLY B 1 44 ? 1.673 -1.478 12.68 1 83 44 GLY B C 1
ATOM 2845 O O . GLY B 1 44 ? 0.93 -0.584 12.266 1 83 44 GLY B O 1
ATOM 2846 N N . LYS B 1 45 ? 1.749 -1.9 13.945 1 86.94 45 LYS B N 1
ATOM 2847 C CA . LYS B 1 45 ? 0.868 -1.337 14.961 1 86.94 45 LYS B CA 1
ATOM 2848 C C . LYS B 1 45 ? 1.618 -0.351 15.859 1 86.94 45 LYS B C 1
ATOM 2850 O O . LYS B 1 45 ? 2.824 -0.489 16.062 1 86.94 45 LYS B O 1
ATOM 2855 N N . VAL B 1 46 ? 0.903 0.58 16.328 1 93.5 46 VAL B N 1
ATOM 2856 C CA . VAL B 1 46 ? 1.479 1.583 17.219 1 93.5 46 VAL B CA 1
ATOM 2857 C C . VAL B 1 46 ? 0.736 1.578 18.562 1 93.5 46 VAL B C 1
ATOM 2859 O O . VAL B 1 46 ? -0.496 1.619 18.594 1 93.5 46 VAL B O 1
ATOM 2862 N N . PHE B 1 47 ? 1.517 1.569 19.719 1 95.5 47 PHE B N 1
ATOM 2863 C CA . PHE B 1 47 ? 0.943 1.519 21.047 1 95.5 47 PHE B CA 1
ATOM 2864 C C . PHE B 1 47 ? 1.414 2.703 21.891 1 95.5 47 PHE B C 1
ATOM 2866 O O . PHE B 1 47 ? 2.57 3.117 21.797 1 95.5 47 PHE B O 1
ATOM 2873 N N . LYS B 1 48 ? 0.473 3.168 22.656 1 97.44 48 LYS B N 1
ATOM 2874 C CA . LYS B 1 48 ? 0.87 4.113 23.688 1 97.44 48 LYS B CA 1
ATOM 2875 C C . LYS B 1 48 ? 1.537 3.395 24.859 1 97.44 48 LYS B C 1
ATOM 2877 O O . LYS B 1 48 ? 1.082 2.33 25.281 1 97.44 48 LYS B O 1
ATOM 2882 N N . GLY B 1 49 ? 2.619 3.93 25.297 1 97.25 49 GLY B N 1
ATOM 2883 C CA . GLY B 1 49 ? 3.324 3.326 26.406 1 97.25 49 GLY B CA 1
ATOM 2884 C C . GLY B 1 49 ? 3.896 4.348 27.375 1 97.25 49 GLY B C 1
ATOM 2885 O O . GLY B 1 49 ? 4.141 5.496 27 1 97.25 49 GLY B O 1
ATOM 2886 N N . ARG B 1 50 ? 4.078 3.889 28.562 1 96.81 50 ARG B N 1
ATOM 2887 C CA . ARG B 1 50 ? 4.777 4.664 29.578 1 96.81 50 ARG B CA 1
ATOM 2888 C C . ARG B 1 50 ? 6.039 3.947 30.047 1 96.81 50 ARG B C 1
ATOM 2890 O O . ARG B 1 50 ? 5.957 2.877 30.656 1 96.81 50 ARG B O 1
ATOM 2897 N N . LEU B 1 51 ? 7.145 4.543 29.812 1 94.69 51 LEU B N 1
ATOM 2898 C CA . LEU B 1 51 ? 8.406 3.932 30.203 1 94.69 51 LEU B CA 1
ATOM 2899 C C . LEU B 1 51 ? 8.609 4.031 31.719 1 94.69 51 LEU B C 1
ATOM 2901 O O . LEU B 1 51 ? 7.844 4.703 32.406 1 94.69 51 LEU B O 1
ATOM 2905 N N . SER B 1 52 ? 9.648 3.328 32.156 1 92.62 52 SER B N 1
ATOM 2906 C CA . SER B 1 52 ? 9.922 3.264 33.594 1 92.62 52 SER B CA 1
ATOM 2907 C C . SER B 1 52 ? 10.234 4.645 34.156 1 92.62 52 SER B C 1
ATOM 2909 O O . SER B 1 52 ? 9.945 4.926 35.312 1 92.62 52 SER B O 1
ATOM 2911 N N . ASN B 1 53 ? 10.781 5.453 33.344 1 90.94 53 ASN B N 1
ATOM 2912 C CA . ASN B 1 53 ? 11.125 6.797 33.781 1 90.94 53 ASN B CA 1
ATOM 2913 C C . ASN B 1 53 ? 9.922 7.734 33.719 1 90.94 53 ASN B C 1
ATOM 2915 O O . ASN B 1 53 ? 10.039 8.93 34 1 90.94 53 ASN B O 1
ATOM 2919 N N . GLY B 1 54 ? 8.789 7.258 33.281 1 93.31 54 GLY B N 1
ATOM 2920 C CA . GLY B 1 54 ? 7.555 8.031 33.281 1 93.31 54 GLY B CA 1
ATOM 2921 C C . GLY B 1 54 ? 7.234 8.648 31.938 1 93.31 54 GLY B C 1
ATOM 2922 O O . GLY B 1 54 ? 6.133 9.148 31.719 1 93.31 54 GLY B O 1
ATOM 2923 N N . LEU B 1 55 ? 8.125 8.539 31.078 1 93.44 55 LEU B N 1
ATOM 2924 C CA . LEU B 1 55 ? 7.938 9.148 29.781 1 93.44 55 LEU B CA 1
ATOM 2925 C C . LEU B 1 55 ? 6.859 8.422 28.984 1 93.44 55 LEU B C 1
ATOM 2927 O O . LEU B 1 55 ? 6.879 7.195 28.875 1 93.44 55 LEU B O 1
ATOM 2931 N N . ILE B 1 56 ? 5.945 9.242 28.453 1 96.81 56 ILE B N 1
ATOM 2932 C CA . ILE B 1 56 ? 4.926 8.688 27.562 1 96.81 56 ILE B CA 1
ATOM 2933 C C . ILE B 1 56 ? 5.445 8.641 26.141 1 96.81 56 ILE B C 1
ATOM 2935 O O . ILE B 1 56 ? 5.945 9.641 25.625 1 96.81 56 ILE B O 1
ATOM 2939 N N . VAL B 1 57 ? 5.285 7.418 25.531 1 97.06 57 VAL B N 1
ATOM 2940 C CA . VAL B 1 57 ? 5.859 7.227 24.203 1 97.06 57 VAL B CA 1
ATOM 2941 C C . VAL B 1 57 ? 4.863 6.48 23.328 1 97.06 57 VAL B C 1
ATOM 2943 O O . VAL B 1 57 ? 3.867 5.941 23.812 1 97.06 57 VAL B O 1
ATOM 2946 N N . ALA B 1 58 ? 5.09 6.625 22.047 1 97.19 58 ALA B N 1
ATOM 2947 C CA . ALA B 1 58 ? 4.449 5.758 21.062 1 97.19 58 ALA B CA 1
ATOM 2948 C C . ALA B 1 58 ? 5.398 4.66 20.594 1 97.19 58 ALA B C 1
ATOM 2950 O O . ALA B 1 58 ? 6.543 4.938 20.219 1 97.19 58 ALA B O 1
ATOM 2951 N N . ILE B 1 59 ? 4.949 3.461 20.656 1 96.75 59 ILE B N 1
ATOM 2952 C CA . ILE B 1 59 ? 5.781 2.322 20.281 1 96.75 59 ILE B CA 1
ATOM 2953 C C . ILE B 1 59 ? 5.23 1.684 19 1 96.75 59 ILE B C 1
ATOM 2955 O O . ILE B 1 59 ? 4.145 1.1 19.016 1 96.75 59 ILE B O 1
ATOM 2959 N N . LYS B 1 60 ? 5.949 1.801 17.906 1 93.62 60 LYS B N 1
ATOM 2960 C CA . LYS B 1 60 ? 5.566 1.161 16.656 1 93.62 60 LYS B CA 1
ATOM 2961 C C . LYS B 1 60 ? 6.23 -0.206 16.516 1 93.62 60 LYS B C 1
ATOM 2963 O O . LYS B 1 60 ? 7.457 -0.301 16.406 1 93.62 60 LYS B O 1
ATOM 2968 N N . VAL B 1 61 ? 5.434 -1.205 16.484 1 91.06 61 VAL B N 1
ATOM 2969 C CA . VAL B 1 61 ? 5.918 -2.561 16.25 1 91.06 61 VAL B CA 1
ATOM 2970 C C . VAL B 1 61 ? 5.855 -2.877 14.758 1 91.06 61 VAL B C 1
ATOM 2972 O O . VAL B 1 61 ? 4.77 -2.904 14.172 1 91.06 61 VAL B O 1
ATOM 2975 N N . LEU B 1 62 ? 6.977 -3.164 14.172 1 85.69 62 LEU B N 1
ATOM 2976 C CA . LEU B 1 62 ? 7.062 -3.309 12.727 1 85.69 62 LEU B CA 1
ATOM 2977 C C . LEU B 1 62 ? 6.711 -4.73 12.297 1 85.69 62 LEU B C 1
ATOM 2979 O O . LEU B 1 62 ? 7.109 -5.695 12.945 1 85.69 62 LEU B O 1
ATOM 2983 N N . ASP B 1 63 ? 5.902 -4.742 11.227 1 74.81 63 ASP B N 1
ATOM 2984 C CA . ASP B 1 63 ? 5.562 -6.016 10.594 1 74.81 63 ASP B CA 1
ATOM 2985 C C . ASP B 1 63 ? 6.633 -6.43 9.586 1 74.81 63 ASP B C 1
ATOM 2987 O O . ASP B 1 63 ? 6.621 -5.98 8.438 1 74.81 63 ASP B O 1
ATOM 2991 N N . MET B 1 64 ? 7.656 -7.023 9.914 1 65.06 64 MET B N 1
ATOM 2992 C CA . MET B 1 64 ? 8.688 -7.418 8.961 1 65.06 64 MET B CA 1
ATOM 2993 C C . MET B 1 64 ? 8.992 -8.906 9.07 1 65.06 64 MET B C 1
ATOM 2995 O O . MET B 1 64 ? 8.82 -9.508 10.133 1 65.06 64 MET B O 1
ATOM 2999 N N . LYS B 1 65 ? 9.148 -9.391 7.844 1 58.41 65 LYS B N 1
ATOM 3000 C CA . LYS B 1 65 ? 9.68 -10.75 7.844 1 58.41 65 LYS B CA 1
ATOM 3001 C C . LYS B 1 65 ? 11.094 -10.789 8.422 1 58.41 65 LYS B C 1
ATOM 3003 O O . LYS B 1 65 ? 11.93 -9.938 8.094 1 58.41 65 LYS B O 1
ATOM 3008 N N . LEU B 1 66 ? 11.227 -11.258 9.547 1 53.44 66 LEU B N 1
ATOM 3009 C CA . LEU B 1 66 ? 12.383 -11.234 10.43 1 53.44 66 LEU B CA 1
ATOM 3010 C C . LEU B 1 66 ? 13.602 -11.852 9.75 1 53.44 66 LEU B C 1
ATOM 3012 O O . LEU B 1 66 ? 14.68 -11.922 10.336 1 53.44 66 LEU B O 1
ATOM 3016 N N . GLU B 1 67 ? 13.406 -12.211 8.453 1 55.41 67 GLU B N 1
ATOM 3017 C CA . GLU B 1 67 ? 14.602 -12.836 7.887 1 55.41 67 GLU B CA 1
ATOM 3018 C C . GLU B 1 67 ? 15.688 -11.797 7.609 1 55.41 67 GLU B C 1
ATOM 3020 O O . GLU B 1 67 ? 16.875 -12.141 7.527 1 55.41 67 GLU B O 1
ATOM 3025 N N . GLN B 1 68 ? 15.352 -10.555 7.551 1 54.34 68 GLN B N 1
ATOM 3026 C CA . GLN B 1 68 ? 16.391 -9.562 7.297 1 54.34 68 GLN B CA 1
ATOM 3027 C C . GLN B 1 68 ? 17.328 -9.43 8.492 1 54.34 68 GLN B C 1
ATOM 3029 O O . GLN B 1 68 ? 16.891 -9.453 9.641 1 54.34 68 GLN B O 1
ATOM 3034 N N . ALA B 1 69 ? 18.562 -9.344 8.133 1 56.31 69 ALA B N 1
ATOM 3035 C CA . ALA B 1 69 ? 19.609 -9.297 9.148 1 56.31 69 ALA B CA 1
ATOM 3036 C C . ALA B 1 69 ? 19.391 -8.141 10.117 1 56.31 69 ALA B C 1
ATOM 3038 O O . ALA B 1 69 ? 19.172 -7 9.695 1 56.31 69 ALA B O 1
ATOM 3039 N N . MET B 1 70 ? 19.188 -8.43 11.305 1 65.44 70 MET B N 1
ATOM 3040 C CA . MET B 1 70 ? 19.078 -7.531 12.453 1 65.44 70 MET B CA 1
ATOM 3041 C C . MET B 1 70 ? 20.078 -6.387 12.344 1 65.44 70 MET B C 1
ATOM 3043 O O . MET B 1 70 ? 19.766 -5.242 12.664 1 65.44 70 MET B O 1
ATOM 3047 N N . ARG B 1 71 ? 21.156 -6.664 11.781 1 68.31 71 ARG B N 1
ATOM 3048 C CA . ARG B 1 71 ? 22.234 -5.68 11.727 1 68.31 71 ARG B CA 1
ATOM 3049 C C . ARG B 1 71 ? 21.875 -4.539 10.781 1 68.31 71 ARG B C 1
ATOM 3051 O O . ARG B 1 71 ? 22.109 -3.369 11.094 1 68.31 71 ARG B O 1
ATOM 3058 N N . ILE B 1 72 ? 21.297 -4.906 9.711 1 72.69 72 ILE B N 1
ATOM 3059 C CA . ILE B 1 72 ? 20.953 -3.881 8.734 1 72.69 72 ILE B CA 1
ATOM 3060 C C . ILE B 1 72 ? 19.859 -2.975 9.312 1 72.69 72 ILE B C 1
ATOM 3062 O O . ILE B 1 72 ? 19.938 -1.749 9.18 1 72.69 72 ILE B O 1
ATOM 3066 N N . PHE B 1 73 ? 19.094 -3.543 10.086 1 82.19 73 PHE B N 1
ATOM 3067 C CA . PHE B 1 73 ? 18.016 -2.793 10.727 1 82.19 73 PHE B CA 1
ATOM 3068 C C . PHE B 1 73 ? 18.578 -1.779 11.711 1 82.19 73 PHE B C 1
ATOM 3070 O O . PHE B 1 73 ? 18.188 -0.61 11.703 1 82.19 73 PHE B O 1
ATOM 3077 N N . ASP B 1 74 ? 19.531 -2.209 12.438 1 82.38 74 ASP B N 1
ATOM 3078 C CA . ASP B 1 74 ? 20.109 -1.355 13.477 1 82.38 74 ASP B CA 1
ATOM 3079 C C . ASP B 1 74 ? 20.875 -0.191 12.859 1 82.38 74 ASP B C 1
ATOM 3081 O O . ASP B 1 74 ? 20.812 0.936 13.352 1 82.38 74 ASP B O 1
ATOM 3085 N N . THR B 1 75 ? 21.562 -0.502 11.852 1 83.94 75 THR B N 1
ATOM 3086 C CA . THR B 1 75 ? 22.328 0.534 11.172 1 83.94 75 THR B CA 1
ATOM 3087 C C . THR B 1 75 ? 21.406 1.595 10.578 1 83.94 75 THR B C 1
ATOM 3089 O O . THR B 1 75 ? 21.641 2.793 10.742 1 83.94 75 THR B O 1
ATOM 3092 N N . GLU B 1 76 ? 20.375 1.098 9.938 1 85.25 76 GLU B N 1
ATOM 3093 C CA . GLU B 1 76 ? 19.438 2.029 9.32 1 85.25 76 GLU B CA 1
ATOM 3094 C C . GLU B 1 76 ? 18.703 2.842 10.383 1 85.25 76 GLU B C 1
ATOM 3096 O O . GLU B 1 76 ? 18.422 4.027 10.18 1 85.25 76 GLU B O 1
ATOM 3101 N N . CYS B 1 77 ? 18.438 2.209 11.43 1 87.88 77 CYS B N 1
ATOM 3102 C CA . CYS B 1 77 ? 17.781 2.904 12.531 1 87.88 77 CYS B CA 1
ATOM 3103 C C . CYS B 1 77 ? 18.672 4 13.102 1 87.88 77 CYS B C 1
ATOM 3105 O O . CYS B 1 77 ? 18.188 5.055 13.508 1 87.88 77 CYS B O 1
ATOM 3107 N N . GLY B 1 78 ? 19.922 3.723 13.125 1 87.12 78 GLY B N 1
ATOM 3108 C CA . GLY B 1 78 ? 20.875 4.723 13.586 1 87.12 78 GLY B CA 1
ATOM 3109 C C . GLY B 1 78 ? 20.828 6.008 12.781 1 87.12 78 GLY B C 1
ATOM 3110 O O . GLY B 1 78 ? 20.844 7.102 13.352 1 87.12 78 GLY B O 1
ATOM 3111 N N . VAL B 1 79 ? 20.641 5.879 11.547 1 86.56 79 VAL B N 1
ATOM 3112 C CA . VAL B 1 79 ? 20.594 7.023 10.648 1 86.56 79 VAL B CA 1
ATOM 3113 C C . VAL B 1 79 ? 19.297 7.812 10.891 1 86.56 79 VAL B C 1
ATOM 3115 O O . VAL B 1 79 ? 19.328 9.039 10.969 1 86.56 79 VAL B O 1
ATOM 3118 N N . LEU B 1 80 ? 18.266 7.121 11.039 1 89.69 80 LEU B N 1
ATOM 3119 C CA . LEU B 1 80 ? 16.969 7.766 11.227 1 89.69 80 LEU B CA 1
ATOM 3120 C C . LEU B 1 80 ? 16.906 8.477 12.57 1 89.69 80 LEU B C 1
ATOM 3122 O O . LEU B 1 80 ? 16.312 9.555 12.688 1 89.69 80 LEU B O 1
ATOM 3126 N N . ARG B 1 81 ? 17.516 7.93 13.523 1 90.31 81 ARG B N 1
ATOM 3127 C CA . ARG B 1 81 ? 17.516 8.508 14.867 1 90.31 81 ARG B CA 1
ATOM 3128 C C . ARG B 1 81 ? 18.297 9.82 14.898 1 90.31 81 ARG B C 1
ATOM 3130 O O . ARG B 1 81 ? 18.062 10.664 15.758 1 90.31 81 ARG B O 1
ATOM 3137 N N . MET B 1 82 ? 19.125 10.008 13.961 1 90.5 82 MET B N 1
ATOM 3138 C CA . MET B 1 82 ? 19.938 11.219 13.906 1 90.5 82 MET B CA 1
ATOM 3139 C C . MET B 1 82 ? 19.141 12.383 13.32 1 90.5 82 MET B C 1
ATOM 3141 O O . MET B 1 82 ? 19.547 13.539 13.445 1 90.5 82 MET B O 1
ATOM 3145 N N . ALA B 1 83 ? 18.094 12.039 12.68 1 92.06 83 ALA B N 1
ATOM 3146 C CA . ALA B 1 83 ? 17.281 13.102 12.09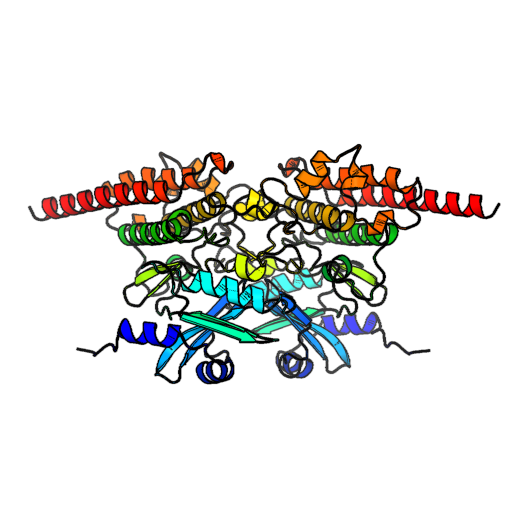4 1 92.06 83 ALA B CA 1
ATOM 3147 C C . ALA B 1 83 ? 16.594 13.93 13.18 1 92.06 83 ALA B C 1
ATOM 3149 O O . ALA B 1 83 ? 15.82 13.406 13.977 1 92.06 83 ALA B O 1
ATOM 3150 N N . ARG B 1 84 ? 17.016 15.25 13.164 1 92.62 84 ARG B N 1
ATOM 3151 C CA . ARG B 1 84 ? 16.438 16.188 14.117 1 92.62 84 ARG B CA 1
ATOM 3152 C C . ARG B 1 84 ? 15.914 17.438 13.406 1 92.62 84 ARG B C 1
ATOM 3154 O O . ARG B 1 84 ? 16.672 18.188 12.797 1 92.62 84 ARG B O 1
ATOM 3161 N N . HIS B 1 85 ? 14.719 17.578 13.484 1 96.12 85 HIS B N 1
ATOM 3162 C CA . HIS B 1 85 ? 14.023 18.719 12.898 1 96.12 85 HIS B CA 1
ATOM 3163 C C . HIS B 1 85 ? 12.727 19.016 13.641 1 96.12 85 HIS B C 1
ATOM 3165 O O . HIS B 1 85 ? 12.023 18.078 14.062 1 96.12 85 HIS B O 1
ATOM 3171 N N . ARG B 1 86 ? 12.406 20.203 13.758 1 96.5 86 ARG B N 1
ATOM 3172 C CA . ARG B 1 86 ? 11.266 20.641 14.547 1 96.5 86 ARG B CA 1
ATOM 3173 C C . ARG B 1 86 ? 9.969 20.047 14.031 1 96.5 86 ARG B C 1
ATOM 3175 O O . ARG B 1 86 ? 9.008 19.875 14.789 1 96.5 86 ARG B O 1
ATOM 3182 N N . ASN B 1 87 ? 9.906 19.703 12.766 1 98.44 87 ASN B N 1
ATOM 3183 C CA . ASN B 1 87 ? 8.672 19.203 12.164 1 98.44 87 ASN B CA 1
ATOM 3184 C C . ASN B 1 87 ? 8.781 17.719 11.82 1 98.44 87 ASN B C 1
ATOM 3186 O O . ASN B 1 87 ? 7.969 17.188 11.055 1 98.44 87 ASN B O 1
ATOM 3190 N N . LEU B 1 88 ? 9.727 17.016 12.336 1 97.69 88 LEU B N 1
ATOM 3191 C CA . LEU B 1 88 ? 9.867 15.57 12.203 1 97.69 88 LEU B CA 1
ATOM 3192 C C . LEU B 1 88 ? 9.602 14.875 13.539 1 97.69 88 LEU B C 1
ATOM 3194 O O . LEU B 1 88 ? 10.07 15.336 14.578 1 97.69 88 LEU B O 1
ATOM 3198 N N . MET B 1 89 ? 8.836 13.859 13.398 1 97.06 89 MET B N 1
ATOM 3199 C CA . MET B 1 89 ? 8.648 13.07 14.609 1 97.06 89 MET B CA 1
ATOM 3200 C C . MET B 1 89 ? 9.945 12.398 15.023 1 97.06 89 MET B C 1
ATOM 3202 O O . MET B 1 89 ? 10.594 11.727 14.219 1 97.06 89 MET B O 1
ATOM 3206 N N . ARG B 1 90 ? 10.281 12.5 16.219 1 94.75 90 ARG B N 1
ATOM 3207 C CA . ARG B 1 90 ? 11.562 11.992 16.703 1 94.75 90 ARG B CA 1
ATOM 3208 C C . ARG B 1 90 ? 11.492 10.5 17 1 94.75 90 ARG B C 1
ATOM 3210 O O . ARG B 1 90 ? 10.523 10.023 17.594 1 94.75 90 ARG B O 1
ATOM 3217 N N . ILE B 1 91 ? 12.469 9.812 16.516 1 94.31 91 ILE B N 1
ATOM 3218 C CA . ILE B 1 91 ? 12.703 8.438 16.953 1 94.31 91 ILE B CA 1
ATOM 3219 C C . ILE B 1 91 ? 13.602 8.43 18.188 1 94.31 91 ILE B C 1
ATOM 3221 O O . ILE B 1 91 ? 14.805 8.703 18.094 1 94.31 91 ILE B O 1
ATOM 3225 N N . LEU B 1 92 ? 13.055 8.062 19.25 1 93.38 92 LEU B N 1
ATOM 3226 C CA . LEU B 1 92 ? 13.742 8.172 20.531 1 93.38 92 LEU B CA 1
ATOM 3227 C C . LEU B 1 92 ? 14.664 6.98 20.75 1 93.38 92 LEU B C 1
ATOM 3229 O O . LEU B 1 92 ? 15.758 7.133 21.297 1 93.38 92 LEU B O 1
ATOM 3233 N N . ASN B 1 93 ? 14.211 5.855 20.359 1 93 93 ASN B N 1
ATOM 3234 C CA . ASN B 1 93 ? 14.945 4.609 20.547 1 93 93 ASN B CA 1
ATOM 3235 C C . ASN B 1 93 ? 14.445 3.52 19.609 1 93 93 ASN B C 1
ATOM 3237 O O . ASN B 1 93 ? 13.523 3.744 18.828 1 93 93 ASN B O 1
ATOM 3241 N N . THR B 1 94 ? 15.211 2.465 19.609 1 91.38 94 THR B N 1
ATOM 3242 C CA . THR B 1 94 ? 14.828 1.289 18.844 1 91.38 94 THR B CA 1
ATOM 3243 C C . THR B 1 94 ? 14.977 0.021 19.672 1 91.38 94 THR B C 1
ATOM 3245 O O . THR B 1 94 ? 15.711 0.005 20.672 1 91.38 94 THR B O 1
ATOM 3248 N N . CYS B 1 95 ? 14.188 -0.913 19.375 1 90.81 95 CYS B N 1
ATOM 3249 C CA . CYS B 1 95 ? 14.273 -2.23 19.984 1 90.81 95 CYS B CA 1
ATOM 3250 C C . CYS B 1 95 ? 14.258 -3.33 18.938 1 90.81 95 CYS B C 1
ATOM 3252 O O . CYS B 1 95 ? 13.352 -3.377 18.094 1 90.81 95 CYS B O 1
ATOM 3254 N N . SER B 1 96 ? 15.344 -4.121 18.953 1 86.75 96 SER B N 1
ATOM 3255 C CA . SER B 1 96 ? 15.422 -5.199 17.969 1 86.75 96 SER B CA 1
ATOM 3256 C C . SER B 1 96 ? 15.938 -6.484 18.609 1 86.75 96 SER B C 1
ATOM 3258 O O . SER B 1 96 ? 16.859 -6.453 19.438 1 86.75 96 SER B O 1
ATOM 3260 N N . ASN B 1 97 ? 15.281 -7.516 18.359 1 84.12 97 ASN B N 1
ATOM 3261 C CA . ASN B 1 97 ? 15.781 -8.859 18.656 1 84.12 97 ASN B CA 1
ATOM 3262 C C . ASN B 1 97 ? 15.43 -9.844 17.531 1 84.12 97 ASN B C 1
ATOM 3264 O O . ASN B 1 97 ? 15.109 -9.43 16.422 1 84.12 97 ASN B O 1
ATOM 3268 N N . LEU B 1 98 ? 15.562 -11.094 17.719 1 75.19 98 LEU B N 1
ATOM 3269 C CA . LEU B 1 98 ? 15.414 -12.086 16.656 1 75.19 98 LEU B CA 1
ATOM 3270 C C . LEU B 1 98 ? 13.984 -12.117 16.141 1 75.19 98 LEU B C 1
ATOM 3272 O O . LEU B 1 98 ? 13.758 -12.406 14.953 1 75.19 98 LEU B O 1
ATOM 3276 N N . GLU B 1 99 ? 13.055 -11.742 16.969 1 76.5 99 GLU B N 1
ATOM 3277 C CA . GLU B 1 99 ? 11.664 -11.938 16.562 1 76.5 99 GLU B CA 1
ATOM 3278 C C . GLU B 1 99 ? 10.875 -10.633 16.625 1 76.5 99 GLU B C 1
ATOM 3280 O O . GLU B 1 99 ? 9.664 -10.625 16.406 1 76.5 99 GLU B O 1
ATOM 3285 N N . PHE B 1 100 ? 11.578 -9.609 16.906 1 83.69 100 PHE B N 1
ATOM 3286 C CA . PHE B 1 100 ? 10.836 -8.398 17.25 1 83.69 100 PHE B CA 1
ATOM 3287 C C . PHE B 1 100 ? 11.617 -7.152 16.844 1 83.69 100 PHE B C 1
ATOM 3289 O O . PHE B 1 100 ? 12.828 -7.07 17.078 1 83.69 100 PHE B O 1
ATOM 3296 N N . ARG B 1 101 ? 10.945 -6.234 16.125 1 89.44 101 ARG B N 1
ATOM 3297 C CA . ARG B 1 101 ? 11.492 -4.922 15.789 1 89.44 101 ARG B CA 1
ATOM 3298 C C . ARG B 1 101 ? 10.492 -3.816 16.109 1 89.44 101 ARG B C 1
ATOM 3300 O O . ARG B 1 101 ? 9.312 -3.914 15.766 1 89.44 101 ARG B O 1
ATOM 3307 N N . ALA B 1 102 ? 10.992 -2.816 16.812 1 92.69 102 ALA B N 1
ATOM 3308 C CA . ALA B 1 102 ? 10.094 -1.727 17.188 1 92.69 102 ALA B CA 1
ATOM 3309 C C . ALA B 1 102 ? 10.836 -0.394 17.219 1 92.69 102 ALA B C 1
ATOM 3311 O O . ALA B 1 102 ? 12.055 -0.358 17.422 1 92.69 102 ALA B O 1
ATOM 3312 N N . LEU B 1 103 ? 10.117 0.643 16.969 1 93.75 103 LEU B N 1
ATOM 3313 C CA . LEU B 1 103 ? 10.578 2.018 17.141 1 93.75 103 LEU B CA 1
ATOM 3314 C C . LEU B 1 103 ? 9.875 2.688 18.312 1 93.75 103 LEU B C 1
ATOM 3316 O O . LEU B 1 103 ? 8.648 2.598 18.453 1 93.75 103 LEU B O 1
ATOM 3320 N N . VAL B 1 104 ? 10.648 3.256 19.188 1 95.75 104 VAL B N 1
ATOM 3321 C CA . VAL B 1 104 ? 10.109 4.086 20.25 1 95.75 104 VAL B CA 1
ATOM 3322 C C . VAL B 1 104 ? 10.078 5.547 19.812 1 95.75 104 VAL B C 1
ATOM 3324 O O . VAL B 1 104 ? 11.117 6.16 19.578 1 95.75 104 VAL B O 1
ATOM 3327 N N . LEU B 1 105 ? 8.852 6.082 19.781 1 96.38 105 LEU B N 1
ATOM 3328 C CA . LEU B 1 105 ? 8.641 7.391 19.172 1 96.38 105 LEU B CA 1
ATOM 3329 C C . LEU B 1 105 ? 8.062 8.375 20.188 1 96.38 105 LEU B C 1
ATOM 3331 O O . LEU B 1 105 ? 7.461 7.965 21.172 1 96.38 105 LEU B O 1
ATOM 3335 N N . GLN B 1 106 ? 8.32 9.609 19.875 1 95.56 106 GLN B N 1
ATOM 3336 C CA . GLN B 1 106 ? 7.629 10.664 20.609 1 95.56 106 GLN B CA 1
ATOM 3337 C C . GLN B 1 106 ? 6.113 10.523 20.469 1 95.56 106 GLN B C 1
ATOM 3339 O O . GLN B 1 106 ? 5.605 10.234 19.391 1 95.56 106 GLN B O 1
ATOM 3344 N N . TYR B 1 107 ? 5.477 10.688 21.578 1 96.81 107 TYR B N 1
ATOM 3345 C CA . TYR B 1 107 ? 4.023 10.586 21.578 1 96.81 107 TYR B CA 1
ATOM 3346 C C . TYR B 1 107 ? 3.396 11.875 21.047 1 96.81 107 TYR B C 1
ATOM 3348 O O . TYR B 1 107 ? 3.783 12.977 21.453 1 96.81 107 TYR B O 1
ATOM 3356 N N . MET B 1 108 ? 2.473 11.789 20.141 1 96.44 108 MET B N 1
ATOM 3357 C CA . MET B 1 108 ? 1.705 12.898 19.562 1 96.44 108 MET B CA 1
ATOM 3358 C C . MET B 1 108 ? 0.25 12.836 20.016 1 96.44 108 MET B C 1
ATOM 3360 O O . MET B 1 108 ? -0.552 12.094 19.453 1 96.44 108 MET B O 1
ATOM 3364 N N . PRO B 1 109 ? -0.193 13.664 20.859 1 94.75 109 PRO B N 1
ATOM 3365 C CA . PRO B 1 109 ? -1.483 13.469 21.531 1 94.75 109 PRO B CA 1
ATOM 3366 C C . PRO B 1 109 ? -2.66 13.969 20.688 1 94.75 109 PRO B C 1
ATOM 3368 O O . PRO B 1 109 ? -3.807 13.586 20.938 1 94.75 109 PRO B O 1
ATOM 3371 N N . ASN B 1 110 ? -2.404 14.852 19.719 1 93.75 110 ASN B N 1
ATOM 3372 C CA . ASN B 1 110 ? -3.535 15.523 19.078 1 93.75 110 ASN B CA 1
ATOM 3373 C C . ASN B 1 110 ? -3.904 14.859 17.766 1 93.75 110 ASN B C 1
ATOM 3375 O O . ASN B 1 110 ? -4.57 15.469 16.922 1 93.75 110 ASN B O 1
ATOM 3379 N N . GLY B 1 111 ? -3.367 13.609 17.438 1 91.12 111 GLY B N 1
ATOM 3380 C CA . GLY B 1 111 ? -3.805 12.805 16.312 1 91.12 111 GLY B CA 1
ATOM 3381 C C . GLY B 1 111 ? -3.145 13.203 15 1 91.12 111 GLY B C 1
ATOM 3382 O O . GLY B 1 111 ? -2.084 13.828 15 1 91.12 111 GLY B O 1
ATOM 3383 N N . SER B 1 112 ? -3.801 12.781 13.922 1 93.19 112 SER B N 1
ATOM 3384 C CA . SER B 1 112 ? -3.219 12.969 12.602 1 93.19 112 SER B CA 1
ATOM 3385 C C . SER B 1 112 ? -3.973 14.039 11.812 1 93.19 112 SER B C 1
ATOM 3387 O O . SER B 1 112 ? -5.102 14.391 12.156 1 93.19 112 SER B O 1
ATOM 3389 N N . LEU B 1 113 ? -3.32 14.539 10.805 1 95.62 113 LEU B N 1
ATOM 3390 C CA . LEU B 1 113 ? -3.955 15.469 9.883 1 95.62 113 LEU B CA 1
ATOM 3391 C C . LEU B 1 113 ? -5.176 14.828 9.227 1 95.62 113 LEU B C 1
ATOM 3393 O O . LEU B 1 113 ? -6.199 15.492 9.031 1 95.62 113 LEU B O 1
ATOM 3397 N N . GLU B 1 114 ? -5.09 13.578 8.867 1 92.69 114 GLU B N 1
ATOM 3398 C CA . GLU B 1 114 ? -6.215 12.859 8.281 1 92.69 114 GLU B CA 1
ATOM 3399 C C . GLU B 1 114 ? -7.449 12.945 9.18 1 92.69 114 GLU B C 1
ATOM 3401 O O . GLU B 1 114 ? -8.547 13.227 8.695 1 92.69 114 GLU B O 1
ATOM 3406 N N . MET B 1 115 ? -7.254 12.734 10.414 1 88.56 115 MET B N 1
ATOM 3407 C CA . MET B 1 115 ? -8.359 12.766 11.367 1 88.56 115 MET B CA 1
ATOM 3408 C C . MET B 1 115 ? -8.961 14.164 11.453 1 88.56 115 MET B C 1
ATOM 3410 O O . MET B 1 115 ? -10.188 14.32 11.461 1 88.56 115 MET B O 1
ATOM 3414 N N . LEU B 1 116 ? -8.125 15.141 11.508 1 90.62 116 LEU B N 1
ATOM 3415 C CA . LEU B 1 116 ? -8.594 16.516 11.648 1 90.62 116 LEU B CA 1
ATOM 3416 C C . LEU B 1 116 ? -9.367 16.953 10.406 1 90.62 116 LEU B C 1
ATOM 3418 O O . LEU B 1 116 ? -10.328 17.719 10.5 1 90.62 116 LEU B O 1
ATOM 3422 N N . LEU B 1 117 ? -8.961 16.453 9.273 1 91.62 117 LEU B N 1
ATOM 3423 C CA . LEU B 1 117 ? -9.57 16.859 8.016 1 91.62 117 LEU B CA 1
ATOM 3424 C C . LEU B 1 117 ? -10.906 16.141 7.801 1 91.62 117 LEU B C 1
ATOM 3426 O O . LEU B 1 117 ? -11.852 16.734 7.281 1 91.62 117 LEU B O 1
ATOM 3430 N N . HIS B 1 118 ? -10.969 14.883 8.234 1 87.44 118 HIS B N 1
ATOM 3431 C CA . HIS B 1 118 ? -12.078 14.07 7.758 1 87.44 118 HIS B CA 1
ATOM 3432 C C . HIS B 1 118 ? -12.961 13.602 8.914 1 87.44 118 HIS B C 1
ATOM 3434 O O . HIS B 1 118 ? -14.086 13.141 8.695 1 87.44 118 HIS B O 1
ATOM 3440 N N . ASN B 1 119 ? -12.516 13.539 10.039 1 76.75 119 ASN B N 1
ATOM 3441 C CA . ASN B 1 119 ? -13.297 13.07 11.172 1 76.75 119 ASN B CA 1
ATOM 3442 C C . ASN B 1 119 ? -13.438 14.148 12.242 1 76.75 119 ASN B C 1
ATOM 3444 O O . ASN B 1 119 ? -13.258 13.875 13.43 1 76.75 119 ASN B O 1
ATOM 3448 N N . SER B 1 120 ? -13.602 15.359 11.82 1 65.19 120 SER B N 1
ATOM 3449 C CA . SER B 1 120 ? -13.547 16.469 12.766 1 65.19 120 SER B CA 1
ATOM 3450 C C . SER B 1 120 ? -14.812 16.547 13.609 1 65.19 120 SER B C 1
ATOM 3452 O O . SER B 1 120 ? -15.562 17.531 13.531 1 65.19 120 SER B O 1
ATOM 3454 N N . GLN B 1 121 ? -15.352 15.406 13.938 1 59.53 121 GLN B N 1
ATOM 3455 C CA . GLN B 1 121 ? -16.484 15.625 14.836 1 59.53 121 GLN B CA 1
ATOM 3456 C C . GLN B 1 121 ? -16.031 16.25 16.156 1 59.53 121 GLN B C 1
ATOM 3458 O O . GLN B 1 121 ? -15.211 15.672 16.859 1 59.53 121 GLN B O 1
ATOM 3463 N N . GLY B 1 122 ? -16.359 17.422 16.438 1 58.53 122 GLY B N 1
ATOM 3464 C CA . GLY B 1 122 ? -16.203 18.125 17.719 1 58.53 122 GLY B CA 1
ATOM 3465 C C . GLY B 1 122 ? -15 19.047 17.75 1 58.53 122 GLY B C 1
ATOM 3466 O O . GLY B 1 122 ? -14.773 19.734 18.75 1 58.53 122 GLY B O 1
ATOM 3467 N N . THR B 1 123 ? -14.125 18.828 16.734 1 66.94 123 THR B N 1
ATOM 3468 C CA . THR B 1 123 ? -12.969 19.719 16.75 1 66.94 123 THR B CA 1
ATOM 3469 C C . THR B 1 123 ? -13.172 20.891 15.797 1 66.94 123 THR B C 1
ATOM 3471 O O . THR B 1 123 ? -14.023 20.844 14.906 1 66.94 123 THR B O 1
ATOM 3474 N N . THR B 1 124 ? -12.602 21.969 16.203 1 74.88 124 THR B N 1
ATOM 3475 C CA . THR B 1 124 ? -12.641 23.156 15.352 1 74.88 124 THR B CA 1
ATOM 3476 C C . THR B 1 124 ? -11.984 22.875 14.008 1 74.88 124 THR B C 1
ATOM 3478 O O . THR B 1 124 ? -10.852 22.375 13.953 1 74.88 124 THR B O 1
ATOM 3481 N N . PRO B 1 125 ? -12.719 23.109 13.023 1 85 125 PRO B N 1
ATOM 3482 C CA . PRO B 1 125 ? -12.141 22.891 11.695 1 85 125 PRO B CA 1
ATOM 3483 C C . PRO B 1 125 ? -10.906 23.75 11.445 1 85 125 PRO B C 1
ATOM 3485 O O . PRO B 1 125 ? -10.812 24.875 11.953 1 85 125 PRO B O 1
ATOM 3488 N N . LEU B 1 126 ? -10.023 23.219 10.703 1 90.81 126 LEU B N 1
ATOM 3489 C CA . LEU B 1 126 ? -8.812 23.953 10.336 1 90.81 126 LEU B CA 1
ATOM 3490 C C . LEU B 1 126 ? -9.133 25.062 9.328 1 90.81 126 LEU B C 1
ATOM 3492 O O . LEU B 1 126 ? -9.719 24.797 8.273 1 90.81 126 LEU B O 1
ATOM 3496 N N . GLY B 1 127 ? -8.797 26.266 9.695 1 90 127 GLY B N 1
ATOM 3497 C CA . GLY B 1 127 ? -8.945 27.375 8.766 1 90 127 GLY B CA 1
ATOM 3498 C C . GLY B 1 127 ? -7.844 27.438 7.73 1 90 127 GLY B C 1
ATOM 3499 O O . GLY B 1 127 ? -6.949 26.594 7.711 1 90 127 GLY B O 1
ATOM 3500 N N . PHE B 1 128 ? -7.898 28.484 6.922 1 91.81 128 PHE B N 1
ATOM 3501 C CA . PHE B 1 128 ? -6.961 28.641 5.812 1 91.81 128 PHE B CA 1
ATOM 3502 C C . PHE B 1 128 ? -5.535 28.797 6.328 1 91.81 128 PHE B C 1
ATOM 3504 O O . PHE B 1 128 ? -4.621 28.125 5.859 1 91.81 128 PHE B O 1
ATOM 3511 N N . SER B 1 129 ? -5.367 29.656 7.281 1 91.81 129 SER B N 1
ATOM 3512 C CA . SER B 1 129 ? -4.043 29.938 7.828 1 91.81 129 SER B CA 1
ATOM 3513 C C . SER B 1 129 ? -3.436 28.688 8.469 1 91.81 129 SER B C 1
ATOM 3515 O O . SER B 1 129 ? -2.244 28.422 8.305 1 91.81 129 SER B O 1
ATOM 3517 N N . GLU B 1 130 ? -4.25 27.984 9.211 1 94.25 130 GLU B N 1
ATOM 3518 C CA . GLU B 1 130 ? -3.781 26.766 9.852 1 94.25 130 GLU B CA 1
ATOM 3519 C C . GLU B 1 130 ? -3.365 25.719 8.828 1 94.25 130 GLU B C 1
ATOM 3521 O O . GLU B 1 130 ? -2.324 25.078 8.969 1 94.25 130 GLU B O 1
ATOM 3526 N N . ARG B 1 131 ? -4.172 25.578 7.816 1 96.12 131 ARG B N 1
ATOM 3527 C CA . ARG B 1 131 ? -3.877 24.625 6.762 1 96.12 131 ARG B CA 1
ATOM 3528 C C . ARG B 1 131 ? -2.59 24.984 6.027 1 96.12 131 ARG B C 1
ATOM 3530 O O . ARG B 1 131 ? -1.757 24.109 5.758 1 96.12 131 ARG B O 1
ATOM 3537 N N . LEU B 1 132 ? -2.475 26.25 5.746 1 96.44 132 LEU B N 1
ATOM 3538 C CA . LEU B 1 132 ? -1.254 26.734 5.105 1 96.44 132 LEU B CA 1
ATOM 3539 C C . LEU B 1 132 ? -0.04 26.469 5.992 1 96.44 132 LEU B C 1
ATOM 3541 O O . LEU B 1 132 ? 0.995 26.016 5.512 1 96.44 132 LEU B O 1
ATOM 3545 N N . GLY B 1 133 ? -0.174 26.766 7.23 1 97.56 133 GLY B N 1
ATOM 3546 C CA . GLY B 1 133 ? 0.898 26.531 8.18 1 97.56 133 GLY B CA 1
ATOM 3547 C C . GLY B 1 133 ? 1.299 25.062 8.273 1 97.56 133 GLY B C 1
ATOM 3548 O O . GLY B 1 133 ? 2.488 24.75 8.336 1 97.56 133 GLY B O 1
ATOM 3549 N N . ILE B 1 134 ? 0.364 24.219 8.289 1 98.44 134 ILE B N 1
ATOM 3550 C CA . ILE B 1 134 ? 0.614 22.797 8.352 1 98.44 134 ILE B CA 1
ATOM 3551 C C . ILE B 1 134 ? 1.407 22.344 7.125 1 98.44 134 ILE B C 1
ATOM 3553 O O . ILE B 1 134 ? 2.406 21.641 7.246 1 98.44 134 ILE B O 1
ATOM 3557 N N . MET B 1 135 ? 0.979 22.797 5.957 1 98.75 135 MET B N 1
ATOM 3558 C CA . MET B 1 135 ? 1.67 22.406 4.727 1 98.75 135 MET B CA 1
ATOM 3559 C C . MET B 1 135 ? 3.098 22.953 4.719 1 98.75 135 MET B C 1
ATOM 3561 O O . MET B 1 135 ? 4.008 22.281 4.215 1 98.75 135 MET B O 1
ATOM 3565 N N . LEU B 1 136 ? 3.24 24.125 5.238 1 98.75 136 LEU B N 1
ATOM 3566 C CA . LEU B 1 136 ? 4.586 24.672 5.344 1 98.75 136 LEU B CA 1
ATOM 3567 C C . LEU B 1 136 ? 5.445 23.828 6.281 1 98.75 136 LEU B C 1
ATOM 3569 O O . LEU B 1 136 ? 6.586 23.484 5.949 1 98.75 136 LEU B O 1
ATOM 3573 N N . ASN B 1 137 ? 4.918 23.453 7.457 1 98.75 137 ASN B N 1
ATOM 3574 C CA . ASN B 1 137 ? 5.641 22.594 8.391 1 98.75 137 ASN B CA 1
ATOM 3575 C C . ASN B 1 137 ? 6.086 21.297 7.734 1 98.75 137 ASN B C 1
ATOM 3577 O O . ASN B 1 137 ? 7.242 20.891 7.863 1 98.75 137 ASN B O 1
ATOM 3581 N N . VAL B 1 138 ? 5.207 20.656 7.035 1 98.88 138 VAL B N 1
ATOM 3582 C CA . VAL B 1 138 ? 5.504 19.391 6.371 1 98.88 138 VAL B CA 1
ATOM 3583 C C . VAL B 1 138 ? 6.594 19.609 5.324 1 98.88 138 VAL B C 1
ATOM 3585 O O . VAL B 1 138 ? 7.523 18.797 5.219 1 98.88 138 VAL B O 1
ATOM 3588 N N . SER B 1 139 ? 6.449 20.703 4.57 1 98.88 139 SER B N 1
ATOM 3589 C CA . SER B 1 139 ? 7.43 20.953 3.521 1 98.88 139 SER B CA 1
ATOM 3590 C C . SER B 1 139 ? 8.82 21.172 4.109 1 98.88 139 SER B C 1
ATOM 3592 O O . SER B 1 139 ? 9.82 20.75 3.529 1 98.88 139 SER B O 1
ATOM 3594 N N . LEU B 1 140 ? 8.891 21.844 5.219 1 98.75 140 LEU B N 1
ATOM 3595 C CA . LEU B 1 140 ? 10.172 22.078 5.887 1 98.75 140 LEU B CA 1
ATOM 3596 C C . LEU B 1 140 ? 10.805 20.766 6.332 1 98.75 140 LEU B C 1
ATOM 3598 O O . LEU B 1 140 ? 12.008 20.562 6.168 1 98.75 140 LEU B O 1
ATOM 3602 N N . ALA B 1 141 ? 10.047 19.906 6.887 1 98.75 141 ALA B N 1
ATOM 3603 C CA . ALA B 1 141 ? 10.531 18.594 7.297 1 98.75 141 ALA B CA 1
ATOM 3604 C C . ALA B 1 141 ? 11.07 17.812 6.102 1 98.75 141 ALA B C 1
ATOM 3606 O O . ALA B 1 141 ? 12.156 17.234 6.168 1 98.75 141 ALA B O 1
ATOM 3607 N N . MET B 1 142 ? 10.328 17.828 5.031 1 98.75 142 MET B N 1
ATOM 3608 C CA . MET B 1 142 ? 10.719 17.078 3.838 1 98.75 142 MET B CA 1
ATOM 3609 C C . MET B 1 142 ? 11.969 17.672 3.203 1 98.75 142 MET B C 1
ATOM 3611 O O . MET B 1 142 ? 12.82 16.938 2.697 1 98.75 142 MET B O 1
ATOM 3615 N N . GLU B 1 143 ? 12.039 19 3.215 1 98.75 143 GLU B N 1
ATOM 3616 C CA . GLU B 1 143 ? 13.25 19.641 2.715 1 98.75 143 GLU B CA 1
ATOM 3617 C C . GLU B 1 143 ? 14.477 19.188 3.5 1 98.75 143 GLU B C 1
ATOM 3619 O O . GLU B 1 143 ? 15.516 18.875 2.914 1 98.75 143 GLU B O 1
ATOM 3624 N N . TYR B 1 144 ? 14.344 19.141 4.773 1 98.25 144 TYR B N 1
ATOM 3625 C CA . TYR B 1 144 ? 15.43 18.672 5.633 1 98.25 144 TYR B CA 1
ATOM 3626 C C . TYR B 1 144 ? 15.836 17.25 5.273 1 98.25 144 TYR B C 1
ATOM 3628 O O . TYR B 1 144 ? 17.016 16.953 5.094 1 98.25 144 TYR B O 1
ATOM 3636 N N . LEU B 1 145 ? 14.93 16.328 5.125 1 97.62 145 LEU B N 1
ATOM 3637 C CA . LEU B 1 145 ? 15.203 14.922 4.816 1 97.62 145 LEU B CA 1
ATOM 3638 C C . LEU B 1 145 ? 15.875 14.789 3.455 1 97.62 145 LEU B C 1
ATOM 3640 O O . LEU B 1 145 ? 16.781 13.969 3.281 1 97.62 145 LEU B O 1
ATOM 3644 N N . HIS B 1 146 ? 15.445 15.648 2.539 1 97.81 146 HIS B N 1
ATOM 3645 C CA . HIS B 1 146 ? 15.914 15.523 1.163 1 97.81 146 HIS B CA 1
ATOM 3646 C C . HIS B 1 146 ? 17.281 16.172 0.989 1 97.81 146 HIS B C 1
ATOM 3648 O O . HIS B 1 146 ? 18.078 15.734 0.163 1 97.81 146 HIS B O 1
ATOM 3654 N N . HIS B 1 147 ? 17.516 17.297 1.756 1 96.56 147 HIS B N 1
ATOM 3655 C CA . HIS B 1 147 ? 18.625 18.141 1.31 1 96.56 147 HIS B CA 1
ATOM 3656 C C . HIS B 1 147 ? 19.562 18.484 2.465 1 96.56 147 HIS B C 1
ATOM 3658 O O . HIS B 1 147 ? 20.703 18.875 2.242 1 96.56 147 HIS B O 1
ATOM 3664 N N . GLU B 1 148 ? 19.109 18.359 3.631 1 95.31 148 GLU B N 1
ATOM 3665 C CA . GLU B 1 148 ? 19.906 18.891 4.734 1 95.31 148 GLU B CA 1
ATOM 3666 C C . GLU B 1 148 ? 20.438 17.766 5.621 1 95.31 148 GLU B C 1
ATOM 3668 O O . GLU B 1 148 ? 21.484 17.922 6.258 1 95.31 148 GLU B O 1
ATOM 3673 N N . HIS B 1 149 ? 19.719 16.703 5.738 1 91.62 149 HIS B N 1
ATOM 3674 C CA . HIS B 1 149 ? 20.172 15.562 6.531 1 91.62 149 HIS B CA 1
ATOM 3675 C C . HIS B 1 149 ? 21.453 14.977 5.961 1 91.62 149 HIS B C 1
ATOM 3677 O O . HIS B 1 149 ? 21.766 15.164 4.781 1 91.62 149 HIS B O 1
ATOM 3683 N N . TYR B 1 150 ? 22.156 14.273 6.793 1 88.25 150 TYR B N 1
ATOM 3684 C CA . TYR B 1 150 ? 23.438 13.688 6.422 1 88.25 150 TYR B CA 1
ATOM 3685 C C . TYR B 1 150 ? 23.297 12.766 5.215 1 88.25 150 TYR B C 1
ATOM 3687 O O . TYR B 1 150 ? 24.141 12.766 4.324 1 88.25 150 TYR B O 1
ATOM 3695 N N . GLU B 1 151 ? 22.281 12.023 5.23 1 91.31 151 GLU B N 1
ATOM 3696 C CA . GLU B 1 151 ? 21.906 11.203 4.074 1 91.31 151 GLU B CA 1
ATOM 3697 C C . GLU B 1 151 ? 20.5 11.516 3.604 1 91.31 151 GLU B C 1
ATOM 3699 O O . GLU B 1 151 ? 19.641 11.922 4.398 1 91.31 151 GLU B O 1
ATOM 3704 N N . VAL B 1 152 ? 20.375 11.305 2.275 1 92.81 152 VAL B N 1
ATOM 3705 C CA . VAL B 1 152 ? 19.031 11.492 1.747 1 92.81 152 VAL B CA 1
ATOM 3706 C C . VAL B 1 152 ? 18.094 10.438 2.342 1 92.81 152 VAL B C 1
ATOM 3708 O O . VAL B 1 152 ? 18.391 9.242 2.307 1 92.81 152 VAL B O 1
ATOM 3711 N N . VAL B 1 153 ? 17.062 10.906 2.908 1 94.88 153 VAL B N 1
ATOM 3712 C CA . VAL B 1 153 ? 16.031 10.023 3.434 1 94.88 153 VAL B CA 1
ATOM 3713 C C . VAL B 1 153 ? 14.734 10.242 2.674 1 94.88 153 VAL B C 1
ATOM 3715 O O . VAL B 1 153 ? 14.109 11.297 2.787 1 94.88 153 VAL B O 1
ATOM 3718 N N . LEU B 1 154 ? 14.359 9.266 1.916 1 95.44 154 LEU B N 1
ATOM 3719 C CA . LEU B 1 154 ? 13.07 9.312 1.24 1 95.44 154 LEU B CA 1
ATOM 3720 C C . LEU B 1 154 ? 11.953 8.852 2.17 1 95.44 154 LEU B C 1
ATOM 3722 O O . LEU B 1 154 ? 12.125 7.898 2.936 1 95.44 154 LEU B O 1
ATOM 3726 N N . HIS B 1 155 ? 10.812 9.516 2.125 1 96.31 155 HIS B N 1
ATOM 3727 C CA . HIS B 1 155 ? 9.68 9.125 2.965 1 96.31 155 HIS B CA 1
ATOM 3728 C C . HIS B 1 155 ? 9 7.875 2.428 1 96.31 155 HIS B C 1
ATOM 3730 O O . HIS B 1 155 ? 8.852 6.883 3.145 1 96.31 155 HIS B O 1
ATOM 3736 N N . CYS B 1 156 ? 8.508 7.922 1.141 1 95.44 156 CYS B N 1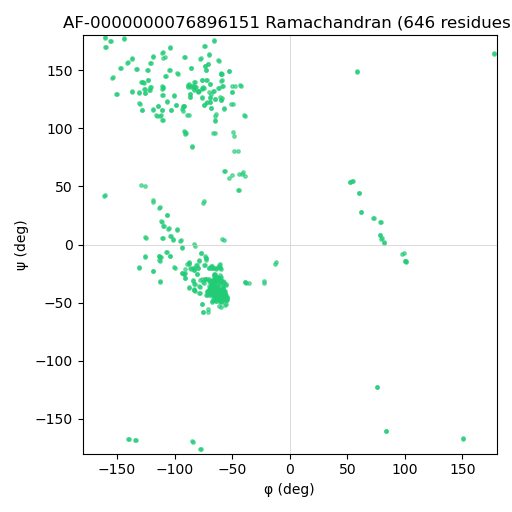
ATOM 3737 C CA . CYS B 1 156 ? 7.992 6.801 0.365 1 95.44 156 CYS B CA 1
ATOM 3738 C C . CYS B 1 156 ? 6.543 6.5 0.733 1 95.44 156 CYS B C 1
ATOM 3740 O O . CYS B 1 156 ? 5.914 5.621 0.138 1 95.44 156 CYS B O 1
ATOM 3742 N N . ASP B 1 157 ? 5.949 7.289 1.648 1 94.94 157 ASP B N 1
ATOM 3743 C CA . ASP B 1 157 ? 4.539 7.109 1.98 1 94.94 157 ASP B CA 1
ATOM 3744 C C . ASP B 1 157 ? 3.975 8.352 2.662 1 94.94 157 ASP B C 1
ATOM 3746 O O . ASP B 1 157 ? 3.293 8.25 3.684 1 94.94 157 ASP B O 1
ATOM 3750 N N . LEU B 1 158 ? 4.324 9.484 2.172 1 97.31 158 LEU B N 1
ATOM 3751 C CA . LEU B 1 158 ? 3.812 10.742 2.703 1 97.31 158 LEU B CA 1
ATOM 3752 C C . LEU B 1 158 ? 2.328 10.898 2.393 1 97.31 158 LEU B C 1
ATOM 3754 O O . LEU B 1 158 ? 1.914 10.773 1.237 1 97.31 158 LEU B O 1
ATOM 3758 N N . ASN B 1 159 ? 1.537 11.062 3.383 1 96.5 159 ASN B N 1
ATOM 3759 C CA . ASN B 1 159 ? 0.1 11.297 3.307 1 96.5 159 ASN B CA 1
ATOM 3760 C C . ASN B 1 159 ? -0.435 11.914 4.594 1 96.5 159 ASN B C 1
ATOM 3762 O O . ASN B 1 159 ? 0.326 12.164 5.531 1 96.5 159 ASN B O 1
ATOM 3766 N N . SER B 1 160 ? -1.693 12.219 4.645 1 96.12 160 SER B N 1
ATOM 3767 C CA . SER B 1 160 ? -2.262 12.984 5.75 1 96.12 160 SER B CA 1
ATOM 3768 C C . SER B 1 160 ? -2.281 12.164 7.035 1 96.12 160 SER B C 1
ATOM 3770 O O . SER B 1 160 ? -2.305 12.719 8.133 1 96.12 160 SER B O 1
ATOM 3772 N N . SER B 1 161 ? -2.207 10.789 6.949 1 93.5 161 SER B N 1
ATOM 3773 C CA . SER B 1 161 ? -2.197 9.953 8.148 1 93.5 161 SER B CA 1
ATOM 3774 C C . SER B 1 161 ? -0.819 9.938 8.805 1 93.5 161 SER B C 1
ATOM 3776 O O . SER B 1 161 ? -0.682 9.555 9.961 1 93.5 161 SER B O 1
ATOM 3778 N N . ASN B 1 162 ? 0.149 10.406 8.062 1 95.12 162 ASN B N 1
ATOM 3779 C CA . ASN B 1 162 ? 1.522 10.391 8.555 1 95.12 162 ASN B CA 1
ATOM 3780 C C . ASN B 1 162 ? 1.98 11.789 8.969 1 95.12 162 ASN B C 1
ATOM 3782 O O . ASN B 1 162 ? 3.182 12.055 9.062 1 95.12 162 ASN B O 1
ATOM 3786 N N . VAL B 1 163 ? 1.07 12.68 9.094 1 97.75 163 VAL B N 1
ATOM 3787 C CA . VAL B 1 163 ? 1.287 13.992 9.688 1 97.75 163 VAL B CA 1
ATOM 3788 C C . VAL B 1 163 ? 0.554 14.07 11.031 1 97.75 163 VAL B C 1
ATOM 3790 O O . VAL B 1 163 ? -0.678 14.062 11.07 1 97.75 163 VAL B O 1
ATOM 3793 N N . LEU B 1 164 ? 1.325 14.219 12.086 1 97.31 164 LEU B N 1
ATOM 3794 C CA . LEU B 1 164 ? 0.763 14.164 13.438 1 97.31 164 LEU B CA 1
ATOM 3795 C C . LEU B 1 164 ? 0.987 15.477 14.172 1 97.31 164 LEU B C 1
ATOM 3797 O O . LEU B 1 164 ? 1.843 16.281 13.781 1 97.31 164 LEU B O 1
ATOM 3801 N N . PHE B 1 165 ? 0.22 15.648 15.195 1 96.94 165 PHE B N 1
ATOM 3802 C CA . PHE B 1 165 ? 0.263 16.922 15.898 1 96.94 165 PHE B CA 1
ATOM 3803 C C . PHE B 1 165 ? 0.65 16.734 17.359 1 96.94 165 PHE B C 1
ATOM 3805 O O . PHE B 1 165 ? 0.135 15.836 18.031 1 96.94 165 PHE B O 1
ATOM 3812 N N . ASP B 1 166 ? 1.548 17.609 17.812 1 96.81 166 ASP B N 1
ATOM 3813 C CA . ASP B 1 166 ? 1.927 17.594 19.219 1 96.81 166 ASP B CA 1
ATOM 3814 C C . ASP B 1 166 ? 0.94 18.406 20.062 1 96.81 166 ASP B C 1
ATOM 3816 O O . ASP B 1 166 ? -0.132 18.781 19.578 1 96.81 166 ASP B O 1
ATOM 3820 N N . GLU B 1 167 ? 1.269 18.656 21.266 1 95.06 167 GLU B N 1
ATOM 3821 C CA . GLU B 1 167 ? 0.396 19.344 22.219 1 95.06 167 GLU B CA 1
ATOM 3822 C C . GLU B 1 167 ? 0.088 20.766 21.766 1 95.06 167 GLU B C 1
ATOM 3824 O O . GLU B 1 167 ? -1 21.281 22.031 1 95.06 167 GLU B O 1
ATOM 3829 N N . ASP B 1 168 ? 0.988 21.344 21.078 1 95.12 168 ASP B N 1
ATOM 3830 C CA . ASP B 1 168 ? 0.831 22.734 20.641 1 95.12 168 ASP B CA 1
ATOM 3831 C C . ASP B 1 168 ? 0.262 22.797 19.234 1 95.12 168 ASP B C 1
ATOM 3833 O O . ASP B 1 168 ? 0.311 23.844 18.578 1 95.12 168 ASP B O 1
ATOM 3837 N N . MET B 1 169 ? -0.071 21.688 18.625 1 94.62 169 MET B N 1
ATOM 3838 C CA . MET B 1 169 ? -0.677 21.562 17.297 1 94.62 169 MET B CA 1
ATOM 3839 C C . MET B 1 169 ? 0.341 21.859 16.203 1 94.62 169 MET B C 1
ATOM 3841 O O . MET B 1 169 ? -0.028 22.266 15.094 1 94.62 169 MET B O 1
ATOM 3845 N N . THR B 1 170 ? 1.597 21.688 16.625 1 97.12 170 THR B N 1
ATOM 3846 C CA . THR B 1 170 ? 2.631 21.703 15.594 1 97.12 170 THR B CA 1
ATOM 3847 C C . THR B 1 170 ? 2.631 20.391 14.812 1 97.12 170 THR B C 1
ATOM 3849 O O . THR B 1 170 ? 2.557 19.312 15.406 1 97.12 170 THR B O 1
ATOM 3852 N N . ALA B 1 171 ? 2.723 20.484 13.5 1 98.44 171 ALA B N 1
ATOM 3853 C CA . ALA B 1 171 ? 2.682 19.297 12.648 1 98.44 171 ALA B CA 1
ATOM 3854 C C . ALA B 1 171 ? 4.047 18.625 12.578 1 98.44 171 ALA B C 1
ATOM 3856 O O . ALA B 1 171 ? 5.074 19.297 12.453 1 98.44 171 ALA B O 1
ATOM 3857 N N . HIS B 1 172 ? 4.039 17.312 12.703 1 98.62 172 HIS B N 1
ATOM 3858 C CA . HIS B 1 172 ? 5.242 16.484 12.586 1 98.62 172 HIS B CA 1
ATOM 3859 C C . HIS B 1 172 ? 5.059 15.383 11.555 1 98.62 172 HIS B C 1
ATOM 3861 O O . HIS B 1 172 ? 4.043 14.68 11.562 1 98.62 172 HIS B O 1
ATOM 3867 N N . VAL B 1 173 ? 6.016 15.25 10.641 1 98.44 173 VAL B N 1
ATOM 3868 C CA . VAL B 1 173 ? 6.012 14.156 9.68 1 98.44 173 VAL B CA 1
ATOM 3869 C C . VAL B 1 173 ? 6.457 12.867 10.367 1 98.44 173 VAL B C 1
ATOM 3871 O O . VAL B 1 173 ? 7.492 12.836 11.039 1 98.44 173 VAL B O 1
ATOM 3874 N N . ALA B 1 174 ? 5.652 11.844 10.25 1 96.38 174 ALA B N 1
ATOM 3875 C CA . ALA B 1 174 ? 5.926 10.539 10.852 1 96.38 174 ALA B CA 1
ATOM 3876 C C . ALA B 1 174 ? 6.242 9.492 9.781 1 96.38 174 ALA B C 1
ATOM 3878 O O . ALA B 1 174 ? 6.105 9.766 8.586 1 96.38 174 ALA B O 1
ATOM 3879 N N . ASP B 1 175 ? 6.801 8.344 10.188 1 93.06 175 ASP B N 1
ATOM 3880 C CA . ASP B 1 175 ? 7.02 7.148 9.375 1 93.06 175 ASP B CA 1
ATOM 3881 C C . ASP B 1 175 ? 7.957 7.438 8.203 1 93.06 175 ASP B C 1
ATOM 3883 O O . ASP B 1 175 ? 7.777 6.898 7.113 1 93.06 175 ASP B O 1
ATOM 3887 N N . PHE B 1 176 ? 8.812 8.406 8.414 1 94.38 176 PHE B N 1
ATOM 3888 C CA . PHE B 1 176 ? 9.82 8.648 7.391 1 94.38 176 PHE B CA 1
ATOM 3889 C C . PHE B 1 176 ? 10.922 7.598 7.457 1 94.38 176 PHE B C 1
ATOM 3891 O O . PHE B 1 176 ? 11.273 7.129 8.539 1 94.38 176 PHE B O 1
ATOM 3898 N N . GLY B 1 177 ? 11.414 7.172 6.332 1 89.88 177 GLY B N 1
ATOM 3899 C CA . GLY B 1 177 ? 12.562 6.285 6.25 1 89.88 177 GLY B CA 1
ATOM 3900 C C . GLY B 1 177 ? 12.219 4.832 6.516 1 89.88 177 GLY B C 1
ATOM 3901 O O . GLY B 1 177 ? 13.102 3.971 6.504 1 89.88 177 GLY B O 1
ATOM 3902 N N . ILE B 1 178 ? 10.969 4.5 6.684 1 85.88 178 ILE B N 1
ATOM 3903 C CA . ILE B 1 178 ? 10.555 3.148 7.047 1 85.88 178 ILE B CA 1
ATOM 3904 C C . ILE B 1 178 ? 10.797 2.199 5.875 1 85.88 178 ILE B C 1
ATOM 3906 O O . ILE B 1 178 ? 11.156 1.037 6.074 1 85.88 178 ILE B O 1
ATOM 3910 N N . ALA B 1 179 ? 10.562 2.695 4.711 1 83.12 179 ALA B N 1
ATOM 3911 C CA . ALA B 1 179 ? 10.789 1.868 3.527 1 83.12 179 ALA B CA 1
ATOM 3912 C C . ALA B 1 179 ? 12.227 1.36 3.484 1 83.12 179 ALA B C 1
ATOM 3914 O O . ALA B 1 179 ? 12.469 0.194 3.166 1 83.12 179 ALA B O 1
ATOM 3915 N N . LYS B 1 180 ? 13.133 2.199 3.752 1 82.75 180 LYS B N 1
ATOM 3916 C CA . LYS B 1 180 ? 14.547 1.816 3.777 1 82.75 180 LYS B CA 1
ATOM 3917 C C . LYS B 1 180 ? 14.812 0.767 4.852 1 82.75 180 LYS B C 1
ATOM 3919 O O . LYS B 1 180 ? 15.625 -0.138 4.656 1 82.75 180 LYS B O 1
ATOM 3924 N N . LEU B 1 181 ? 14.148 0.886 5.965 1 79.44 181 LEU B N 1
ATOM 3925 C CA . LEU B 1 181 ? 14.281 -0.085 7.043 1 79.44 181 LEU B CA 1
ATOM 3926 C C . LEU B 1 181 ? 13.781 -1.458 6.605 1 79.44 181 LEU B C 1
ATOM 3928 O O . LEU B 1 181 ? 14.375 -2.48 6.965 1 79.44 181 LEU B O 1
ATOM 3932 N N . LEU B 1 182 ? 12.773 -1.391 5.852 1 75 182 LEU B N 1
ATOM 3933 C CA . LEU B 1 182 ? 12.133 -2.639 5.441 1 75 182 LEU B CA 1
ATOM 3934 C C . LEU B 1 182 ? 12.922 -3.309 4.32 1 75 182 LEU B C 1
ATOM 3936 O O . LEU B 1 182 ? 13.008 -4.535 4.266 1 75 182 LEU B O 1
ATOM 3940 N N . LEU B 1 183 ? 13.414 -2.553 3.338 1 72 183 LEU B N 1
ATOM 3941 C CA . LEU B 1 183 ? 14.055 -3.1 2.145 1 72 183 LEU B CA 1
ATOM 3942 C C . LEU B 1 183 ? 15.547 -3.324 2.383 1 72 183 LEU B C 1
ATOM 3944 O O . LEU B 1 183 ? 16.156 -4.18 1.743 1 72 183 LEU B O 1
ATOM 3948 N N . GLY B 1 184 ? 16.156 -2.797 3.359 1 63.03 184 GLY B N 1
ATOM 3949 C CA . GLY B 1 184 ? 17.578 -2.922 3.598 1 63.03 184 GLY B CA 1
ATOM 3950 C C . GLY B 1 184 ? 18.422 -2.4 2.449 1 63.03 184 GLY B C 1
ATOM 3951 O O . GLY B 1 184 ? 17.891 -1.984 1.419 1 63.03 184 GLY B O 1
ATOM 3952 N N . ASP B 1 185 ? 19.672 -1.839 2.691 1 53.69 185 ASP B N 1
ATOM 3953 C CA . ASP B 1 185 ? 20.562 -1.385 1.635 1 53.69 185 ASP B CA 1
ATOM 3954 C C . ASP B 1 185 ? 20.922 -2.531 0.693 1 53.69 185 ASP B C 1
ATOM 3956 O O . ASP B 1 185 ? 21.203 -2.307 -0.486 1 53.69 185 ASP B O 1
ATOM 3960 N N . ASN B 1 186 ? 21.406 -3.561 1.268 1 47 186 ASN B N 1
ATOM 3961 C CA . ASN B 1 186 ? 22.172 -4.555 0.52 1 47 186 ASN B CA 1
ATOM 3962 C C . ASN B 1 186 ? 21.25 -5.562 -0.171 1 47 186 ASN B C 1
ATOM 3964 O O . ASN B 1 186 ? 20.141 -5.801 0.283 1 47 186 ASN B O 1
ATOM 3968 N N . SER B 1 187 ? 21.625 -5.887 -1.546 1 41.22 187 SER B N 1
ATOM 3969 C CA . SER B 1 187 ? 21.234 -6.824 -2.592 1 41.22 187 SER B CA 1
ATOM 3970 C C . SER B 1 187 ? 20.547 -8.055 -2.004 1 41.22 187 SER B C 1
ATOM 3972 O O . SER B 1 187 ? 19.969 -8.859 -2.736 1 41.22 187 SER B O 1
ATOM 3974 N N . SER B 1 188 ? 20.984 -8.383 -0.891 1 41.81 188 SER B N 1
ATOM 3975 C CA . SER B 1 188 ? 20.812 -9.828 -0.752 1 41.81 188 SER B CA 1
ATOM 3976 C C . SER B 1 188 ? 19.344 -10.203 -0.593 1 41.81 188 SER B C 1
ATOM 3978 O O . SER B 1 188 ? 18.922 -11.258 -1.059 1 41.81 188 SER B O 1
ATOM 3980 N N . THR B 1 189 ? 18.688 -9.695 0.384 1 43.59 189 THR B N 1
ATOM 3981 C CA . THR B 1 189 ? 17.453 -10.406 0.677 1 43.59 189 THR B CA 1
ATOM 3982 C C . THR B 1 189 ? 16.266 -9.453 0.668 1 43.59 189 THR B C 1
ATOM 3984 O O . THR B 1 189 ? 15.969 -8.812 1.676 1 43.59 189 THR B O 1
ATOM 3987 N N . ILE B 1 190 ? 16.141 -8.664 -0.397 1 44.84 190 ILE B N 1
ATOM 3988 C CA . ILE B 1 190 ? 14.906 -7.898 -0.458 1 44.84 190 ILE B CA 1
ATOM 3989 C C . ILE B 1 190 ? 13.711 -8.852 -0.381 1 44.84 190 ILE B C 1
ATOM 3991 O O . ILE B 1 190 ? 13.398 -9.547 -1.352 1 44.84 190 ILE B O 1
ATOM 3995 N N . THR B 1 191 ? 13.414 -9.609 0.608 1 49.28 191 THR B N 1
ATOM 3996 C CA . THR B 1 191 ? 12.422 -10.68 0.696 1 49.28 191 THR B CA 1
ATOM 3997 C C . THR B 1 191 ? 11.008 -10.109 0.731 1 49.28 191 THR B C 1
ATOM 3999 O O . THR B 1 191 ? 10.031 -10.859 0.667 1 49.28 191 THR B O 1
ATOM 4002 N N . ALA B 1 192 ? 10.766 -8.586 0.935 1 61.31 192 ALA B N 1
ATOM 4003 C CA . ALA B 1 192 ? 9.391 -8.438 1.388 1 61.31 192 ALA B CA 1
ATOM 4004 C C . ALA B 1 192 ? 8.641 -7.414 0.538 1 61.31 192 ALA B C 1
ATOM 4006 O O . ALA B 1 192 ? 9.258 -6.594 -0.149 1 61.31 192 ALA B O 1
ATOM 4007 N N . SER B 1 193 ? 7.402 -7.664 0.205 1 77.94 193 SER B N 1
ATOM 4008 C CA . SER B 1 193 ? 6.441 -6.715 -0.347 1 77.94 193 SER B CA 1
ATOM 4009 C C . SER B 1 193 ? 6.512 -5.371 0.37 1 77.94 193 SER B C 1
ATOM 4011 O O . SER B 1 193 ? 6.867 -5.309 1.549 1 77.94 193 SER B O 1
ATOM 4013 N N . MET B 1 194 ? 6.477 -4.32 -0.363 1 85.44 194 MET B N 1
ATOM 4014 C CA . MET B 1 194 ? 6.488 -2.965 0.181 1 85.44 194 MET B CA 1
ATOM 4015 C C . MET B 1 194 ? 5.098 -2.344 0.128 1 85.44 194 MET B C 1
ATOM 4017 O O . MET B 1 194 ? 4.559 -2.111 -0.955 1 85.44 194 MET B O 1
ATOM 4021 N N . PRO B 1 195 ? 4.574 -2.074 1.305 1 87.75 195 PRO B N 1
ATOM 4022 C CA . PRO B 1 195 ? 3.252 -1.44 1.3 1 87.75 195 PRO B CA 1
ATOM 4023 C C . PRO B 1 195 ? 3.303 0.025 0.873 1 87.75 195 PRO B C 1
ATOM 4025 O O . PRO B 1 195 ? 4.34 0.679 1.02 1 87.75 195 PRO B O 1
ATOM 4028 N N . GLY B 1 196 ? 2.277 0.55 0.335 1 90.88 196 GLY B N 1
ATOM 4029 C CA . GLY B 1 196 ? 2.018 1.944 0.013 1 90.88 196 GLY B CA 1
ATOM 4030 C C . GLY B 1 196 ? 0.567 2.342 0.212 1 90.88 196 GLY B C 1
ATOM 4031 O O . GLY B 1 196 ? -0.258 1.521 0.619 1 90.88 196 GLY B O 1
ATOM 4032 N N . THR B 1 197 ? 0.316 3.602 -0.006 1 93.25 197 THR B N 1
ATOM 4033 C CA . THR B 1 197 ? -1.045 4.105 0.14 1 93.25 197 THR B CA 1
ATOM 4034 C C . THR B 1 197 ? -1.601 4.562 -1.207 1 93.25 197 THR B C 1
ATOM 4036 O O . THR B 1 197 ? -1.089 5.508 -1.808 1 93.25 197 THR B O 1
ATOM 4039 N N . VAL B 1 198 ? -2.658 3.936 -1.616 1 93.62 198 VAL B N 1
ATOM 4040 C CA . VAL B 1 198 ? -3.26 4.195 -2.92 1 93.62 198 VAL B CA 1
ATOM 4041 C C . VAL B 1 198 ? -3.732 5.648 -2.988 1 93.62 198 VAL B C 1
ATOM 4043 O O . VAL B 1 198 ? -4.312 6.164 -2.031 1 93.62 198 VAL B O 1
ATOM 4046 N N . GLY B 1 199 ? -3.451 6.289 -4.043 1 94.94 199 GLY B N 1
ATOM 4047 C CA . GLY B 1 199 ? -3.904 7.652 -4.285 1 94.94 199 GLY B CA 1
ATOM 4048 C C . GLY B 1 199 ? -2.838 8.695 -4.008 1 94.94 199 GLY B C 1
ATOM 4049 O O . GLY B 1 199 ? -2.965 9.844 -4.43 1 94.94 199 GLY B O 1
ATOM 4050 N N . TYR B 1 200 ? -1.795 8.305 -3.332 1 96.81 200 TYR B N 1
ATOM 4051 C CA . TYR B 1 200 ? -0.772 9.273 -2.951 1 96.81 200 TYR B CA 1
ATOM 4052 C C . TYR B 1 200 ? 0.544 8.984 -3.664 1 96.81 200 TYR B C 1
ATOM 4054 O O . TYR B 1 200 ? 1.465 9.805 -3.633 1 96.81 200 TYR B O 1
ATOM 4062 N N . MET B 1 201 ? 0.62 7.844 -4.328 1 96.75 201 MET B N 1
ATOM 4063 C CA . MET B 1 201 ? 1.908 7.398 -4.852 1 96.75 201 MET B CA 1
ATOM 4064 C C . MET B 1 201 ? 2.146 7.953 -6.254 1 96.75 201 MET B C 1
ATOM 4066 O O . MET B 1 201 ? 1.264 7.891 -7.109 1 96.75 201 MET B O 1
ATOM 4070 N N . ALA B 1 202 ? 3.365 8.422 -6.426 1 97.62 202 ALA B N 1
ATOM 4071 C CA . ALA B 1 202 ? 3.754 8.805 -7.785 1 97.62 202 ALA B CA 1
ATOM 4072 C C . ALA B 1 202 ? 3.637 7.621 -8.742 1 97.62 202 ALA B C 1
ATOM 4074 O O . ALA B 1 202 ? 3.902 6.477 -8.359 1 97.62 202 ALA B O 1
ATOM 4075 N N . PRO B 1 203 ? 3.277 7.922 -10 1 96 203 PRO B N 1
ATOM 4076 C CA . PRO B 1 203 ? 3.096 6.836 -10.961 1 96 203 PRO B CA 1
ATOM 4077 C C . PRO B 1 203 ? 4.324 5.938 -11.078 1 96 203 PRO B C 1
ATOM 4079 O O . PRO B 1 203 ? 4.195 4.711 -11.055 1 96 203 PRO B O 1
ATOM 4082 N N . GLU B 1 204 ? 5.512 6.492 -11.125 1 94.81 204 GLU B N 1
ATOM 4083 C CA . GLU B 1 204 ? 6.73 5.703 -11.297 1 94.81 204 GLU B CA 1
ATOM 4084 C C . GLU B 1 204 ? 7.051 4.91 -10.031 1 94.81 204 GLU B C 1
ATOM 4086 O O . GLU B 1 204 ? 7.684 3.854 -10.102 1 94.81 204 GLU B O 1
ATOM 4091 N N . TYR B 1 205 ? 6.684 5.391 -8.914 1 94.88 205 TYR B N 1
ATOM 4092 C CA . TYR B 1 205 ? 6.949 4.684 -7.668 1 94.88 205 TYR B CA 1
ATOM 4093 C C . TYR B 1 205 ? 5.988 3.514 -7.492 1 94.88 205 TYR B C 1
ATOM 4095 O O . TYR B 1 205 ? 6.418 2.377 -7.281 1 94.88 205 TYR B O 1
ATOM 4103 N N . GLY B 1 206 ? 4.688 3.732 -7.625 1 94.81 206 GLY B N 1
ATOM 4104 C CA . GLY B 1 206 ? 3.684 2.691 -7.469 1 94.81 206 GLY B CA 1
ATOM 4105 C C . GLY B 1 206 ? 3.846 1.554 -8.461 1 94.81 206 GLY B C 1
ATOM 4106 O O . GLY B 1 206 ? 3.768 0.382 -8.086 1 94.81 206 GLY B O 1
ATOM 4107 N N . ALA B 1 207 ? 4.191 1.927 -9.688 1 94.88 207 ALA B N 1
ATOM 4108 C CA . ALA B 1 207 ? 4.168 0.952 -10.781 1 94.88 207 ALA B CA 1
ATOM 4109 C C . ALA B 1 207 ? 5.523 0.264 -10.93 1 94.88 207 ALA B C 1
ATOM 4111 O O . ALA B 1 207 ? 5.598 -0.891 -11.352 1 94.88 207 ALA B O 1
ATOM 4112 N N . GLN B 1 208 ? 6.57 1.027 -10.539 1 92.75 208 GLN B N 1
ATOM 4113 C CA . GLN B 1 208 ? 7.895 0.519 -10.875 1 92.75 208 GLN B CA 1
ATOM 4114 C C . GLN B 1 208 ? 8.781 0.431 -9.633 1 92.75 208 GLN B C 1
ATOM 4116 O O . GLN B 1 208 ? 9.906 -0.062 -9.703 1 92.75 208 GLN B O 1
ATOM 4121 N N . GLY B 1 209 ? 8.336 0.975 -8.602 1 90.81 209 GLY B N 1
ATOM 4122 C CA . GLY B 1 209 ? 9.125 0.956 -7.379 1 90.81 209 GLY B CA 1
ATOM 4123 C C . GLY B 1 209 ? 10.227 1.995 -7.367 1 90.81 209 GLY B C 1
ATOM 4124 O O . GLY B 1 209 ? 11.172 1.896 -6.578 1 90.81 209 GLY B O 1
ATOM 4125 N N . LYS B 1 210 ? 10.117 2.988 -8.188 1 91.56 210 LYS B N 1
ATOM 4126 C CA . LYS B 1 210 ? 11.164 3.996 -8.297 1 91.56 210 LYS B CA 1
ATOM 4127 C C . LYS B 1 210 ? 10.914 5.152 -7.332 1 91.56 210 LYS B C 1
ATOM 4129 O O . LYS B 1 210 ? 10.234 6.121 -7.68 1 91.56 210 LYS B O 1
ATOM 4134 N N . ALA B 1 211 ? 11.547 5.004 -6.246 1 92.69 211 ALA B N 1
ATOM 4135 C CA . ALA B 1 211 ? 11.453 6.047 -5.23 1 92.69 211 ALA B CA 1
ATOM 4136 C C . ALA B 1 211 ? 12.508 7.125 -5.445 1 92.69 211 ALA B C 1
ATOM 4138 O O . ALA B 1 211 ? 13.648 6.82 -5.812 1 92.69 211 ALA B O 1
ATOM 4139 N N . SER B 1 212 ? 12.148 8.359 -5.285 1 94.69 212 SER B N 1
ATOM 4140 C CA . SER B 1 212 ? 13.047 9.508 -5.391 1 94.69 212 SER B CA 1
ATOM 4141 C C . SER B 1 212 ? 12.523 10.703 -4.605 1 94.69 212 SER B C 1
ATOM 4143 O O . SER B 1 212 ? 11.422 10.648 -4.043 1 94.69 212 SER B O 1
ATOM 4145 N N . ARG B 1 213 ? 13.297 11.727 -4.562 1 97.62 213 ARG B N 1
ATOM 4146 C CA . ARG B 1 213 ? 12.828 12.992 -4 1 97.62 213 ARG B CA 1
ATOM 4147 C C . ARG B 1 213 ? 11.555 13.461 -4.703 1 97.62 213 ARG B C 1
ATOM 4149 O O . ARG B 1 213 ? 10.641 13.977 -4.059 1 97.62 213 ARG B O 1
ATOM 4156 N N . LYS B 1 214 ? 11.523 13.172 -5.969 1 98.19 214 LYS B N 1
ATOM 4157 C CA . LYS B 1 214 ? 10.422 13.664 -6.789 1 98.19 214 LYS B CA 1
ATOM 4158 C C . LYS B 1 214 ? 9.141 12.875 -6.52 1 98.19 214 LYS B C 1
ATOM 4160 O O . LYS B 1 214 ? 8.039 13.43 -6.605 1 98.19 214 LYS B O 1
ATOM 4165 N N . SER B 1 215 ? 9.297 11.586 -6.207 1 97.56 215 SER B N 1
ATOM 4166 C CA . SER B 1 215 ? 8.102 10.82 -5.848 1 97.56 215 SER B CA 1
ATOM 4167 C C . SER B 1 215 ? 7.52 11.297 -4.523 1 97.56 215 SER B C 1
ATOM 4169 O O . SER B 1 215 ? 6.301 11.297 -4.34 1 97.56 215 SER B O 1
ATOM 4171 N N . ASP B 1 216 ? 8.375 11.781 -3.596 1 98.5 216 ASP B N 1
ATOM 4172 C CA . ASP B 1 216 ? 7.91 12.391 -2.354 1 98.5 216 ASP B CA 1
ATOM 4173 C C . ASP B 1 216 ? 7.176 13.695 -2.625 1 98.5 216 ASP B C 1
ATOM 4175 O O . ASP B 1 216 ? 6.16 13.992 -1.993 1 98.5 216 ASP B O 1
ATOM 4179 N N . VAL B 1 217 ? 7.711 14.422 -3.545 1 98.88 217 VAL B N 1
ATOM 4180 C CA . VAL B 1 217 ? 7.109 15.703 -3.898 1 98.88 217 VAL B CA 1
ATOM 4181 C C . VAL B 1 217 ? 5.715 15.477 -4.477 1 98.88 217 VAL B C 1
ATOM 4183 O O . VAL B 1 217 ? 4.793 16.25 -4.207 1 98.88 217 VAL B O 1
ATOM 4186 N N . PHE B 1 218 ? 5.586 14.469 -5.285 1 98.81 218 PHE B N 1
ATOM 4187 C CA . PHE B 1 218 ? 4.273 14.109 -5.816 1 98.81 218 PHE B CA 1
ATOM 4188 C C . PHE B 1 218 ? 3.277 13.875 -4.691 1 98.81 218 PHE B C 1
ATOM 4190 O O . PHE B 1 218 ? 2.186 14.445 -4.691 1 98.81 218 PHE B O 1
ATOM 4197 N N . SER B 1 219 ? 3.648 13.016 -3.684 1 98.62 219 SER B N 1
ATOM 4198 C CA . SER B 1 219 ? 2.791 12.719 -2.543 1 98.62 219 SER B CA 1
ATOM 4199 C C . SER B 1 219 ? 2.422 13.984 -1.781 1 98.62 219 SER B C 1
ATOM 4201 O O . SER B 1 219 ? 1.278 14.148 -1.351 1 98.62 219 SER B O 1
ATOM 4203 N N . PHE B 1 220 ? 3.373 14.906 -1.631 1 98.88 220 PHE B N 1
ATOM 4204 C CA . PHE B 1 220 ? 3.121 16.188 -0.979 1 98.88 220 PHE B CA 1
ATOM 4205 C C . PHE B 1 220 ? 2.045 16.969 -1.721 1 98.88 220 PHE B C 1
ATOM 4207 O O . PHE B 1 220 ? 1.14 17.531 -1.1 1 98.88 220 PHE B O 1
ATOM 4214 N N . GLY B 1 221 ? 2.195 17 -3.01 1 98.88 221 GLY B N 1
ATOM 4215 C CA . GLY B 1 221 ? 1.225 17.719 -3.82 1 98.88 221 GLY B CA 1
ATOM 4216 C C . GLY B 1 221 ? -0.187 17.172 -3.674 1 98.88 221 GLY B C 1
ATOM 4217 O O . GLY B 1 221 ? -1.143 17.953 -3.572 1 98.88 221 GLY B O 1
ATOM 4218 N N . ILE B 1 222 ? -0.291 15.859 -3.672 1 98.44 222 ILE B N 1
ATOM 4219 C CA . ILE B 1 222 ? -1.602 15.25 -3.5 1 98.44 222 ILE B CA 1
ATOM 4220 C C . ILE B 1 222 ? -2.166 15.609 -2.129 1 98.44 222 ILE B C 1
ATOM 4222 O O . ILE B 1 222 ? -3.346 15.945 -2.004 1 98.44 222 ILE B O 1
ATOM 4226 N N . MET B 1 223 ? -1.352 15.562 -1.146 1 98.44 223 MET B N 1
ATOM 4227 C CA . MET B 1 223 ? -1.782 15.938 0.197 1 98.44 223 MET B CA 1
ATOM 4228 C C . MET B 1 223 ? -2.221 17.391 0.237 1 98.44 223 MET B C 1
ATOM 4230 O O . MET B 1 223 ? -3.197 17.734 0.905 1 98.44 223 MET B O 1
ATOM 4234 N N . LEU B 1 224 ? -1.454 18.234 -0.447 1 98.69 224 LEU B N 1
ATOM 4235 C CA . LEU B 1 224 ? -1.825 19.641 -0.537 1 98.69 224 LEU B CA 1
ATOM 4236 C C . LEU B 1 224 ? -3.236 19.797 -1.094 1 98.69 224 LEU B C 1
ATOM 4238 O O . LEU B 1 224 ? -4.051 20.531 -0.538 1 98.69 224 LEU B O 1
ATOM 4242 N N . PHE B 1 225 ? -3.553 19.078 -2.174 1 98.25 225 PHE B N 1
ATOM 4243 C CA . PHE B 1 225 ? -4.902 19.094 -2.727 1 98.25 225 PHE B CA 1
ATOM 4244 C C . PHE B 1 225 ? -5.918 18.625 -1.69 1 98.25 225 PHE B C 1
ATOM 4246 O O . PHE B 1 225 ? -6.965 19.25 -1.514 1 98.25 225 PHE B O 1
ATOM 4253 N N . GLU B 1 226 ? -5.59 17.578 -1.038 1 96.94 226 GLU B N 1
ATOM 4254 C CA . GLU B 1 226 ? -6.477 17.031 -0.016 1 96.94 226 GLU B CA 1
ATOM 4255 C C . GLU B 1 226 ? -6.773 18.062 1.069 1 96.94 226 GLU B C 1
ATOM 4257 O O . GLU B 1 226 ? -7.926 18.25 1.46 1 96.94 226 GLU B O 1
ATOM 4262 N N . VAL B 1 227 ? -5.809 18.734 1.494 1 97.62 227 VAL B N 1
ATOM 4263 C CA . VAL B 1 227 ? -5.902 19.672 2.602 1 97.62 227 VAL B CA 1
ATOM 4264 C C . VAL B 1 227 ? -6.812 20.844 2.211 1 97.62 227 VAL B C 1
ATOM 4266 O O . VAL B 1 227 ? -7.625 21.297 3.018 1 97.62 227 VAL B O 1
ATOM 4269 N N . PHE B 1 228 ? -6.75 21.25 1.003 1 96.88 228 PHE B N 1
ATOM 4270 C CA . PHE B 1 228 ? -7.453 22.484 0.66 1 96.88 228 PHE B CA 1
ATOM 4271 C C . PHE B 1 228 ? -8.789 22.172 -0.006 1 96.88 228 PHE B C 1
ATOM 4273 O O . PHE B 1 228 ? -9.68 23.016 -0.046 1 96.88 228 PHE B O 1
ATOM 4280 N N . THR B 1 229 ? -8.953 20.938 -0.551 1 96.12 229 THR B N 1
ATOM 4281 C CA . THR B 1 229 ? -10.25 20.562 -1.118 1 96.12 229 THR B CA 1
ATOM 4282 C C . THR B 1 229 ? -11.102 19.844 -0.082 1 96.12 229 THR B C 1
ATOM 4284 O O . THR B 1 229 ? -12.32 19.734 -0.24 1 96.12 229 THR B O 1
ATOM 4287 N N . GLY B 1 230 ? -10.383 19.25 0.887 1 93.94 230 GLY B N 1
ATOM 4288 C CA . GLY B 1 230 ? -11.086 18.453 1.883 1 93.94 230 GLY B CA 1
ATOM 4289 C C . GLY B 1 230 ? -11.477 17.078 1.383 1 93.94 230 GLY B C 1
ATOM 4290 O O . GLY B 1 230 ? -12.25 16.359 2.037 1 93.94 230 GLY B O 1
ATOM 4291 N N . LYS B 1 231 ? -10.977 16.75 0.203 1 93.44 231 LYS B N 1
ATOM 4292 C CA . LYS B 1 231 ? -11.312 15.445 -0.376 1 93.44 231 LYS B CA 1
ATOM 4293 C C . LYS B 1 231 ? -10.094 14.523 -0.393 1 93.44 231 LYS B C 1
ATOM 4295 O O . LYS B 1 231 ? -8.992 14.945 -0.741 1 93.44 231 LYS B O 1
ATOM 4300 N N . ARG B 1 232 ? -10.359 13.242 0.002 1 91.81 232 ARG B N 1
ATOM 4301 C CA . ARG B 1 232 ? -9.312 12.242 -0.142 1 91.81 232 ARG B CA 1
ATOM 4302 C C . ARG B 1 232 ? -9.078 11.891 -1.61 1 91.81 232 ARG B C 1
ATOM 4304 O O . ARG B 1 232 ? -10 11.984 -2.426 1 91.81 232 ARG B O 1
ATOM 4311 N N . PRO B 1 233 ? -7.895 11.422 -1.919 1 91 233 PRO B N 1
ATOM 4312 C CA . PRO B 1 233 ? -7.664 11.016 -3.307 1 91 233 PRO B CA 1
ATOM 4313 C C . PRO B 1 233 ? -8.57 9.867 -3.744 1 91 233 PRO B C 1
ATOM 4315 O O . PRO B 1 233 ? -8.938 9.773 -4.918 1 91 233 PRO B O 1
ATOM 4318 N N . ILE B 1 234 ? -8.969 9.008 -2.816 1 85.12 234 ILE B N 1
ATOM 4319 C CA . ILE B 1 234 ? -9.789 7.855 -3.168 1 85.12 234 ILE B CA 1
ATOM 4320 C C . ILE B 1 234 ? -11.227 8.078 -2.691 1 85.12 234 ILE B C 1
ATOM 4322 O O . ILE B 1 234 ? -11.953 7.113 -2.43 1 85.12 234 ILE B O 1
ATOM 4326 N N . ASP B 1 235 ? -11.57 9.289 -2.578 1 80.62 235 ASP B N 1
ATOM 4327 C CA . ASP B 1 235 ? -12.922 9.648 -2.162 1 80.62 235 ASP B CA 1
ATOM 4328 C C . ASP B 1 235 ? -13.961 9.078 -3.127 1 80.62 235 ASP B C 1
ATOM 4330 O O . ASP B 1 235 ? -13.758 9.086 -4.344 1 80.62 235 ASP B O 1
ATOM 4334 N N . ALA B 1 236 ? -15.047 8.633 -2.553 1 75.56 236 ALA B N 1
ATOM 4335 C CA . ALA B 1 236 ? -16.141 8.078 -3.35 1 75.56 236 ALA B CA 1
ATOM 4336 C C . ALA B 1 236 ? -16.703 9.117 -4.309 1 75.56 236 ALA B C 1
ATOM 4338 O O . ALA B 1 236 ? -17.359 8.773 -5.293 1 75.56 236 ALA B O 1
ATOM 4339 N N . PHE B 1 237 ? -16.359 10.297 -3.973 1 75.44 237 PHE B N 1
ATOM 4340 C CA . PHE B 1 237 ? -16.766 11.422 -4.805 1 75.44 237 PHE B CA 1
ATOM 4341 C C . PHE B 1 237 ? -16.219 11.281 -6.219 1 75.44 237 PHE B C 1
ATOM 4343 O O . PHE B 1 237 ? -16.844 11.719 -7.184 1 75.44 237 PHE B O 1
ATOM 4350 N N . PHE B 1 238 ? -15.156 10.703 -6.262 1 77.19 238 PHE B N 1
ATOM 4351 C CA . PHE B 1 238 ? -14.492 10.602 -7.555 1 77.19 238 PHE B CA 1
ATOM 4352 C C . PHE B 1 238 ? -14.906 9.32 -8.273 1 77.19 238 PHE B C 1
ATOM 4354 O O . PHE B 1 238 ? -14.547 8.219 -7.852 1 77.19 238 PHE B O 1
ATOM 4361 N N . VAL B 1 239 ? -15.844 9.5 -9.125 1 73.88 239 VAL B N 1
ATOM 4362 C CA . VAL B 1 239 ? -16.375 8.383 -9.898 1 73.88 239 VAL B CA 1
ATOM 4363 C C . VAL B 1 239 ? -15.898 8.484 -11.344 1 73.88 239 VAL B C 1
ATOM 4365 O O . VAL B 1 239 ? -15.734 9.586 -11.875 1 73.88 239 VAL B O 1
ATOM 4368 N N . GLY B 1 240 ? -15.656 7.371 -11.945 1 71.88 240 GLY B N 1
ATOM 4369 C CA . GLY B 1 240 ? -15.273 7.371 -13.344 1 71.88 240 GLY B CA 1
ATOM 4370 C C . GLY B 1 240 ? -13.844 7.812 -13.57 1 71.88 240 GLY B C 1
ATOM 4371 O O . GLY B 1 240 ? -12.914 7.289 -12.945 1 71.88 240 GLY B O 1
ATOM 4372 N N . ASP B 1 241 ? -13.727 8.852 -14.375 1 73.94 241 ASP B N 1
ATOM 4373 C CA . ASP B 1 241 ? -12.398 9.25 -14.828 1 73.94 241 ASP B CA 1
ATOM 4374 C C . ASP B 1 241 ? -11.891 10.453 -14.047 1 73.94 241 ASP B C 1
ATOM 4376 O O . ASP B 1 241 ? -10.789 10.953 -14.312 1 73.94 241 ASP B O 1
ATOM 4380 N N . ILE B 1 242 ? -12.625 10.859 -13.094 1 84.94 242 ILE B N 1
ATOM 4381 C CA . ILE B 1 242 ? -12.195 12.086 -12.422 1 84.94 242 ILE B CA 1
ATOM 4382 C C . ILE B 1 242 ? -11.461 11.734 -11.133 1 84.94 242 ILE B C 1
ATOM 4384 O O . ILE B 1 242 ? -11.984 11 -10.289 1 84.94 242 ILE B O 1
ATOM 4388 N N . SER B 1 243 ? -10.297 12.133 -11.062 1 91.5 243 SER B N 1
ATOM 4389 C CA . SER B 1 243 ? -9.477 12.031 -9.859 1 91.5 243 SER B CA 1
ATOM 4390 C C . SER B 1 243 ? -9.344 13.375 -9.156 1 91.5 243 SER B C 1
ATOM 4392 O O . SER B 1 243 ? -9.773 14.406 -9.695 1 91.5 243 SER B O 1
ATOM 4394 N N . LEU B 1 244 ? -8.812 13.336 -8 1 94.94 244 LEU B N 1
ATOM 4395 C CA . LEU B 1 244 ? -8.594 14.57 -7.254 1 94.94 244 LEU B CA 1
ATOM 4396 C C . LEU B 1 244 ? -7.766 15.555 -8.078 1 94.94 244 LEU B C 1
ATOM 4398 O O . LEU B 1 244 ? -8.125 16.734 -8.188 1 94.94 244 LEU B O 1
ATOM 4402 N N . ARG B 1 245 ? -6.688 15.102 -8.656 1 94.56 245 ARG B N 1
ATOM 4403 C CA . ARG B 1 245 ? -5.836 15.969 -9.469 1 94.56 245 ARG B CA 1
ATOM 4404 C C . ARG B 1 245 ? -6.594 16.5 -10.68 1 94.56 245 ARG B C 1
ATOM 4406 O O . ARG B 1 245 ? -6.52 17.703 -10.984 1 94.56 245 ARG B O 1
ATOM 4413 N N . GLN B 1 246 ? -7.293 15.641 -11.312 1 93.81 246 GLN B N 1
ATOM 4414 C CA . GLN B 1 246 ? -8.039 16.062 -12.492 1 93.81 246 GLN B CA 1
ATOM 4415 C C . GLN B 1 246 ? -9.125 17.062 -12.133 1 93.81 246 GLN B C 1
ATOM 4417 O O . GLN B 1 246 ? -9.383 18 -12.891 1 93.81 246 GLN B O 1
ATOM 4422 N N . TRP B 1 247 ? -9.742 16.797 -11.023 1 95.69 247 TRP B N 1
ATOM 4423 C CA . TRP B 1 247 ? -10.758 17.719 -10.523 1 95.69 247 TRP B CA 1
ATOM 4424 C C . TRP B 1 247 ? -10.18 19.109 -10.344 1 95.69 247 TRP B C 1
ATOM 4426 O O . TRP B 1 247 ? -10.805 20.109 -10.742 1 95.69 247 TRP B O 1
ATOM 4436 N N . VAL B 1 248 ? -9.023 19.219 -9.883 1 96.56 248 VAL B N 1
ATOM 4437 C CA . VAL B 1 248 ? -8.336 20.484 -9.664 1 96.56 248 VAL B CA 1
ATOM 4438 C C . VAL B 1 248 ? -7.926 21.078 -11.008 1 96.56 248 VAL B C 1
ATOM 4440 O O . VAL B 1 248 ? -8.102 22.281 -11.234 1 96.56 248 VAL B O 1
ATOM 4443 N N . VAL B 1 249 ? -7.41 20.281 -11.906 1 95.81 249 VAL B N 1
ATOM 4444 C CA . VAL B 1 249 ? -6.973 20.75 -13.219 1 95.81 249 VAL B CA 1
ATOM 4445 C C . VAL B 1 249 ? -8.148 21.406 -13.953 1 95.81 249 VAL B C 1
ATOM 4447 O O . VAL B 1 249 ? -8 22.469 -14.547 1 95.81 249 VAL B O 1
ATOM 4450 N N . GLU B 1 250 ? -9.258 20.812 -13.828 1 95.12 250 GLU B N 1
ATOM 4451 C CA . GLU B 1 250 ? -10.438 21.297 -14.539 1 95.12 250 GLU B CA 1
ATOM 4452 C C . GLU B 1 250 ? -10.93 22.609 -13.961 1 95.12 250 GLU B C 1
ATOM 4454 O O . GLU B 1 250 ? -11.469 23.453 -14.695 1 95.12 250 GLU B O 1
ATOM 4459 N N . ALA B 1 251 ? -10.727 22.75 -12.75 1 95.56 251 ALA B N 1
ATOM 4460 C CA . ALA B 1 251 ? -11.203 23.969 -12.086 1 95.56 251 ALA B CA 1
ATOM 4461 C C . ALA B 1 251 ? -10.18 25.094 -12.188 1 95.56 251 ALA B C 1
ATOM 4463 O O . ALA B 1 251 ? -10.531 26.266 -12.086 1 95.56 251 ALA B O 1
ATOM 4464 N N . PHE B 1 252 ? -8.992 24.781 -12.43 1 94.56 252 PHE B N 1
ATOM 4465 C CA . PHE B 1 252 ? -7.891 25.734 -12.383 1 94.56 252 PHE B CA 1
ATOM 4466 C C . PHE B 1 252 ? -7.84 26.562 -13.656 1 94.56 252 PHE B C 1
ATOM 4468 O O . PHE B 1 252 ? -7.961 26.031 -14.766 1 94.56 252 PHE B O 1
ATOM 4475 N N . PRO B 1 253 ? -7.727 27.891 -13.672 1 92.38 253 PRO B N 1
ATOM 4476 C CA . PRO B 1 253 ? -7.52 28.688 -12.453 1 92.38 253 PRO B CA 1
ATOM 4477 C C . PRO B 1 253 ? -8.781 29.406 -12 1 92.38 253 PRO B C 1
ATOM 4479 O O . PRO B 1 253 ? -8.875 29.844 -10.852 1 92.38 253 PRO B O 1
ATOM 4482 N N . ALA B 1 254 ? -9.773 29.438 -12.734 1 90.88 254 ALA B N 1
ATOM 4483 C CA . ALA B 1 254 ? -10.852 30.406 -12.578 1 90.88 254 ALA B CA 1
ATOM 4484 C C . ALA B 1 254 ? -11.953 29.859 -11.672 1 90.88 254 ALA B C 1
ATOM 4486 O O . ALA B 1 254 ? -12.672 30.625 -11.023 1 90.88 254 ALA B O 1
ATOM 4487 N N . GLU B 1 255 ? -12.078 28.547 -11.586 1 93.12 255 GLU B N 1
ATOM 4488 C CA . GLU B 1 255 ? -13.227 27.969 -10.891 1 93.12 255 GLU B CA 1
ATOM 4489 C C . GLU B 1 255 ? -12.797 27.25 -9.625 1 93.12 255 GLU B C 1
ATOM 4491 O O . GLU B 1 255 ? -13.375 26.219 -9.266 1 93.12 255 GLU B O 1
ATOM 4496 N N . LEU B 1 256 ? -11.805 27.703 -9.039 1 92.81 256 LEU B N 1
ATOM 4497 C CA . LEU B 1 256 ? -11.242 27.016 -7.883 1 92.81 256 LEU B CA 1
ATOM 4498 C C . LEU B 1 256 ? -12.227 27.016 -6.715 1 92.81 256 LEU B C 1
ATOM 4500 O O . LEU B 1 256 ? -12.172 26.141 -5.852 1 92.81 256 LEU B O 1
ATOM 4504 N N . VAL B 1 257 ? -13.109 27.922 -6.617 1 89.44 257 VAL B N 1
ATOM 4505 C CA . VAL B 1 257 ? -14.102 28 -5.555 1 89.44 257 VAL B CA 1
ATOM 4506 C C . VAL B 1 257 ? -14.977 26.75 -5.559 1 89.44 257 VAL B C 1
ATOM 4508 O O . VAL B 1 257 ? -15.508 26.359 -4.523 1 89.44 257 VAL B O 1
ATOM 4511 N N . ARG B 1 258 ? -14.977 26.094 -6.688 1 92.31 258 ARG B N 1
ATOM 4512 C CA . ARG B 1 258 ? -15.82 24.906 -6.832 1 92.31 258 ARG B CA 1
ATOM 4513 C C . ARG B 1 258 ? -15.164 23.688 -6.176 1 92.31 258 ARG B C 1
ATOM 4515 O O . ARG B 1 258 ? -15.844 22.719 -5.859 1 92.31 258 ARG B O 1
ATOM 4522 N N . VAL B 1 259 ? -13.844 23.797 -5.988 1 95 259 VAL B N 1
ATOM 4523 C CA . VAL B 1 259 ? -13.164 22.578 -5.527 1 95 259 VAL B CA 1
ATOM 4524 C C . VAL B 1 259 ? -12.641 22.797 -4.105 1 95 259 VAL B C 1
ATOM 4526 O O . VAL B 1 259 ? -12.297 21.844 -3.416 1 95 259 VAL B O 1
ATOM 4529 N N . VAL B 1 260 ? -12.633 24.016 -3.676 1 94.62 260 VAL B N 1
ATOM 4530 C CA . VAL B 1 260 ? -12.109 24.312 -2.348 1 94.62 260 VAL B CA 1
ATOM 4531 C C . VAL B 1 260 ? -13.086 23.828 -1.281 1 94.62 260 VAL B C 1
ATOM 4533 O O . VAL B 1 260 ? -14.297 23.828 -1.488 1 94.62 260 VAL B O 1
ATOM 4536 N N . ASP B 1 261 ? -12.523 23.312 -0.227 1 93.12 261 ASP B N 1
ATOM 4537 C CA . ASP B 1 261 ? -13.32 22.859 0.909 1 93.12 261 ASP B CA 1
ATOM 4538 C C . ASP B 1 261 ? -14.312 23.922 1.353 1 93.12 261 ASP B C 1
ATOM 4540 O O . ASP B 1 261 ? -13.914 25.062 1.641 1 93.12 261 ASP B O 1
ATOM 4544 N N . ASP B 1 262 ? -15.539 23.609 1.542 1 88.44 262 ASP B N 1
ATOM 4545 C CA . ASP B 1 262 ? -16.594 24.531 1.914 1 88.44 262 ASP B CA 1
ATOM 4546 C C . ASP B 1 262 ? -16.297 25.188 3.258 1 88.44 262 ASP B C 1
ATOM 4548 O O . ASP B 1 262 ? -16.688 26.344 3.486 1 88.44 262 ASP B O 1
ATOM 4552 N N . GLN B 1 263 ? -15.617 24.484 4.031 1 84.56 263 GLN B N 1
ATOM 4553 C CA . GLN B 1 263 ? -15.289 25.016 5.352 1 84.56 263 GLN B CA 1
ATOM 4554 C C . GLN B 1 263 ? -14.383 26.234 5.246 1 84.56 263 GLN B C 1
ATOM 4556 O O . GLN B 1 263 ? -14.383 27.094 6.133 1 84.56 263 GLN B O 1
ATOM 4561 N N . LEU B 1 264 ? -13.672 26.281 4.219 1 87.12 264 LEU B N 1
ATOM 4562 C CA . LEU B 1 264 ? -12.758 27.406 4.023 1 87.12 264 LEU B CA 1
ATOM 4563 C C . LEU B 1 264 ? -13.492 28.594 3.418 1 87.12 264 LEU B C 1
ATOM 4565 O O . LEU B 1 264 ? -13.047 29.734 3.559 1 87.12 264 LEU B O 1
ATOM 4569 N N . LEU B 1 265 ? -14.578 28.328 2.791 1 79.62 265 LEU B N 1
ATOM 4570 C CA . LEU B 1 265 ? -15.359 29.391 2.146 1 79.62 265 LEU B CA 1
ATOM 4571 C C . LEU B 1 265 ? -16.266 30.078 3.152 1 79.62 265 LEU B C 1
ATOM 4573 O O . LEU B 1 265 ? -16.625 31.25 2.961 1 79.62 265 LEU B O 1
ATOM 4577 N N . GLN B 1 266 ? -16.859 29.344 4.078 1 68.94 266 GLN B N 1
ATOM 4578 C CA . GLN B 1 266 ? -17.797 29.906 5.047 1 68.94 266 GLN B CA 1
ATOM 4579 C C . GLN B 1 266 ? -17.109 30.891 5.984 1 68.94 266 GLN B C 1
ATOM 4581 O O . GLN B 1 266 ? -17.75 31.812 6.496 1 68.94 266 GLN B O 1
ATOM 4586 N N . GLY B 1 267 ? -16.016 30.625 6.332 1 56.16 267 GLY B N 1
ATOM 4587 C CA . GLY B 1 267 ? -15.43 31.609 7.215 1 56.16 267 GLY B CA 1
ATOM 4588 C C . GLY B 1 267 ? -15.203 32.938 6.535 1 56.16 267 GLY B C 1
ATOM 4589 O O . GLY B 1 267 ? -15.695 33.188 5.43 1 56.16 267 GLY B O 1
ATOM 4590 N N . SER B 1 268 ? -14.766 34 7.18 1 52.72 268 SER B N 1
ATOM 4591 C CA . SER B 1 268 ? -14.555 35.312 6.586 1 52.72 268 SER B CA 1
ATOM 4592 C C . SER B 1 268 ? -13.859 35.219 5.234 1 52.72 268 SER B C 1
ATOM 4594 O O . SER B 1 268 ? -12.633 35.312 5.148 1 52.72 268 SER B O 1
ATOM 4596 N N . PHE B 1 269 ? -14.438 34.219 4.379 1 52.75 269 PHE B N 1
ATOM 4597 C CA . PHE B 1 269 ? -13.969 34.188 3.002 1 52.75 269 PHE B CA 1
ATOM 4598 C C . PHE B 1 269 ? -13.766 35.594 2.469 1 52.75 269 PHE B C 1
ATOM 4600 O O . PHE B 1 269 ? -14.727 36.312 2.223 1 52.75 269 PHE B O 1
ATOM 4607 N N . SER B 1 270 ? -12.961 36.25 3.105 1 53.69 270 SER B N 1
ATOM 4608 C CA . SER B 1 270 ? -12.68 37.594 2.576 1 53.69 270 SER B CA 1
ATOM 4609 C C . SER B 1 270 ? -12.133 37.531 1.156 1 53.69 270 SER B C 1
ATOM 4611 O O . SER B 1 270 ? -11.531 36.5 0.769 1 53.69 270 SER B O 1
ATOM 4613 N N . CYS B 1 271 ? -12.766 38.25 0.208 1 53.94 271 CYS B N 1
ATOM 4614 C CA . CYS B 1 271 ? -12.258 38.594 -1.113 1 53.94 271 CYS B CA 1
ATOM 4615 C C . CYS B 1 271 ? -10.766 38.281 -1.222 1 53.94 271 CYS B C 1
ATOM 4617 O O . CYS B 1 271 ? -10.273 37.969 -2.307 1 53.94 271 CYS B O 1
ATOM 4619 N N . SER B 1 272 ? -10.164 38.062 0.048 1 60.75 272 SER B N 1
ATOM 4620 C CA . SER B 1 272 ? -8.703 38.031 0.054 1 60.75 272 SER B CA 1
ATOM 4621 C C . SER B 1 272 ? -8.18 36.625 -0.18 1 60.75 272 SER B C 1
ATOM 4623 O O . SER B 1 272 ? -7.113 36.438 -0.771 1 60.75 272 SER B O 1
ATOM 4625 N N . MET B 1 273 ? -9.109 35.594 0.017 1 67 273 MET B N 1
ATOM 4626 C CA . MET B 1 273 ? -8.547 34.25 -0.053 1 67 273 MET B CA 1
ATOM 4627 C C . MET B 1 273 ? -8.453 33.781 -1.498 1 67 273 MET B C 1
ATOM 4629 O O . MET B 1 273 ? -7.523 33.062 -1.863 1 67 273 MET B O 1
ATOM 4633 N N . GLU B 1 274 ? -9.367 34.281 -2.176 1 73.5 274 GLU B N 1
ATOM 4634 C CA . GLU B 1 274 ? -9.445 33.812 -3.559 1 73.5 274 GLU B CA 1
ATOM 4635 C C . GLU B 1 274 ? -8.133 34.062 -4.297 1 73.5 274 GLU B C 1
ATOM 4637 O O . GLU B 1 274 ? -7.707 33.219 -5.109 1 73.5 274 GLU B O 1
ATOM 4642 N N . GLY B 1 275 ? -7.551 35.156 -3.838 1 82.81 275 GLY B N 1
ATOM 4643 C CA . GLY B 1 275 ? -6.297 35.5 -4.48 1 82.81 275 GLY B CA 1
ATOM 4644 C C . GLY B 1 275 ? -5.152 34.594 -4.113 1 82.81 275 GLY B C 1
ATOM 4645 O O . GLY B 1 275 ? -4.121 34.562 -4.793 1 82.81 275 GLY B O 1
ATOM 4646 N N . PHE B 1 276 ? -5.492 33.781 -3.051 1 90.88 276 PHE B N 1
ATOM 4647 C CA . PHE B 1 276 ? -4.391 32.969 -2.58 1 90.88 276 PHE B CA 1
ATOM 4648 C C . PHE B 1 276 ? -4.609 31.5 -2.977 1 90.88 276 PHE B C 1
ATOM 4650 O O . PHE B 1 276 ? -3.715 30.672 -2.82 1 90.88 276 PHE B O 1
ATOM 4657 N N . LEU B 1 277 ? -5.75 31.25 -3.508 1 92.12 277 LEU B N 1
ATOM 4658 C CA . LEU B 1 277 ? -6.047 29.891 -3.941 1 92.12 277 LEU B CA 1
ATOM 4659 C C . LEU B 1 277 ? -5.246 29.531 -5.188 1 92.12 277 LEU B C 1
ATOM 4661 O O . LEU B 1 277 ? -4.711 28.422 -5.285 1 92.12 277 LEU B O 1
ATOM 4665 N N . VAL B 1 278 ? -5.164 30.453 -6.023 1 94.19 278 VAL B N 1
ATOM 4666 C CA . VAL B 1 278 ? -4.512 30.188 -7.301 1 94.19 278 VAL B CA 1
ATOM 4667 C C . VAL B 1 278 ? -3.061 29.766 -7.066 1 94.19 278 VAL B C 1
ATOM 4669 O O . VAL B 1 278 ? -2.631 28.703 -7.516 1 94.19 278 VAL B O 1
ATOM 4672 N N . PRO B 1 279 ? -2.326 30.531 -6.246 1 96.06 279 PRO B N 1
ATOM 4673 C CA . PRO B 1 279 ? -0.939 30.125 -6.035 1 96.06 279 PRO B CA 1
ATOM 4674 C C . PRO B 1 279 ? -0.832 28.781 -5.32 1 96.06 279 PRO B C 1
ATOM 4676 O O . PRO B 1 279 ? 0.092 28 -5.59 1 96.06 279 PRO B O 1
ATOM 4679 N N . ILE B 1 280 ? -1.691 28.469 -4.477 1 97.19 280 ILE B N 1
ATOM 4680 C CA . ILE B 1 280 ? -1.657 27.219 -3.729 1 97.19 280 ILE B CA 1
ATOM 4681 C C . ILE B 1 280 ? -1.906 26.031 -4.672 1 97.19 280 ILE B C 1
ATOM 4683 O O . ILE B 1 280 ? -1.145 25.062 -4.684 1 97.19 280 ILE B O 1
ATOM 4687 N N . PHE B 1 281 ? -2.936 26.141 -5.469 1 97.81 281 PHE B N 1
ATOM 4688 C CA . PHE B 1 281 ? -3.285 25.031 -6.359 1 97.81 281 PHE B CA 1
ATOM 4689 C C . PHE B 1 281 ? -2.293 24.938 -7.512 1 97.81 281 PHE B C 1
ATOM 4691 O O . PHE B 1 281 ? -2.018 23.844 -8.008 1 97.81 281 PHE B O 1
ATOM 4698 N N . GLU B 1 282 ? -1.758 26.078 -7.863 1 97.56 282 GLU B N 1
ATOM 4699 C CA . GLU B 1 282 ? -0.675 26.047 -8.844 1 97.56 282 GLU B CA 1
ATOM 4700 C C . GLU B 1 282 ? 0.521 25.266 -8.32 1 97.56 282 GLU B C 1
ATOM 4702 O O . GLU B 1 282 ? 1.13 24.484 -9.055 1 97.56 282 GLU B O 1
ATOM 4707 N N . LEU B 1 283 ? 0.843 25.516 -7.105 1 98.38 283 LEU B N 1
ATOM 4708 C CA . LEU B 1 283 ? 1.916 24.781 -6.453 1 98.38 283 LEU B CA 1
ATOM 4709 C C . LEU B 1 283 ? 1.626 23.281 -6.461 1 98.38 283 LEU B C 1
ATOM 4711 O O . LEU B 1 283 ? 2.502 22.469 -6.781 1 98.38 283 LEU B O 1
ATOM 4715 N N . GLY B 1 284 ? 0.409 22.844 -6.094 1 98.62 284 GLY B N 1
ATOM 4716 C CA . GLY B 1 284 ? 0.02 21.453 -6.129 1 98.62 284 GLY B CA 1
ATOM 4717 C C . GLY B 1 284 ? 0.178 20.828 -7.5 1 98.62 284 GLY B C 1
ATOM 4718 O O . GLY B 1 284 ? 0.655 19.688 -7.621 1 98.62 284 GLY B O 1
ATOM 4719 N N . LEU B 1 285 ? -0.206 21.562 -8.484 1 98.19 285 LEU B N 1
ATOM 4720 C CA . LEU B 1 285 ? -0.103 21.062 -9.852 1 98.19 285 LEU B CA 1
ATOM 4721 C C . LEU B 1 285 ? 1.357 20.891 -10.258 1 98.19 285 LEU B C 1
ATOM 4723 O O . LEU B 1 285 ? 1.708 19.922 -10.922 1 98.19 285 LEU B O 1
ATOM 4727 N N . ALA B 1 286 ? 2.203 21.812 -9.82 1 98.44 286 ALA B N 1
ATOM 4728 C CA . ALA B 1 286 ? 3.631 21.734 -10.109 1 98.44 286 ALA B CA 1
ATOM 4729 C C . ALA B 1 286 ? 4.266 20.531 -9.414 1 98.44 286 ALA B C 1
ATOM 4731 O O . ALA B 1 286 ? 5.195 19.922 -9.945 1 98.44 286 ALA B O 1
ATOM 4732 N N . CYS B 1 287 ? 3.777 20.141 -8.32 1 98.81 287 CYS B N 1
ATOM 4733 C CA . CYS B 1 287 ? 4.316 19.031 -7.543 1 98.81 287 CYS B CA 1
ATOM 4734 C C . CYS B 1 287 ? 3.844 17.703 -8.102 1 98.81 287 CYS B C 1
ATOM 4736 O O . CYS B 1 287 ? 4.508 16.672 -7.918 1 98.81 287 CYS B O 1
ATOM 4738 N N . THR B 1 288 ? 2.699 17.656 -8.797 1 98.31 288 THR B N 1
ATOM 4739 C CA . THR B 1 288 ? 2.066 16.406 -9.156 1 98.31 288 THR B CA 1
ATOM 4740 C C . THR B 1 288 ? 2.135 16.172 -10.664 1 98.31 288 THR B C 1
ATOM 4742 O O . THR B 1 288 ? 1.308 15.453 -11.227 1 98.31 288 THR B O 1
ATOM 4745 N N . SER B 1 289 ? 3.066 16.875 -11.297 1 97.56 289 SER B N 1
ATOM 4746 C CA . SER B 1 289 ? 3.271 16.625 -12.727 1 97.56 289 SER B CA 1
ATOM 4747 C C . SER B 1 289 ? 3.5 15.148 -13 1 97.56 289 SER B C 1
ATOM 4749 O O . SER B 1 289 ? 4.078 14.438 -12.18 1 97.56 289 SER B O 1
ATOM 4751 N N . ASP B 1 290 ? 3.111 14.672 -14.141 1 93.81 290 ASP B N 1
ATOM 4752 C CA . ASP B 1 290 ? 3.246 13.258 -14.508 1 93.81 290 ASP B CA 1
ATOM 4753 C C . ASP B 1 290 ? 4.715 12.852 -14.578 1 93.81 290 ASP B C 1
ATOM 4755 O O . ASP B 1 290 ? 5.094 11.781 -14.094 1 93.81 290 ASP B O 1
ATOM 4759 N N . SER B 1 291 ? 5.504 13.734 -15.164 1 95 291 SER B N 1
ATOM 4760 C CA . SER B 1 291 ? 6.934 13.469 -15.273 1 95 291 SER B CA 1
ATOM 4761 C C . SER B 1 291 ? 7.684 13.938 -14.031 1 95 291 SER B C 1
ATOM 4763 O O . SER B 1 291 ? 7.602 15.117 -13.664 1 95 291 SER B O 1
ATOM 4765 N N . PRO B 1 292 ? 8.422 13.086 -13.469 1 96.19 292 PRO B N 1
ATOM 4766 C CA . PRO B 1 292 ? 9.164 13.484 -12.273 1 96.19 292 PRO B CA 1
ATOM 4767 C C . PRO B 1 292 ? 10.086 14.68 -12.516 1 96.19 292 PRO B C 1
ATOM 4769 O O . PRO B 1 292 ? 10.258 15.523 -11.633 1 96.19 292 PRO B O 1
ATOM 4772 N N . ASP B 1 293 ? 10.625 14.789 -13.688 1 96.12 293 ASP B N 1
ATOM 4773 C CA . ASP B 1 293 ? 11.586 15.852 -13.992 1 96.12 293 ASP B CA 1
ATOM 4774 C C . ASP B 1 293 ? 10.906 17.219 -14.008 1 96.12 293 ASP B C 1
ATOM 4776 O O . ASP B 1 293 ? 11.57 18.25 -13.883 1 96.12 293 ASP B O 1
ATOM 4780 N N . GLN B 1 294 ? 9.656 17.234 -14.141 1 97.81 294 GLN B N 1
ATOM 4781 C CA . GLN B 1 294 ? 8.906 18.484 -14.219 1 97.81 294 GLN B CA 1
ATOM 4782 C C . GLN B 1 294 ? 8.398 18.906 -12.844 1 97.81 294 GLN B C 1
ATOM 4784 O O . GLN B 1 294 ? 7.82 20 -12.695 1 97.81 294 GLN B O 1
ATOM 4789 N N . ARG B 1 295 ? 8.641 18.109 -11.844 1 98.44 295 ARG B N 1
ATOM 4790 C CA . ARG B 1 295 ? 8.156 18.422 -10.508 1 98.44 295 ARG B CA 1
ATOM 4791 C C . ARG B 1 295 ? 9.133 19.344 -9.773 1 98.44 295 ARG B C 1
ATOM 4793 O O . ARG B 1 295 ? 10.336 19.297 -10.016 1 98.44 295 ARG B O 1
ATOM 4800 N N . MET B 1 296 ? 8.609 20.094 -8.898 1 97.25 296 MET B N 1
ATOM 4801 C CA . MET B 1 296 ? 9.406 20.984 -8.07 1 97.25 296 MET B CA 1
ATOM 4802 C C . MET B 1 296 ? 10.242 20.188 -7.066 1 97.25 296 MET B C 1
ATOM 4804 O O . MET B 1 296 ? 10.023 19 -6.879 1 97.25 296 MET B O 1
ATOM 4808 N N . THR B 1 297 ? 11.242 20.891 -6.523 1 98.19 297 THR B N 1
ATOM 4809 C CA . THR B 1 297 ? 11.945 20.344 -5.367 1 98.19 297 THR B CA 1
ATOM 4810 C C . THR B 1 297 ? 11.297 20.812 -4.066 1 98.19 297 THR B C 1
ATOM 4812 O O . THR B 1 297 ? 10.562 21.812 -4.059 1 98.19 297 THR B O 1
ATOM 4815 N N . MET B 1 298 ? 11.594 20.109 -3.021 1 98.62 298 MET B N 1
ATOM 4816 C CA . MET B 1 298 ? 11.008 20.531 -1.753 1 98.62 298 MET B CA 1
ATOM 4817 C C . MET B 1 298 ? 11.523 21.906 -1.347 1 98.62 298 MET B C 1
ATOM 4819 O O . MET B 1 298 ? 10.797 22.703 -0.733 1 98.62 298 MET B O 1
ATOM 4823 N N . SER B 1 299 ? 12.727 22.25 -1.73 1 98.5 299 SER B N 1
ATOM 4824 C CA . SER B 1 299 ? 13.258 23.578 -1.463 1 98.5 299 SER B CA 1
ATOM 4825 C C . SER B 1 299 ? 12.414 24.656 -2.141 1 98.5 299 SER B C 1
ATOM 4827 O O . SER B 1 299 ? 12.078 25.672 -1.523 1 98.5 299 SER B O 1
ATOM 4829 N N . ASP B 1 300 ? 12.102 24.344 -3.359 1 98.56 300 ASP B N 1
ATOM 4830 C CA . ASP B 1 300 ? 11.266 25.281 -4.102 1 98.56 300 ASP B CA 1
ATOM 4831 C C . ASP B 1 300 ? 9.867 25.375 -3.484 1 98.56 300 ASP B C 1
ATOM 4833 O O . ASP B 1 300 ? 9.281 26.453 -3.436 1 98.56 300 ASP B O 1
ATOM 4837 N N . VAL B 1 301 ? 9.359 24.312 -3.041 1 98.88 301 VAL B N 1
ATOM 4838 C CA . VAL B 1 301 ? 8.047 24.266 -2.414 1 98.88 301 VAL B CA 1
ATOM 4839 C C . VAL B 1 301 ? 8.031 25.141 -1.17 1 98.88 301 VAL B C 1
ATOM 4841 O O . VAL B 1 301 ? 7.102 25.938 -0.972 1 98.88 301 VAL B O 1
ATOM 4844 N N . VAL B 1 302 ? 9.055 25.047 -0.365 1 98.81 302 VAL B N 1
ATOM 4845 C CA . VAL B 1 302 ? 9.164 25.828 0.866 1 98.81 302 VAL B CA 1
ATOM 4846 C C . VAL B 1 302 ? 9.164 27.312 0.538 1 98.81 302 VAL B C 1
ATOM 4848 O O . VAL B 1 302 ? 8.453 28.109 1.169 1 98.81 302 VAL B O 1
ATOM 4851 N N . VAL B 1 303 ? 9.922 27.672 -0.442 1 98.69 303 VAL B N 1
ATOM 4852 C CA . VAL B 1 303 ? 10.023 29.062 -0.839 1 98.69 303 VAL B CA 1
ATOM 4853 C C . VAL B 1 303 ? 8.656 29.594 -1.258 1 98.69 303 VAL B C 1
ATOM 4855 O O . VAL B 1 303 ? 8.234 30.672 -0.823 1 98.69 303 VAL B O 1
ATOM 4858 N N . LYS B 1 304 ? 7.973 28.844 -2.051 1 98.25 304 LYS B N 1
ATOM 4859 C CA . LYS B 1 304 ? 6.668 29.266 -2.557 1 98.25 304 LYS B CA 1
ATOM 4860 C C . LYS B 1 304 ? 5.645 29.359 -1.428 1 98.25 304 LYS B C 1
ATOM 4862 O O . LYS B 1 304 ? 4.871 30.312 -1.361 1 98.25 304 LYS B O 1
ATOM 4867 N N . LEU B 1 305 ? 5.664 28.422 -0.549 1 98.5 305 LEU B N 1
ATOM 4868 C CA . LEU B 1 305 ? 4.703 28.438 0.551 1 98.5 305 LEU B CA 1
ATOM 4869 C C . LEU B 1 305 ? 4.969 29.594 1.496 1 98.5 305 LEU B C 1
ATOM 4871 O O . LEU B 1 305 ? 4.031 30.234 1.986 1 98.5 305 LEU B O 1
ATOM 4875 N N . LYS B 1 306 ? 6.207 29.875 1.763 1 98.19 306 LYS B N 1
ATOM 4876 C CA . LYS B 1 306 ? 6.555 31.016 2.604 1 98.19 306 LYS B CA 1
ATOM 4877 C C . LYS B 1 306 ? 6.066 32.312 1.985 1 98.19 306 LYS B C 1
ATOM 4879 O O . LYS B 1 306 ? 5.547 33.188 2.689 1 98.19 306 LYS B O 1
ATOM 4884 N N . LYS B 1 307 ? 6.285 32.406 0.691 1 97.31 307 LYS B N 1
ATOM 4885 C CA . LYS B 1 307 ? 5.824 33.594 -0.011 1 97.31 307 LYS B CA 1
ATOM 4886 C C . LYS B 1 307 ? 4.312 33.75 0.115 1 97.31 307 LYS B C 1
ATOM 4888 O O . LYS B 1 307 ? 3.818 34.875 0.369 1 97.31 307 LYS B O 1
ATOM 4893 N N . ILE B 1 308 ? 3.584 32.719 -0.037 1 95.94 308 ILE B N 1
ATOM 4894 C CA . ILE B 1 308 ? 2.129 32.75 0.064 1 95.94 308 ILE B CA 1
ATOM 4895 C C . ILE B 1 308 ? 1.718 33.125 1.487 1 95.94 308 ILE B C 1
ATOM 4897 O O . ILE B 1 308 ? 0.821 33.938 1.686 1 95.94 308 ILE B O 1
ATOM 4901 N N . GLN B 1 309 ? 2.383 32.5 2.439 1 95.06 309 GLN B N 1
ATOM 4902 C CA . GLN B 1 309 ? 2.055 32.75 3.838 1 95.06 309 GLN B CA 1
ATOM 4903 C C . GLN B 1 309 ? 2.275 34.219 4.203 1 95.06 309 GLN B C 1
ATOM 4905 O O . GLN B 1 309 ? 1.438 34.844 4.871 1 95.06 309 GLN B O 1
ATOM 4910 N N . VAL B 1 310 ? 3.383 34.781 3.773 1 94.5 310 VAL B N 1
ATOM 4911 C CA . VAL B 1 310 ? 3.707 36.188 4.066 1 94.5 310 VAL B CA 1
ATOM 4912 C C . VAL B 1 310 ? 2.658 37.094 3.436 1 94.5 310 VAL B C 1
ATOM 4914 O O . VAL B 1 310 ? 2.17 38.031 4.082 1 94.5 310 VAL B O 1
ATOM 4917 N N . ALA B 1 311 ? 2.346 36.812 2.184 1 92.06 311 ALA B N 1
ATOM 4918 C CA . ALA B 1 311 ? 1.355 37.625 1.478 1 92.06 311 ALA B CA 1
ATOM 4919 C C . ALA B 1 311 ? -0.01 37.531 2.152 1 92.06 311 ALA B C 1
ATOM 4921 O O . ALA B 1 311 ? -0.718 38.562 2.273 1 92.06 311 ALA B O 1
ATOM 4922 N N . TYR B 1 312 ? -0.336 36.438 2.568 1 90.81 312 TYR B N 1
ATOM 4923 C CA . TYR B 1 312 ? -1.625 36.219 3.221 1 90.81 312 TYR B CA 1
ATOM 4924 C C . TYR B 1 312 ? -1.681 36.969 4.559 1 90.81 312 TYR B C 1
ATOM 4926 O O . TYR B 1 312 ? -2.676 37.625 4.875 1 90.81 312 TYR B O 1
ATOM 4934 N N . ASN B 1 313 ? -0.661 36.812 5.328 1 89.69 313 ASN B N 1
ATOM 4935 C CA . ASN B 1 313 ? -0.604 37.469 6.625 1 89.69 313 ASN B CA 1
ATOM 4936 C C . ASN B 1 313 ? -0.703 39 6.477 1 89.69 313 ASN B C 1
ATOM 4938 O O . ASN B 1 313 ? -1.348 39.656 7.289 1 89.69 313 ASN B O 1
ATOM 4942 N N . LYS B 1 314 ? -0.094 39.5 5.492 1 88.81 314 LYS B N 1
ATOM 4943 C CA . LYS B 1 314 ? -0.174 40.938 5.223 1 88.81 314 LYS B CA 1
ATOM 4944 C C . LYS B 1 314 ? -1.603 41.344 4.887 1 88.81 314 LYS B C 1
ATOM 4946 O O . LYS B 1 314 ? -2.061 42.406 5.312 1 88.81 314 LYS B O 1
ATOM 4951 N N . SER B 1 315 ? -2.221 40.5 4.133 1 85.88 315 SER B N 1
ATOM 4952 C CA . SER B 1 315 ? -3.592 40.781 3.738 1 85.88 315 SER B CA 1
ATOM 4953 C C . SER B 1 315 ? -4.531 40.781 4.941 1 85.88 315 SER B C 1
ATOM 4955 O O . SER B 1 315 ? -5.453 41.594 5.023 1 85.88 315 SER B O 1
ATOM 4957 N N . ILE B 1 316 ? -4.363 39.938 5.848 1 83.88 316 ILE B N 1
ATOM 4958 C CA . ILE B 1 316 ? -5.195 39.844 7.039 1 83.88 316 ILE B CA 1
ATOM 4959 C C . ILE B 1 316 ? -4.949 41.031 7.945 1 83.88 316 ILE B C 1
ATOM 4961 O O . ILE B 1 316 ? -5.891 41.594 8.523 1 83.88 316 ILE B O 1
ATOM 4965 N N . ALA B 1 317 ? -3.711 41.406 8.055 1 84.44 317 ALA B N 1
ATOM 4966 C CA . ALA B 1 317 ? -3.357 42.562 8.875 1 84.44 317 ALA B CA 1
ATOM 4967 C C . ALA B 1 317 ? -3.973 43.812 8.312 1 84.44 317 ALA B C 1
ATOM 4969 O O . ALA B 1 317 ? -4.465 44.656 9.062 1 84.44 317 ALA B O 1
ATOM 4970 N N . ALA B 1 318 ? -3.926 43.906 7.035 1 82.25 318 ALA B N 1
ATOM 4971 C CA . ALA B 1 318 ? -4.496 45.094 6.383 1 82.25 318 ALA B CA 1
ATOM 4972 C C . ALA B 1 318 ? -6.004 45.156 6.59 1 82.25 318 ALA B C 1
ATOM 4974 O O . ALA B 1 318 ? -6.559 46.219 6.816 1 82.25 318 ALA B O 1
ATOM 4975 N N . ALA B 1 319 ? -6.613 44.031 6.559 1 78.88 319 ALA B N 1
ATOM 4976 C CA . ALA B 1 319 ? -8.062 43.969 6.727 1 78.88 319 ALA B CA 1
ATOM 4977 C C . ALA B 1 319 ? -8.461 44.312 8.156 1 78.88 319 ALA B C 1
ATOM 4979 O O . ALA B 1 319 ? -9.477 45 8.383 1 78.88 319 ALA B O 1
ATOM 4980 N N . ARG B 1 320 ? -7.715 43.938 9.07 1 79.19 320 ARG B N 1
ATOM 4981 C CA . ARG B 1 320 ? -7.973 44.219 10.477 1 79.19 320 ARG B CA 1
ATOM 4982 C C . ARG B 1 320 ? -7.801 45.688 10.781 1 79.19 320 ARG B C 1
ATOM 4984 O O . ARG B 1 320 ? -8.555 46.281 11.562 1 79.19 320 ARG B O 1
ATOM 4991 N N . ASN B 1 321 ? -6.855 46.312 10.18 1 82.44 321 ASN B N 1
ATOM 4992 C CA . ASN B 1 321 ? -6.609 47.75 10.344 1 82.44 321 ASN B CA 1
ATOM 4993 C C . ASN B 1 321 ? -7.73 48.562 9.742 1 82.44 321 ASN B C 1
ATOM 4995 O O . ASN B 1 321 ? -8.094 49.625 10.289 1 82.44 321 ASN B O 1
ATOM 4999 N N . GLU B 1 322 ? -8.172 48.156 8.641 1 75.19 322 GLU B N 1
ATOM 5000 C CA . GLU B 1 322 ? -9.258 48.906 7.996 1 75.19 322 GLU B CA 1
ATOM 5001 C C . GLU B 1 322 ? -10.547 48.781 8.797 1 75.19 322 GLU B C 1
ATOM 5003 O O . GLU B 1 322 ? -11.336 49.719 8.852 1 75.19 322 GLU B O 1
ATOM 5008 N N . ALA B 1 323 ? -10.773 47.75 9.445 1 70.75 323 ALA B N 1
ATOM 5009 C CA . ALA B 1 323 ? -11.992 47.562 10.227 1 70.75 323 ALA B CA 1
ATOM 5010 C C . ALA B 1 323 ? -11.953 48.344 11.523 1 70.75 323 ALA B C 1
ATOM 5012 O O . ALA B 1 323 ? -13 48.688 12.086 1 70.75 323 ALA B O 1
ATOM 5013 N N . SER B 1 324 ? -10.805 48.531 12.023 1 70.38 324 SER B N 1
ATOM 5014 C CA . SER B 1 324 ? -10.648 49.281 13.266 1 70.38 324 SER B CA 1
ATOM 5015 C C . SER B 1 324 ? -10.773 50.781 13.047 1 70.38 324 SER B C 1
ATOM 5017 O O . SER B 1 324 ? -10.922 51.562 14 1 70.38 324 SER B O 1
ATOM 5019 N N . HIS B 1 325 ? -10.859 51.219 11.812 1 64.56 325 HIS B N 1
ATOM 5020 C CA . HIS B 1 325 ? -11.125 52.625 11.523 1 64.56 325 HIS B CA 1
ATOM 5021 C C . HIS B 1 325 ? -12.547 52.812 11.008 1 64.56 325 HIS B C 1
ATOM 5023 O O . HIS B 1 325 ? -13.031 52.031 10.203 1 64.56 325 HIS B O 1
#